Protein AF-0000000066183994 (afdb_homodimer)

Sequence (478 aa):
MAHITRFETPWFLVISKKQYKWTVRPNAGPHPIEKSIPLAVVIRDYLKLAETVREAKHIIFDGKVLVDGKVRKDYKYPVGLMDIVSIPSADLYFRVIPDNVRFMRLSKISADEAHYKYVRIMNKTTVKGGSIQLNLEDGRNILVDKETAKSFKTLMTLKIELPSQNIVDSFIISEGSYAIFVGGKNVGIHGVVKNINLSKFKSRKYSVITLESKDGNTYQTNLMNVMSIGREKSDMRVDMAHITRFETPWFLVISKKQYKWTVRPNAGPHPIEKSIPLAVVIRDYLKLAETVREAKHIIFDGKVLVDGKVRKDYKYPVGLMDIVSIPSADLYFRVIPDNVRFMRLSKISADEAHYKYVRIMNKTTVKGGSIQLNLEDGRNILVDKETAKSFKTLMTLKIELPSQNIVDSFIISEGSYAIFVGGKNVGIHGVVKNINLSKFKSRKYSVITLESKDGNTYQTNLMNVMSIGREKSDMRVD

Foldseek 3Di:
DDCPDPPPDDDDDPPDPDDPDDDFDADPFQADLVFWFFQLCCCCPQVNVDPDSVRSLVCLCVQQKDKLRHRHNGRRHTHGAQIWIDRVVVQWIWGWHQDLPVRIHIDTDHPVPSQKTKWFFADWDADPPQWIWTQTNRGDIDIDHPVVCVVDDGLKIFIAGPPVRHTDDIGDDDALFKKAFNDDNRHLAIAGWHDWAADPPPRQAPIKTWGAGPVRDIDIDGSVRMHGQGGNDGPDDSD/DPPPDQAAAADQQPFDPDDPDDPFDADPFQARNNFWYFQLSCCCPQVNVDPGSVRSLVCLCVQQKDKLQHRHNGRRHTHGAQIWIDRVVVQWIWGWHQDLPRRIHIDTDHPVPSQKTKWFFADWDADPPQWIWTQTNRGDIDIDHPVVCVVDDGLKIFIAGPPVRHTDDIGDDDALFKKAFNDDNRHLAIAGWHDWAADPPPRQAPIKTWGAGPVRDIDIDGSVRMHTQGGNDGPDDSD

pLDDT: mean 83.8, std 24.01, range [18.75, 98.56]

Structure (mmCIF, N/CA/C/O backbone):
data_AF-0000000066183994-model_v1
#
loop_
_entity.id
_entity.type
_entity.pdbx_description
1 polymer 'Small ribosomal subunit protein eS4'
#
loop_
_atom_site.group_PDB
_atom_site.id
_atom_site.type_symbol
_atom_site.label_atom_id
_atom_site.label_alt_id
_atom_site.label_comp_id
_atom_site.label_asym_id
_atom_site.label_entity_id
_atom_site.label_seq_id
_atom_site.pdbx_PDB_ins_code
_atom_site.Cartn_x
_atom_site.Cartn_y
_atom_site.Cartn_z
_atom_site.occupancy
_atom_site.B_iso_or_equiv
_atom_site.auth_seq_id
_atom_site.auth_comp_id
_atom_site.auth_asym_id
_atom_site.auth_atom_id
_atom_site.pdbx_PDB_model_num
ATOM 1 N N . MET A 1 1 ? 45.469 11.312 -25.562 1 20.33 1 MET A N 1
ATOM 2 C CA . MET A 1 1 ? 44.812 10.008 -25.484 1 20.33 1 MET A CA 1
ATOM 3 C C . MET A 1 1 ? 44.031 9.867 -24.188 1 20.33 1 MET A C 1
ATOM 5 O O . MET A 1 1 ? 44.594 9.75 -23.109 1 20.33 1 MET A O 1
ATOM 9 N N . ALA A 1 2 ? 42.844 10.438 -23.984 1 20.7 2 ALA A N 1
ATOM 10 C CA . ALA A 1 2 ? 42.188 11.031 -22.812 1 20.7 2 ALA A CA 1
ATOM 11 C C . ALA A 1 2 ? 41.562 9.961 -21.922 1 20.7 2 ALA A C 1
ATOM 13 O O . ALA A 1 2 ? 40.812 9.102 -22.406 1 20.7 2 ALA A O 1
ATOM 14 N N . HIS A 1 3 ? 42.188 9.406 -20.906 1 20.78 3 HIS A N 1
ATOM 15 C CA . HIS A 1 3 ? 42.031 8.266 -20 1 20.78 3 HIS A CA 1
ATOM 16 C C . HIS A 1 3 ? 40.75 8.359 -19.188 1 20.78 3 HIS A C 1
ATOM 18 O O . HIS A 1 3 ? 40.562 9.289 -18.406 1 20.78 3 HIS A O 1
ATOM 24 N N . ILE A 1 4 ? 39.531 8.055 -19.781 1 22.41 4 ILE A N 1
ATOM 25 C CA . ILE A 1 4 ? 38.156 8.219 -19.25 1 22.41 4 ILE A CA 1
ATOM 26 C C . ILE A 1 4 ? 38 7.34 -18 1 22.41 4 ILE A C 1
ATOM 28 O O . ILE A 1 4 ? 38.062 6.113 -18.094 1 22.41 4 ILE A O 1
ATOM 32 N N . THR A 1 5 ? 38.5 7.672 -16.797 1 21.88 5 THR A N 1
ATOM 33 C CA . THR A 1 5 ? 38.688 6.832 -15.609 1 21.88 5 THR A CA 1
ATOM 34 C C . THR A 1 5 ? 37.344 6.262 -15.156 1 21.88 5 THR A C 1
ATOM 36 O O . THR A 1 5 ? 36.312 6.945 -15.219 1 21.88 5 THR A O 1
ATOM 39 N N . ARG A 1 6 ? 37.188 4.844 -14.977 1 22.02 6 ARG A N 1
ATOM 40 C CA . ARG A 1 6 ? 36.219 3.781 -14.633 1 22.02 6 ARG A CA 1
ATOM 41 C C . ARG A 1 6 ? 35.5 4.094 -13.328 1 22.02 6 ARG A C 1
ATOM 43 O O . ARG A 1 6 ? 36.094 3.986 -12.25 1 22.02 6 ARG A O 1
ATOM 50 N N . PHE A 1 7 ? 34.875 5.223 -13.117 1 24.27 7 PHE A N 1
ATOM 51 C CA . PHE A 1 7 ? 34.312 5.465 -11.797 1 24.27 7 PHE A CA 1
ATOM 52 C C . PHE A 1 7 ? 33.469 4.277 -11.336 1 24.27 7 PHE A C 1
ATOM 54 O O . PHE A 1 7 ? 32.656 3.764 -12.094 1 24.27 7 PHE A O 1
ATOM 61 N N . GLU A 1 8 ? 33.906 3.334 -10.312 1 24.59 8 GLU A N 1
ATOM 62 C CA . GLU A 1 8 ? 33.594 2.07 -9.656 1 24.59 8 GLU A CA 1
ATOM 63 C C . GLU A 1 8 ? 32.156 2.041 -9.18 1 24.59 8 GLU A C 1
ATOM 65 O O . GLU A 1 8 ? 31.75 2.869 -8.367 1 24.59 8 GLU A O 1
ATOM 70 N N . THR A 1 9 ? 31.203 1.744 -9.938 1 24.23 9 THR A N 1
ATOM 71 C CA . THR A 1 9 ? 29.75 1.679 -9.844 1 24.23 9 THR A CA 1
ATOM 72 C C . THR A 1 9 ? 29.312 0.735 -8.727 1 24.23 9 THR A C 1
ATOM 74 O O . THR A 1 9 ? 29.703 -0.434 -8.703 1 24.23 9 THR A O 1
ATOM 77 N N . PRO A 1 10 ? 28.969 1.209 -7.461 1 24.02 10 PRO A N 1
ATOM 78 C CA . PRO A 1 10 ? 28.75 0.371 -6.277 1 24.02 10 PRO A CA 1
ATOM 79 C C . PRO A 1 10 ? 27.938 -0.88 -6.578 1 24.02 10 PRO A C 1
ATOM 81 O O . PRO A 1 10 ? 27.125 -0.884 -7.512 1 24.02 10 PRO A O 1
ATOM 84 N N . TRP A 1 11 ? 28.469 -2.137 -6.18 1 23.33 11 TRP A N 1
ATOM 85 C CA . TRP A 1 11 ? 28.109 -3.551 -6.195 1 23.33 11 TRP A CA 1
ATOM 86 C C . TRP A 1 11 ? 26.688 -3.764 -5.668 1 23.33 11 TRP A C 1
ATOM 88 O O . TRP A 1 11 ? 26.297 -3.139 -4.684 1 23.33 11 TRP A O 1
ATOM 98 N N . PHE A 1 12 ? 25.656 -4.215 -6.297 1 25.3 12 PHE A N 1
ATOM 99 C CA . PHE A 1 12 ? 24.203 -4.32 -6.348 1 25.3 12 PHE A CA 1
ATOM 100 C C . PHE A 1 12 ? 23.672 -5.012 -5.102 1 25.3 12 PHE A C 1
ATOM 102 O O . PHE A 1 12 ? 24.438 -5.543 -4.301 1 25.3 12 PHE A O 1
ATOM 109 N N . LEU A 1 13 ? 22.656 -6.004 -5.234 1 25.72 13 LEU A N 1
ATOM 110 C CA . LEU A 1 13 ? 21.578 -6.887 -4.801 1 25.72 13 LEU A CA 1
ATOM 111 C C . LEU A 1 13 ? 22.125 -8.055 -3.99 1 25.72 13 LEU A C 1
ATOM 113 O O . LEU A 1 13 ? 21.438 -9.062 -3.805 1 25.72 13 LEU A O 1
ATOM 117 N N . VAL A 1 14 ? 23.312 -8.148 -3.529 1 24.97 14 VAL A N 1
ATOM 118 C CA . VAL A 1 14 ? 23.703 -9.406 -2.896 1 24.97 14 VAL A CA 1
ATOM 119 C C . VAL A 1 14 ? 23.047 -9.516 -1.52 1 24.97 14 VAL A C 1
ATOM 121 O O . VAL A 1 14 ? 23.406 -8.781 -0.596 1 24.97 14 VAL A O 1
ATOM 124 N N . ILE A 1 15 ? 21.781 -9.758 -1.442 1 27.17 15 ILE A N 1
ATOM 125 C CA . ILE A 1 15 ? 21.188 -9.961 -0.124 1 27.17 15 ILE A CA 1
ATOM 126 C C . ILE A 1 15 ? 21.828 -11.18 0.541 1 27.17 15 ILE A C 1
ATOM 128 O O . ILE A 1 15 ? 21.797 -12.281 -0.009 1 27.17 15 ILE A O 1
ATOM 132 N N . SER A 1 16 ? 22.781 -10.977 1.435 1 26.14 16 SER A N 1
ATOM 133 C CA . SER A 1 16 ? 23.453 -11.984 2.254 1 26.14 16 SER A CA 1
ATOM 134 C C . SER A 1 16 ? 22.438 -12.828 3.02 1 26.14 16 SER A C 1
ATOM 136 O O . SER A 1 16 ? 21.328 -12.359 3.32 1 26.14 16 SER A O 1
ATOM 138 N N . LYS A 1 17 ? 22.625 -14.258 3.322 1 25.28 17 LYS A N 1
ATOM 139 C CA . LYS A 1 17 ? 22 -15.469 3.838 1 25.28 17 LYS A CA 1
ATOM 140 C C . LYS A 1 17 ? 21.453 -15.25 5.246 1 25.28 17 LYS A C 1
ATOM 142 O O . LYS A 1 17 ? 20.484 -15.891 5.648 1 25.28 17 LYS A O 1
ATOM 147 N N . LYS A 1 18 ? 22.25 -14.758 6.184 1 23.36 18 LYS A N 1
ATOM 148 C CA . LYS A 1 18 ? 22.219 -15.312 7.531 1 23.36 18 LYS A CA 1
ATOM 149 C C . LYS A 1 18 ? 20.938 -14.945 8.25 1 23.36 18 LYS A C 1
ATOM 151 O O . LYS A 1 18 ? 20.281 -15.805 8.852 1 23.36 18 LYS A O 1
ATOM 156 N N . GLN A 1 19 ? 20.891 -13.805 9.039 1 24.59 19 GLN A N 1
ATOM 157 C CA . GLN A 1 19 ? 20.391 -13.734 10.406 1 24.59 19 GLN A CA 1
ATOM 158 C C . GLN A 1 19 ? 18.891 -13.523 10.438 1 24.59 19 GLN A C 1
ATOM 160 O O . GLN A 1 19 ? 18.406 -12.422 10.148 1 24.59 19 GLN A O 1
ATOM 165 N N . TYR A 1 20 ? 18.109 -14.5 10.023 1 24.61 20 TYR A N 1
ATOM 166 C CA . TYR A 1 20 ? 16.672 -14.523 9.773 1 24.61 20 TYR A CA 1
ATOM 167 C C . TYR A 1 20 ? 15.891 -14.352 11.07 1 24.61 20 TYR A C 1
ATOM 169 O O . TYR A 1 20 ? 14.742 -14.797 11.172 1 24.61 20 TYR A O 1
ATOM 177 N N . LYS A 1 21 ? 16.438 -13.797 12.227 1 22.77 21 LYS A N 1
ATOM 178 C CA . LYS A 1 21 ? 15.688 -14.047 13.461 1 22.77 21 LYS A CA 1
ATOM 179 C C . LYS A 1 21 ? 14.273 -13.484 13.375 1 22.77 21 LYS A C 1
ATOM 181 O O . LYS A 1 21 ? 13.297 -14.188 13.633 1 22.77 21 LYS A O 1
ATOM 186 N N . TRP A 1 22 ? 13.867 -12.375 14.148 1 21 22 TRP A N 1
ATOM 187 C CA . TRP A 1 22 ? 12.75 -12.078 15.031 1 21 22 TRP A CA 1
ATOM 188 C C . TRP A 1 22 ? 11.594 -11.453 14.258 1 21 22 TRP A C 1
ATOM 190 O O . TRP A 1 22 ? 11.789 -10.469 13.539 1 21 22 TRP A O 1
ATOM 200 N N . THR A 1 23 ? 10.547 -12.094 13.781 1 26.41 23 THR A N 1
ATOM 201 C CA . THR A 1 23 ? 9.305 -11.875 13.047 1 26.41 23 THR A CA 1
ATOM 202 C C . THR A 1 23 ? 8.438 -10.836 13.75 1 26.41 23 THR A C 1
ATOM 204 O O . THR A 1 23 ? 8.031 -11.023 14.898 1 26.41 23 THR A O 1
ATOM 207 N N . VAL A 1 24 ? 8.672 -9.594 13.672 1 25.64 24 VAL A N 1
ATOM 208 C CA . VAL A 1 24 ? 7.957 -8.555 14.414 1 25.64 24 VAL A CA 1
ATOM 209 C C . VAL A 1 24 ? 6.512 -8.469 13.93 1 25.64 24 VAL A C 1
ATOM 211 O O . VAL A 1 24 ? 6.25 -8.562 12.727 1 25.64 24 VAL A O 1
ATOM 214 N N . ARG A 1 25 ? 5.469 -8.789 14.656 1 25.36 25 ARG A N 1
ATOM 215 C CA . ARG A 1 25 ? 4.031 -8.586 14.508 1 25.36 25 ARG A CA 1
ATOM 216 C C . ARG A 1 25 ? 3.717 -7.145 14.125 1 25.36 25 ARG A C 1
ATOM 218 O O . ARG A 1 25 ? 4.199 -6.211 14.773 1 25.36 25 ARG A O 1
ATOM 225 N N . PRO A 1 26 ? 3.332 -6.797 12.961 1 29.28 26 PRO A N 1
ATOM 226 C CA . PRO A 1 26 ? 2.932 -5.402 12.758 1 29.28 26 PRO A CA 1
ATOM 227 C C . PRO A 1 26 ? 1.807 -4.969 13.695 1 29.28 26 PRO A C 1
ATOM 229 O O . PRO A 1 26 ? 0.826 -5.699 13.867 1 29.28 26 PRO A O 1
ATOM 232 N N . ASN A 1 27 ? 2.051 -4.461 14.789 1 30.86 27 ASN A N 1
ATOM 233 C CA . ASN A 1 27 ? 1.021 -3.822 15.602 1 30.86 27 ASN A CA 1
ATOM 234 C C . ASN A 1 27 ? 0.119 -2.922 14.766 1 30.86 27 ASN A C 1
ATOM 236 O O . ASN A 1 27 ? 0.602 -2.18 13.906 1 30.86 27 ASN A O 1
ATOM 240 N N . ALA A 1 28 ? -1.241 -3.238 14.586 1 32.75 28 ALA A N 1
ATOM 241 C CA . ALA A 1 28 ? -2.279 -2.484 13.891 1 32.75 28 ALA A CA 1
ATOM 242 C C . ALA A 1 28 ? -2.164 -0.992 14.18 1 32.75 28 ALA A C 1
ATOM 244 O O . ALA A 1 28 ? -2.309 -0.565 15.328 1 32.75 28 ALA A O 1
ATOM 245 N N . GLY A 1 29 ? -1.169 -0.319 13.812 1 34.09 29 GLY A N 1
ATOM 246 C CA . GLY A 1 29 ? -1.321 1.119 13.961 1 34.09 29 GLY A CA 1
ATOM 247 C C . GLY A 1 29 ? -2.514 1.674 13.203 1 34.09 29 GLY A C 1
ATOM 248 O O . GLY A 1 29 ? -3.25 0.924 12.555 1 34.09 29 GLY A O 1
ATOM 249 N N . PRO A 1 30 ? -2.936 2.947 13.375 1 36.88 30 PRO A N 1
ATOM 250 C CA . PRO A 1 30 ? -4.16 3.637 12.953 1 36.88 30 PRO A CA 1
ATOM 251 C C . PRO A 1 30 ? -4.359 3.617 11.445 1 36.88 30 PRO A C 1
ATOM 253 O O . PRO A 1 30 ? -5.406 4.043 10.945 1 36.88 30 PRO A O 1
ATOM 256 N N . HIS A 1 31 ? -3.467 3.588 10.695 1 40.03 31 HIS A N 1
ATOM 257 C CA . HIS A 1 31 ? -3.686 3.867 9.281 1 40.03 31 HIS A CA 1
ATOM 258 C C . HIS A 1 31 ? -3.99 2.59 8.508 1 40.03 31 HIS A C 1
ATOM 260 O O . HIS A 1 31 ? -3.443 1.527 8.812 1 40.03 31 HIS A O 1
ATOM 266 N N . PRO A 1 32 ? -5.02 2.68 7.82 1 41.97 32 PRO A N 1
ATOM 267 C CA . PRO A 1 32 ? -5.195 1.514 6.949 1 41.97 32 PRO A CA 1
ATOM 268 C C . PRO A 1 32 ? -3.91 1.122 6.223 1 41.97 32 PRO A C 1
ATOM 270 O O . PRO A 1 32 ? -3.1 1.987 5.883 1 41.97 32 PRO A O 1
ATOM 273 N N . ILE A 1 33 ? -3.473 -0.096 6.387 1 40.91 33 ILE A N 1
ATOM 274 C CA . ILE A 1 33 ? -2.258 -0.712 5.863 1 40.91 33 ILE A CA 1
ATOM 275 C C . ILE A 1 33 ? -2.008 -0.234 4.438 1 40.91 33 ILE A C 1
ATOM 277 O O . ILE A 1 33 ? -0.863 0.002 4.043 1 40.91 33 ILE A O 1
ATOM 281 N N . GLU A 1 34 ? -3.154 0.155 3.699 1 48.59 34 GLU A N 1
ATOM 282 C CA . GLU A 1 34 ? -3.051 0.382 2.262 1 48.59 34 GLU A CA 1
ATOM 283 C C . GLU A 1 34 ? -2.303 1.678 1.959 1 48.59 34 GLU A C 1
ATOM 285 O O . GLU A 1 34 ? -1.707 1.821 0.889 1 48.59 34 GLU A O 1
ATOM 290 N N . LYS A 1 35 ? -2.012 2.375 2.979 1 69.38 35 LYS A N 1
ATOM 291 C CA . LYS A 1 35 ? -1.492 3.719 2.744 1 69.38 35 LYS A CA 1
ATOM 292 C C . LYS A 1 35 ? -0.3 4.012 3.65 1 69.38 35 LYS A C 1
ATOM 294 O O . LYS A 1 35 ? 0.008 5.176 3.924 1 69.38 35 LYS A O 1
ATOM 299 N N . SER A 1 36 ? 0.261 2.814 3.959 1 82.75 36 SER A N 1
ATOM 300 C CA . SER A 1 36 ? 1.366 2.998 4.895 1 82.75 36 SER A CA 1
ATOM 301 C C . SER A 1 36 ? 2.568 2.146 4.504 1 82.75 36 SER A C 1
ATOM 303 O O . SER A 1 36 ? 2.449 1.232 3.684 1 82.75 36 SER A O 1
ATOM 305 N N . ILE A 1 37 ? 3.697 2.521 4.941 1 86.88 37 ILE A N 1
ATOM 306 C CA . ILE A 1 37 ? 4.941 1.804 4.684 1 86.88 37 ILE A CA 1
ATOM 307 C C . ILE A 1 37 ? 5.605 1.438 6.012 1 86.88 37 ILE A C 1
ATOM 309 O O . ILE A 1 37 ? 5.613 2.236 6.949 1 86.88 37 ILE A O 1
ATOM 313 N N . PRO A 1 38 ? 6.195 0.242 6.109 1 89.81 38 PRO A N 1
ATOM 314 C CA . PRO A 1 38 ? 6.883 -0.135 7.344 1 89.81 38 PRO A CA 1
ATOM 315 C C . PRO A 1 38 ? 8.055 0.792 7.676 1 89.81 38 PRO A C 1
ATOM 317 O O . PRO A 1 38 ? 8.766 1.241 6.773 1 89.81 38 PRO A O 1
ATOM 320 N N . LEU A 1 39 ? 8.234 0.928 8.953 1 94.75 39 LEU A N 1
ATOM 321 C CA . LEU A 1 39 ? 9.258 1.851 9.438 1 94.75 39 LEU A CA 1
ATOM 322 C C . LEU A 1 39 ? 10.641 1.445 8.938 1 94.75 39 LEU A C 1
ATOM 324 O O . LEU A 1 39 ? 11.453 2.303 8.586 1 94.75 39 LEU A O 1
ATOM 328 N N . ALA A 1 40 ? 10.938 0.189 8.82 1 93.81 40 ALA A N 1
ATOM 329 C CA . ALA A 1 40 ? 12.234 -0.271 8.328 1 93.81 40 ALA A CA 1
ATOM 330 C C . ALA A 1 40 ? 12.461 0.173 6.883 1 93.81 40 ALA A C 1
ATOM 332 O O . ALA A 1 40 ? 13.57 0.553 6.512 1 93.81 40 ALA A O 1
ATOM 333 N N . VAL A 1 41 ? 11.383 0.134 6.102 1 90.75 41 VAL A N 1
ATOM 334 C CA . VAL A 1 41 ? 11.453 0.542 4.699 1 90.75 41 VAL A CA 1
ATOM 335 C C . VAL A 1 41 ? 11.656 2.053 4.613 1 90.75 41 VAL A C 1
ATOM 337 O O . VAL A 1 41 ? 12.422 2.535 3.777 1 90.75 41 VAL A O 1
ATOM 340 N N . VAL A 1 42 ? 11.008 2.717 5.516 1 93.94 42 VAL A N 1
ATOM 341 C CA . VAL A 1 42 ? 11.18 4.164 5.574 1 93.94 42 VAL A CA 1
ATOM 342 C C . VAL A 1 42 ? 12.648 4.5 5.844 1 93.94 42 VAL A C 1
ATOM 344 O O . VAL A 1 42 ? 13.25 5.301 5.129 1 93.94 42 VAL A O 1
ATOM 347 N N . ILE A 1 43 ? 13.258 3.867 6.77 1 96.44 43 ILE A N 1
ATOM 348 C CA . ILE A 1 43 ? 14.609 4.168 7.227 1 96.44 43 ILE A CA 1
ATOM 349 C C . ILE A 1 43 ? 15.617 3.775 6.148 1 96.44 43 ILE A C 1
ATOM 351 O O . ILE A 1 43 ? 16.516 4.551 5.824 1 96.44 43 ILE A O 1
ATOM 355 N N . ARG A 1 44 ? 15.398 2.697 5.512 1 92.19 44 ARG A N 1
ATOM 356 C CA . ARG A 1 44 ? 16.391 2.178 4.582 1 92.19 44 ARG A CA 1
ATOM 357 C C . ARG A 1 44 ? 16.172 2.719 3.176 1 92.19 44 ARG A C 1
ATOM 359 O O . ARG A 1 44 ? 17.094 3.256 2.555 1 92.19 44 ARG A O 1
ATOM 366 N N . ASP A 1 45 ? 14.922 2.607 2.715 1 86.69 45 ASP A N 1
ATOM 367 C CA . ASP A 1 45 ? 14.688 2.789 1.287 1 86.69 45 ASP A CA 1
ATOM 368 C C . ASP A 1 45 ? 14.289 4.23 0.975 1 86.69 45 ASP A C 1
ATOM 370 O O . ASP A 1 45 ? 14.641 4.766 -0.077 1 86.69 45 ASP A O 1
ATOM 374 N N . TYR A 1 46 ? 13.586 4.855 1.882 1 89.75 46 TYR A N 1
ATOM 375 C CA . TYR A 1 46 ? 13.141 6.215 1.609 1 89.75 46 TYR A CA 1
ATOM 376 C C . TYR A 1 46 ? 14.172 7.234 2.082 1 89.75 46 TYR A C 1
ATOM 378 O O . TYR A 1 46 ? 14.508 8.172 1.353 1 89.75 46 TYR A O 1
ATOM 386 N N . LEU A 1 47 ? 14.688 6.992 3.324 1 93.81 47 LEU A N 1
ATOM 387 C CA . LEU A 1 47 ? 15.594 7.969 3.912 1 93.81 47 LEU A CA 1
ATOM 388 C C . LEU A 1 47 ? 17.047 7.562 3.686 1 93.81 47 LEU A C 1
ATOM 390 O O . LEU A 1 47 ? 17.953 8.375 3.859 1 93.81 47 LEU A O 1
ATOM 394 N N . LYS A 1 48 ? 17.281 6.289 3.328 1 91.56 48 LYS A N 1
ATOM 395 C CA . LYS A 1 48 ? 18.594 5.758 3.018 1 91.56 48 LYS A CA 1
ATOM 396 C C . LYS A 1 48 ? 19.562 5.953 4.188 1 91.56 48 LYS A C 1
ATOM 398 O O . LYS A 1 48 ? 20.719 6.312 3.99 1 91.56 48 LYS A O 1
ATOM 403 N N . LEU A 1 49 ? 19.047 5.773 5.34 1 94.44 49 LEU A N 1
ATOM 404 C CA . LEU A 1 49 ? 19.859 5.945 6.543 1 94.44 49 LEU A CA 1
ATOM 405 C C . LEU A 1 49 ? 20.516 4.633 6.953 1 94.44 49 LEU A C 1
ATOM 407 O O . LEU A 1 49 ? 21.297 4.594 7.902 1 94.44 49 LEU A O 1
ATOM 411 N N . ALA A 1 50 ? 20.125 3.543 6.316 1 93.38 50 ALA A N 1
ATOM 412 C CA . ALA A 1 50 ? 20.703 2.219 6.508 1 93.38 50 ALA A CA 1
ATOM 413 C C . ALA A 1 50 ? 20.969 1.535 5.172 1 93.38 50 ALA A C 1
ATOM 415 O O . ALA A 1 50 ? 20.219 1.731 4.211 1 93.38 50 ALA A O 1
ATOM 416 N N . GLU A 1 51 ? 21.953 0.755 5.176 1 91.31 51 GLU A N 1
ATOM 417 C CA . GLU A 1 51 ? 22.281 0.037 3.945 1 91.31 51 GLU A CA 1
ATOM 418 C C . GLU A 1 51 ? 21.531 -1.29 3.865 1 91.31 51 GLU A C 1
ATOM 420 O O . GLU A 1 51 ? 21.188 -1.749 2.773 1 91.31 51 GLU A O 1
ATOM 425 N N . THR A 1 52 ? 21.344 -1.884 4.996 1 91.56 52 THR A N 1
ATOM 426 C CA . THR A 1 52 ? 20.672 -3.18 5.043 1 91.56 52 THR A CA 1
ATOM 427 C C . THR A 1 52 ? 19.453 -3.125 5.945 1 91.56 52 THR A C 1
ATOM 429 O O . THR A 1 52 ? 19.312 -2.207 6.758 1 91.56 52 THR A O 1
ATOM 432 N N . VAL A 1 53 ? 18.594 -4.07 5.742 1 88 53 VAL A N 1
ATOM 433 C CA . VAL A 1 53 ? 17.406 -4.176 6.594 1 88 53 VAL A CA 1
ATOM 434 C C . VAL A 1 53 ? 17.844 -4.414 8.039 1 88 53 VAL A C 1
ATOM 436 O O . VAL A 1 53 ? 17.234 -3.881 8.969 1 88 53 VAL A O 1
ATOM 439 N N . ARG A 1 54 ? 18.859 -5.18 8.227 1 92.62 54 ARG A N 1
ATOM 440 C CA . ARG A 1 54 ? 19.375 -5.461 9.562 1 92.62 54 ARG A CA 1
ATOM 441 C C . ARG A 1 54 ? 19.812 -4.18 10.266 1 92.62 54 ARG A C 1
ATOM 443 O O . ARG A 1 54 ? 19.5 -3.98 11.445 1 92.62 54 ARG A O 1
ATOM 450 N N . GLU A 1 55 ? 20.484 -3.33 9.57 1 94.62 55 GLU A N 1
ATOM 451 C CA . GLU A 1 55 ? 20.922 -2.043 10.117 1 94.62 55 GLU A CA 1
ATOM 452 C C . GLU A 1 55 ? 19.719 -1.164 10.461 1 94.62 55 GLU A C 1
ATOM 454 O O . GLU A 1 55 ? 19.688 -0.54 11.523 1 94.62 55 GLU A O 1
ATOM 459 N N . ALA A 1 56 ? 18.766 -1.153 9.555 1 95.31 56 ALA A N 1
ATOM 460 C CA . ALA A 1 56 ? 17.547 -0.374 9.805 1 95.31 56 ALA A CA 1
ATOM 461 C C . ALA A 1 56 ? 16.844 -0.854 11.07 1 95.31 56 ALA A C 1
ATOM 463 O O . ALA A 1 56 ? 16.438 -0.043 11.906 1 95.31 56 ALA A O 1
ATOM 464 N N . LYS A 1 57 ? 16.766 -2.16 11.227 1 94.75 57 LYS A N 1
ATOM 465 C CA . LYS A 1 57 ? 16.156 -2.752 12.414 1 94.75 57 LYS A CA 1
ATOM 466 C C . LYS A 1 57 ? 16.906 -2.344 13.68 1 94.75 57 LYS A C 1
ATOM 468 O O . LYS A 1 57 ? 16.281 -2.02 14.695 1 94.75 57 LYS A O 1
ATOM 473 N N . HIS A 1 58 ? 18.188 -2.33 13.625 1 96.94 58 HIS A N 1
ATOM 474 C CA . HIS A 1 58 ? 18.984 -1.977 14.781 1 96.94 58 HIS A CA 1
ATOM 475 C C . HIS A 1 58 ? 18.734 -0.534 15.211 1 96.94 58 HIS A C 1
ATOM 477 O O . HIS A 1 58 ? 18.578 -0.253 16.391 1 96.94 58 HIS A O 1
ATOM 483 N N . ILE A 1 59 ? 18.688 0.329 14.242 1 96.81 59 ILE A N 1
ATOM 484 C CA . ILE A 1 59 ? 18.438 1.74 14.508 1 96.81 59 ILE A CA 1
ATOM 485 C C . ILE A 1 59 ? 17.078 1.899 15.203 1 96.81 59 ILE A C 1
ATOM 487 O O . ILE A 1 59 ? 16.969 2.652 16.172 1 96.81 59 ILE A O 1
ATOM 491 N N . ILE A 1 60 ? 16.125 1.164 14.734 1 97.56 60 ILE A N 1
ATOM 492 C CA . ILE A 1 60 ? 14.766 1.237 15.25 1 97.56 60 ILE A CA 1
ATOM 493 C C . ILE A 1 60 ? 14.703 0.605 16.641 1 97.56 60 ILE A C 1
ATOM 495 O O . ILE A 1 60 ? 14.156 1.196 17.578 1 97.56 60 ILE A O 1
ATOM 499 N N . PHE A 1 61 ? 15.367 -0.521 16.844 1 97.38 61 PHE A N 1
ATOM 500 C CA . PHE A 1 61 ? 15.344 -1.261 18.094 1 97.38 61 PHE A CA 1
ATOM 501 C C . PHE A 1 61 ? 16.047 -0.477 19.203 1 97.38 61 PHE A C 1
ATOM 503 O O . PHE A 1 61 ? 15.672 -0.563 20.375 1 97.38 61 PHE A O 1
ATOM 510 N N . ASP A 1 62 ? 16.969 0.285 18.812 1 97.44 62 ASP A N 1
ATOM 511 C CA . ASP A 1 62 ? 17.75 1.071 19.766 1 97.44 62 ASP A CA 1
ATOM 512 C C . ASP A 1 62 ? 16.953 2.264 20.281 1 97.44 62 ASP A C 1
ATOM 514 O O . ASP A 1 62 ? 17.406 2.988 21.156 1 97.44 62 ASP A O 1
ATOM 518 N N . GLY A 1 63 ? 15.852 2.512 19.688 1 97.44 63 GLY A N 1
ATOM 519 C CA . GLY A 1 63 ? 14.992 3.576 20.172 1 97.44 63 GLY A CA 1
ATOM 520 C C . GLY A 1 63 ? 15.375 4.945 19.625 1 97.44 63 GLY A C 1
ATOM 521 O O . GLY A 1 63 ? 15.047 5.965 20.234 1 97.44 63 GLY A O 1
ATOM 522 N N . LYS A 1 64 ? 16.031 4.953 18.516 1 97.69 64 LYS A N 1
ATOM 523 C CA . LYS A 1 64 ? 16.531 6.211 17.969 1 97.69 64 LYS A CA 1
ATOM 524 C C . LYS A 1 64 ? 15.469 6.883 17.094 1 97.69 64 LYS A C 1
ATOM 526 O O . LYS A 1 64 ? 15.578 8.07 16.797 1 97.69 64 LYS A O 1
ATOM 531 N N . VAL A 1 65 ? 14.461 6.129 16.672 1 98.5 65 VAL A N 1
ATOM 532 C CA . VAL A 1 65 ? 13.484 6.641 15.719 1 98.5 65 VAL A CA 1
ATOM 533 C C . VAL A 1 65 ? 12.172 6.941 16.438 1 98.5 65 VAL A C 1
ATOM 535 O O . VAL A 1 65 ? 11.648 6.105 17.172 1 98.5 65 VAL A O 1
ATOM 538 N N . LEU A 1 66 ? 11.672 8.109 16.203 1 98.38 66 LEU A N 1
ATOM 539 C CA . LEU A 1 66 ? 10.367 8.508 16.703 1 98.38 66 LEU A CA 1
ATOM 540 C C . LEU A 1 66 ? 9.375 8.711 15.562 1 98.38 66 LEU A C 1
ATOM 542 O O . LEU A 1 66 ? 9.742 9.242 14.516 1 98.38 66 LEU A O 1
ATOM 546 N N . VAL A 1 67 ? 8.156 8.273 15.719 1 97.81 67 VAL A N 1
ATOM 547 C CA . VAL A 1 67 ? 7.043 8.617 14.852 1 97.81 67 VAL A CA 1
ATOM 548 C C . VAL A 1 67 ? 5.992 9.398 15.633 1 97.81 67 VAL A C 1
ATOM 550 O O . VAL A 1 67 ? 5.477 8.914 16.641 1 97.81 67 VAL A O 1
ATOM 553 N N . ASP A 1 68 ? 5.793 10.578 15.195 1 97.38 68 ASP A N 1
ATOM 554 C CA . ASP A 1 68 ? 4.871 11.484 15.875 1 97.38 68 ASP A CA 1
ATOM 555 C C . ASP A 1 68 ? 5.258 11.664 17.344 1 97.38 68 ASP A C 1
ATOM 557 O O . ASP A 1 68 ? 4.402 11.602 18.234 1 97.38 68 ASP A O 1
ATOM 561 N N . GLY A 1 69 ? 6.52 11.773 17.562 1 96.56 69 GLY A N 1
ATOM 562 C CA . GLY A 1 69 ? 7.051 12.141 18.859 1 96.56 69 GLY A CA 1
ATOM 563 C C . GLY A 1 69 ? 7.195 10.953 19.797 1 96.56 69 GLY A C 1
ATOM 564 O O . GLY A 1 69 ? 7.648 11.109 20.938 1 96.56 69 GLY A O 1
ATOM 565 N N . LYS A 1 70 ? 6.875 9.797 19.359 1 96.38 70 LYS A N 1
ATOM 566 C CA . LYS A 1 70 ? 6.965 8.602 20.188 1 96.38 70 LYS A CA 1
ATOM 567 C C . LYS A 1 70 ? 8.016 7.637 19.656 1 96.38 70 LYS A C 1
ATOM 569 O O . LYS A 1 70 ? 8.078 7.379 18.453 1 96.38 70 LYS A O 1
ATOM 574 N N . VAL A 1 71 ? 8.781 7.102 20.578 1 97.81 71 VAL A N 1
ATOM 575 C CA . VAL A 1 71 ? 9.805 6.133 20.188 1 97.81 71 VAL A CA 1
ATOM 576 C C . VAL A 1 71 ? 9.141 4.867 19.656 1 97.81 71 VAL A C 1
ATOM 578 O O . VAL A 1 71 ? 8.203 4.34 20.266 1 97.81 71 VAL A O 1
ATOM 581 N N . ARG A 1 72 ? 9.531 4.461 18.469 1 97.31 72 ARG A N 1
ATOM 582 C CA . ARG A 1 72 ? 9.039 3.227 17.875 1 97.31 72 ARG A CA 1
ATOM 583 C C . ARG A 1 72 ? 10.148 2.182 17.781 1 97.31 72 ARG A C 1
ATOM 585 O O . ARG A 1 72 ? 11.219 2.455 17.234 1 97.31 72 ARG A O 1
ATOM 592 N N . LYS A 1 73 ? 9.836 0.963 18.266 1 97.62 73 LYS A N 1
ATOM 593 C CA . LYS A 1 73 ? 10.844 -0.089 18.234 1 97.62 73 LYS A CA 1
ATOM 594 C C . LYS A 1 73 ? 10.43 -1.229 17.312 1 97.62 73 LYS A C 1
ATOM 596 O O . LYS A 1 73 ? 11.195 -2.172 17.109 1 97.62 73 LYS A O 1
ATOM 601 N N . ASP A 1 74 ? 9.25 -1.12 16.812 1 94.06 74 ASP A N 1
ATOM 602 C CA . ASP A 1 74 ? 8.75 -2.1 15.852 1 94.06 74 ASP A CA 1
ATOM 603 C C . ASP A 1 74 ? 9.133 -1.712 14.43 1 94.06 74 ASP A C 1
ATOM 605 O O . ASP A 1 74 ? 8.633 -0.725 13.891 1 94.06 74 ASP A O 1
ATOM 609 N N . TYR A 1 75 ? 10 -2.523 13.82 1 92.44 75 TYR A N 1
ATOM 610 C CA . TYR A 1 75 ? 10.5 -2.201 12.484 1 92.44 75 TYR A CA 1
ATOM 611 C C . TYR A 1 75 ? 9.391 -2.305 11.445 1 92.44 75 TYR A C 1
ATOM 613 O O . TYR A 1 75 ? 9.531 -1.82 10.32 1 92.44 75 TYR A O 1
ATOM 621 N N . LYS A 1 76 ? 8.25 -2.916 11.766 1 88.56 76 LYS A N 1
ATOM 622 C CA . LYS A 1 76 ? 7.121 -3.029 10.844 1 88.56 76 LYS A CA 1
ATOM 623 C C . LYS A 1 76 ? 6.051 -1.987 11.156 1 88.56 76 LYS A C 1
ATOM 625 O O . LYS A 1 76 ? 4.961 -2.018 10.578 1 88.56 76 LYS A O 1
ATOM 630 N N . TYR A 1 77 ? 6.359 -1.077 12.109 1 92.25 77 TYR A N 1
ATOM 631 C CA . TYR A 1 77 ? 5.402 -0.026 12.438 1 92.25 77 TYR A CA 1
ATOM 632 C C . TYR A 1 77 ? 4.957 0.714 11.18 1 92.25 77 TYR A C 1
ATOM 634 O O . TYR A 1 77 ? 5.785 1.13 10.367 1 92.25 77 TYR A O 1
ATOM 642 N N . PRO A 1 78 ? 3.686 0.878 10.992 1 91.25 78 PRO A N 1
ATOM 643 C CA . PRO A 1 78 ? 3.188 1.531 9.773 1 91.25 78 PRO A CA 1
ATOM 644 C C . PRO A 1 78 ? 3.352 3.049 9.812 1 91.25 78 PRO A C 1
ATOM 646 O O . PRO A 1 78 ? 2.986 3.689 10.805 1 91.25 78 PRO A O 1
ATOM 649 N N . VAL A 1 79 ? 3.928 3.592 8.805 1 93.06 79 VAL A N 1
ATOM 650 C CA . VAL A 1 79 ? 4.098 5.031 8.625 1 93.06 79 VAL A CA 1
ATOM 651 C C . VAL A 1 79 ? 3.221 5.516 7.469 1 93.06 79 VAL A C 1
ATOM 653 O O . VAL A 1 79 ? 3.268 4.957 6.371 1 93.06 79 VAL A O 1
ATOM 656 N N . GLY A 1 80 ? 2.41 6.543 7.734 1 92.44 80 GLY A N 1
ATOM 657 C CA . GLY A 1 80 ? 1.466 7.027 6.742 1 92.44 80 GLY A CA 1
ATOM 658 C C . GLY A 1 80 ? 1.613 8.508 6.453 1 92.44 80 GLY A C 1
ATOM 659 O O . GLY A 1 80 ? 2.539 9.156 6.949 1 92.44 80 GLY A O 1
ATOM 660 N N . LEU A 1 81 ? 0.727 9.016 5.625 1 94.31 81 LEU A N 1
ATOM 661 C CA . LEU A 1 81 ? 0.775 10.414 5.199 1 94.31 81 LEU A CA 1
ATOM 662 C C . LEU A 1 81 ? 0.729 11.352 6.398 1 94.31 81 LEU A C 1
ATOM 664 O O . LEU A 1 81 ? -0.03 11.117 7.344 1 94.31 81 LEU A O 1
ATOM 668 N N . MET A 1 82 ? 1.527 12.328 6.379 1 96.94 82 MET A N 1
ATOM 669 C CA . MET A 1 82 ? 1.585 13.445 7.316 1 96.94 82 MET A CA 1
ATOM 670 C C . MET A 1 82 ? 2.25 13.023 8.625 1 96.94 82 MET A C 1
ATOM 672 O O . MET A 1 82 ? 2.479 13.859 9.508 1 96.94 82 MET A O 1
ATOM 676 N N . ASP A 1 83 ? 2.588 11.789 8.812 1 97.12 83 ASP A N 1
ATOM 677 C CA . ASP A 1 83 ? 3.379 11.391 9.969 1 97.12 83 ASP A CA 1
ATOM 678 C C . ASP A 1 83 ? 4.699 12.156 10.016 1 97.12 83 ASP A C 1
ATOM 680 O O . ASP A 1 83 ? 5.254 12.516 8.977 1 97.12 83 ASP A O 1
ATOM 684 N N . ILE A 1 84 ? 5.152 12.359 11.234 1 98.31 84 ILE A N 1
ATOM 685 C CA . ILE A 1 84 ? 6.477 12.93 11.469 1 98.31 84 ILE A CA 1
ATOM 686 C C . ILE A 1 84 ? 7.445 11.82 11.883 1 98.31 84 ILE A C 1
ATOM 688 O O . ILE A 1 84 ? 7.203 11.102 12.852 1 98.31 84 ILE A O 1
ATOM 692 N N . VAL A 1 85 ? 8.461 11.633 11.07 1 98.25 85 VAL A N 1
ATOM 693 C CA . VAL A 1 85 ? 9.523 10.695 11.414 1 98.25 85 VAL A CA 1
ATOM 694 C C . VAL A 1 85 ? 10.781 11.461 11.828 1 98.25 85 VAL A C 1
ATOM 696 O O . VAL A 1 85 ? 11.32 12.258 11.055 1 98.25 85 VAL A O 1
ATOM 699 N N . SER A 1 86 ? 11.242 11.164 13.062 1 98.31 86 SER A N 1
ATOM 700 C CA . SER A 1 86 ? 12.367 11.938 13.57 1 98.31 86 SER A CA 1
ATOM 701 C C . SER A 1 86 ? 13.461 11.023 14.125 1 98.31 86 SER A C 1
ATOM 703 O O . SER A 1 86 ? 13.164 9.953 14.648 1 98.31 86 SER A O 1
ATOM 705 N N . ILE A 1 87 ? 14.617 11.391 13.953 1 97.94 87 ILE A N 1
ATOM 706 C CA . ILE A 1 87 ? 15.805 10.852 14.602 1 97.94 87 ILE A CA 1
ATOM 707 C C . ILE A 1 87 ? 16.562 11.977 15.305 1 97.94 87 ILE A C 1
ATOM 709 O O . ILE A 1 87 ? 17.578 12.461 14.812 1 97.94 87 ILE A O 1
ATOM 713 N N . PRO A 1 88 ? 16.141 12.281 16.5 1 97.12 88 PRO A N 1
ATOM 714 C CA . PRO A 1 88 ? 16.656 13.469 17.188 1 97.12 88 PRO A CA 1
ATOM 715 C C . PRO A 1 88 ? 18.172 13.391 17.438 1 97.12 88 PRO A C 1
ATOM 717 O O . PRO A 1 88 ? 18.859 14.414 17.359 1 97.12 88 PRO A O 1
ATOM 720 N N . SER A 1 89 ? 18.719 12.227 17.734 1 95.81 89 SER A N 1
ATOM 721 C CA . SER A 1 89 ? 20.141 12.078 18 1 95.81 89 SER A CA 1
ATOM 722 C C . SER A 1 89 ? 20.969 12.523 16.797 1 95.81 89 SER A C 1
ATOM 724 O O . SER A 1 89 ? 22.141 12.906 16.953 1 95.81 89 SER A O 1
ATOM 726 N N . ALA A 1 90 ? 20.391 12.508 15.641 1 96.12 90 ALA A N 1
ATOM 727 C CA . ALA A 1 90 ? 21.094 12.914 14.422 1 96.12 90 ALA A CA 1
ATOM 728 C C . ALA A 1 90 ? 20.531 14.227 13.891 1 96.12 90 ALA A C 1
ATOM 730 O O . ALA A 1 90 ? 20.875 14.648 12.781 1 96.12 90 ALA A O 1
ATOM 731 N N . ASP A 1 91 ? 19.688 14.883 14.586 1 97 91 ASP A N 1
ATOM 732 C CA . ASP A 1 91 ? 19.031 16.141 14.203 1 97 91 ASP A CA 1
ATOM 733 C C . ASP A 1 91 ? 18.359 16.016 12.844 1 97 91 ASP A C 1
ATOM 735 O O . ASP A 1 91 ? 18.562 16.859 11.961 1 97 91 ASP A O 1
ATOM 739 N N . LEU A 1 92 ? 17.641 14.906 12.633 1 98.19 92 LEU A N 1
ATOM 740 C CA . LEU A 1 92 ? 16.906 14.633 11.406 1 98.19 92 LEU A CA 1
ATOM 741 C C . LEU A 1 92 ? 15.398 14.594 11.664 1 98.19 92 LEU A C 1
ATOM 743 O O . LEU A 1 92 ? 14.945 13.883 12.562 1 98.19 92 LEU A O 1
ATOM 747 N N . TYR A 1 93 ? 14.633 15.414 10.883 1 98.19 93 TYR A N 1
ATOM 748 C CA . TYR A 1 93 ? 13.18 15.508 10.992 1 98.19 93 TYR A CA 1
ATOM 749 C C . TYR A 1 93 ? 12.531 15.492 9.609 1 98.19 93 TYR A C 1
ATOM 751 O O . TYR A 1 93 ? 12.969 16.203 8.703 1 98.19 93 TYR A O 1
ATOM 759 N N . PHE A 1 94 ? 11.508 14.609 9.445 1 98.06 94 PHE A N 1
ATOM 760 C CA . PHE A 1 94 ? 10.867 14.453 8.148 1 98.06 94 PHE A CA 1
ATOM 761 C C . PHE A 1 94 ? 9.352 14.406 8.297 1 98.06 94 PHE A C 1
ATOM 763 O O . PHE A 1 94 ? 8.836 13.844 9.258 1 98.06 94 PHE A O 1
ATOM 770 N N . ARG A 1 95 ? 8.672 14.961 7.367 1 98.25 95 ARG A N 1
ATOM 771 C CA . ARG A 1 95 ? 7.234 14.773 7.23 1 98.25 95 ARG A CA 1
ATOM 772 C C . ARG A 1 95 ? 6.91 13.906 6.023 1 98.25 95 ARG A C 1
ATOM 774 O O . ARG A 1 95 ? 7.504 14.062 4.953 1 98.25 95 ARG A O 1
ATOM 781 N N . VAL A 1 96 ? 5.977 12.992 6.191 1 96.75 96 VAL A N 1
ATOM 782 C CA . VAL A 1 96 ? 5.5 12.18 5.078 1 96.75 96 VAL A CA 1
ATOM 783 C C . VAL A 1 96 ? 4.457 12.961 4.277 1 96.75 96 VAL A C 1
ATOM 785 O O . VAL A 1 96 ? 3.387 13.289 4.797 1 96.75 96 VAL A O 1
ATOM 788 N N . ILE A 1 97 ? 4.754 13.219 3.053 1 96.38 97 ILE A N 1
ATOM 789 C CA . ILE A 1 97 ? 3.832 14 2.242 1 96.38 97 ILE A CA 1
ATOM 790 C C . ILE A 1 97 ? 3.393 13.195 1.025 1 96.38 97 ILE A C 1
ATOM 792 O O . ILE A 1 97 ? 4.117 12.312 0.566 1 96.38 97 ILE A O 1
ATOM 796 N N . PRO A 1 98 ? 2.17 13.5 0.505 1 94.12 98 PRO A N 1
ATOM 797 C CA . PRO A 1 98 ? 1.716 12.805 -0.7 1 94.12 98 PRO A CA 1
ATOM 798 C C . PRO A 1 98 ? 2.629 13.047 -1.9 1 94.12 98 PRO A C 1
ATOM 800 O O . PRO A 1 98 ? 3.186 14.133 -2.049 1 94.12 98 PRO A O 1
ATOM 803 N N . ASP A 1 99 ? 2.752 12.023 -2.66 1 90.62 99 ASP A N 1
ATOM 804 C CA . ASP A 1 99 ? 3.57 12.047 -3.869 1 90.62 99 ASP A CA 1
ATOM 805 C C . ASP A 1 99 ? 2.797 11.492 -5.066 1 90.62 99 ASP A C 1
ATOM 807 O O . ASP A 1 99 ? 2.092 10.492 -4.941 1 90.62 99 ASP A O 1
ATOM 811 N N . ASN A 1 100 ? 2.904 12.07 -6.156 1 88.75 100 ASN A N 1
ATOM 812 C CA . ASN A 1 100 ? 2.084 11.734 -7.316 1 88.75 100 ASN A CA 1
ATOM 813 C C . ASN A 1 100 ? 2.455 10.367 -7.887 1 88.75 100 ASN A C 1
ATOM 815 O O . ASN A 1 100 ? 1.605 9.672 -8.445 1 88.75 100 ASN A O 1
ATOM 819 N N . VAL A 1 101 ? 3.627 9.945 -7.707 1 82.62 101 VAL A N 1
ATOM 820 C CA . VAL A 1 101 ? 4.043 8.695 -8.328 1 82.62 101 VAL A CA 1
ATOM 821 C C . VAL A 1 101 ? 4.141 7.598 -7.266 1 82.62 101 VAL A C 1
ATOM 823 O O . VAL A 1 101 ? 3.488 6.559 -7.375 1 82.62 101 VAL A O 1
ATOM 826 N N . ARG A 1 102 ? 4.781 7.879 -6.188 1 82.25 102 ARG A N 1
ATOM 827 C CA . ARG A 1 102 ? 5.043 6.883 -5.152 1 82.25 102 ARG A CA 1
ATOM 828 C C . ARG A 1 102 ? 3.938 6.883 -4.102 1 82.25 102 ARG A C 1
ATOM 830 O O . ARG A 1 102 ? 3.982 6.105 -3.146 1 82.25 102 ARG A O 1
ATOM 837 N N . PHE A 1 103 ? 2.949 7.66 -4.273 1 84.44 103 PHE A N 1
ATOM 838 C CA . PHE A 1 103 ? 1.877 7.867 -3.309 1 84.44 103 PHE A CA 1
ATOM 839 C C . PHE A 1 103 ? 2.363 8.703 -2.129 1 84.44 103 PHE A C 1
ATOM 841 O O . PHE A 1 103 ? 1.679 9.633 -1.695 1 84.44 103 PHE A O 1
ATOM 848 N N . MET A 1 104 ? 3.582 8.43 -1.581 1 90.25 104 MET A N 1
ATOM 849 C CA . MET A 1 104 ? 4.109 9.25 -0.493 1 90.25 104 MET A CA 1
ATOM 850 C C . MET A 1 104 ? 5.625 9.383 -0.6 1 90.25 104 MET A C 1
ATOM 852 O O . MET A 1 104 ? 6.281 8.562 -1.242 1 90.25 104 MET A O 1
ATOM 856 N N . ARG A 1 105 ? 6.137 10.438 0.034 1 92 105 ARG A N 1
ATOM 857 C CA . ARG A 1 105 ? 7.562 10.719 0.166 1 92 105 ARG A CA 1
ATOM 858 C C . ARG A 1 105 ? 7.859 11.43 1.481 1 92 105 ARG A C 1
ATOM 860 O O . ARG A 1 105 ? 6.953 11.961 2.125 1 92 105 ARG A O 1
ATOM 867 N N . LEU A 1 106 ? 9.094 11.406 1.828 1 94.56 106 LEU A N 1
ATOM 868 C CA . LEU A 1 106 ? 9.492 12.109 3.043 1 94.56 106 LEU A CA 1
ATOM 869 C C . LEU A 1 106 ? 10.188 13.422 2.709 1 94.56 106 LEU A C 1
ATOM 871 O O . LEU A 1 106 ? 11.117 13.453 1.896 1 94.56 106 LEU A O 1
ATOM 875 N N . SER A 1 107 ? 9.734 14.469 3.336 1 96.31 107 SER A N 1
ATOM 876 C CA . SER A 1 107 ? 10.312 15.797 3.172 1 96.31 107 SER A CA 1
ATOM 877 C C . SER A 1 107 ? 11.016 16.25 4.449 1 96.31 107 SER A C 1
ATOM 879 O O . SER A 1 107 ? 10.43 16.219 5.531 1 96.31 107 SER A O 1
ATOM 881 N N . LYS A 1 108 ? 12.258 16.656 4.297 1 96.5 108 LYS A N 1
ATOM 882 C CA . LYS A 1 108 ? 12.984 17.172 5.457 1 96.5 108 LYS A CA 1
ATOM 883 C C . LYS A 1 108 ? 12.359 18.453 5.973 1 96.5 108 LYS A C 1
ATOM 885 O O . LYS A 1 108 ? 12.016 19.344 5.184 1 96.5 108 LYS A O 1
ATOM 890 N N . ILE A 1 109 ? 12.195 18.547 7.262 1 97.44 109 ILE A N 1
ATOM 891 C CA . ILE A 1 109 ? 11.633 19.734 7.883 1 97.44 109 ILE A CA 1
ATOM 892 C C . ILE A 1 109 ? 12.484 20.156 9.078 1 97.44 109 ILE A C 1
ATOM 894 O O . ILE A 1 109 ? 13.438 19.453 9.445 1 97.44 109 ILE A O 1
ATOM 898 N N . SER A 1 110 ? 12.156 21.344 9.625 1 96.62 110 SER A N 1
ATOM 899 C CA . SER A 1 110 ? 12.867 21.828 10.812 1 96.62 110 SER A CA 1
ATOM 900 C C . SER A 1 110 ? 12.367 21.125 12.07 1 96.62 110 SER A C 1
ATOM 902 O O . SER A 1 110 ? 11.266 20.578 12.086 1 96.62 110 SER A O 1
ATOM 904 N N . ALA A 1 111 ? 13.156 21.156 13.133 1 96.81 111 ALA A N 1
ATOM 905 C CA . ALA A 1 111 ? 12.758 20.625 14.43 1 96.81 111 ALA A CA 1
ATOM 906 C C . ALA A 1 111 ? 11.477 21.281 14.93 1 96.81 111 ALA A C 1
ATOM 908 O O . ALA A 1 111 ? 10.625 20.625 15.523 1 96.81 111 ALA A O 1
ATOM 909 N N . ASP A 1 112 ? 11.383 22.547 14.664 1 95.94 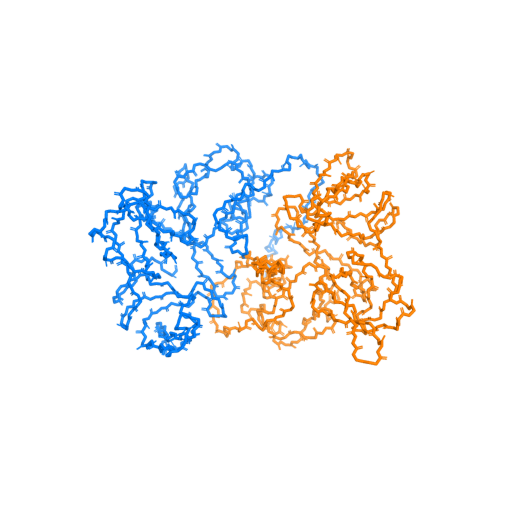112 ASP A N 1
ATOM 910 C CA . ASP A 1 112 ? 10.203 23.297 15.102 1 95.94 112 ASP A CA 1
ATOM 911 C C . ASP A 1 112 ? 8.945 22.812 14.391 1 95.94 112 ASP A C 1
ATOM 913 O O . ASP A 1 112 ? 7.91 22.594 15.023 1 95.94 112 ASP A O 1
ATOM 917 N N . GLU A 1 113 ? 9.031 22.609 13.078 1 96.12 113 GLU A N 1
ATOM 918 C CA . GLU A 1 113 ? 7.898 22.125 12.289 1 96.12 113 GLU A CA 1
ATOM 919 C C . GLU A 1 113 ? 7.508 20.703 12.703 1 96.12 113 GLU A C 1
ATOM 921 O O . GLU A 1 113 ? 6.348 20.312 12.562 1 96.12 113 GLU A O 1
ATOM 926 N N . ALA A 1 114 ? 8.461 20.016 13.211 1 97.38 114 ALA A N 1
ATOM 927 C CA . ALA A 1 114 ? 8.266 18.609 13.555 1 97.38 114 ALA A CA 1
ATOM 928 C C . ALA A 1 114 ? 7.367 18.453 14.781 1 97.38 114 ALA A C 1
ATOM 930 O O . ALA A 1 114 ? 6.918 17.359 15.102 1 97.38 114 ALA A O 1
ATOM 931 N N . HIS A 1 115 ? 7.047 19.578 15.391 1 97.12 115 HIS A N 1
ATOM 932 C CA . HIS A 1 115 ? 6.188 19.562 16.578 1 97.12 115 HIS A CA 1
ATOM 933 C C . HIS A 1 115 ? 4.715 19.625 16.188 1 97.12 115 HIS A C 1
ATOM 935 O O . HIS A 1 115 ? 3.834 19.562 17.047 1 97.12 115 HIS A O 1
ATOM 941 N N . TYR A 1 116 ? 4.48 19.672 14.867 1 97.88 116 TYR A N 1
ATOM 942 C CA . TYR A 1 116 ? 3.096 19.828 14.43 1 97.88 116 TYR A CA 1
ATOM 943 C C . TYR A 1 116 ? 2.723 18.781 13.398 1 97.88 116 TYR A C 1
ATOM 945 O O . TYR A 1 116 ? 3.547 18.391 12.562 1 97.88 116 TYR A O 1
ATOM 953 N N . LYS A 1 117 ? 1.502 18.312 13.453 1 97.88 117 LYS A N 1
ATOM 954 C CA . LYS A 1 117 ? 0.949 17.359 12.5 1 97.88 117 LYS A CA 1
ATOM 955 C C . LYS A 1 117 ? -0.392 17.844 11.953 1 97.88 117 LYS A C 1
ATOM 957 O O . LYS A 1 117 ? -1.184 18.438 12.68 1 97.88 117 LYS A O 1
ATOM 962 N N . TYR A 1 118 ? -0.577 17.594 10.664 1 98.25 118 TYR A N 1
ATOM 963 C CA . TYR A 1 118 ? -1.85 17.891 10.016 1 98.25 118 TYR A CA 1
ATOM 964 C C . TYR A 1 118 ? -2.703 16.641 9.891 1 98.25 118 TYR A C 1
ATOM 966 O O . TYR A 1 118 ? -2.221 15.586 9.453 1 98.25 118 TYR A O 1
ATOM 974 N N . VAL A 1 119 ? -3.922 16.703 10.312 1 97.88 119 VAL A N 1
ATOM 975 C CA . VAL A 1 119 ? -4.766 15.516 10.312 1 97.88 119 VAL A CA 1
ATOM 976 C C . VAL A 1 119 ? -6.219 15.914 10.07 1 97.88 119 VAL A C 1
ATOM 978 O O . VAL A 1 119 ? -6.695 16.906 10.617 1 97.88 119 VAL A O 1
ATOM 981 N N . ARG A 1 120 ? -6.934 15.18 9.273 1 97.88 120 ARG A N 1
ATOM 982 C CA . ARG A 1 120 ? -8.312 15.5 8.922 1 97.88 120 ARG A CA 1
ATOM 983 C C . ARG A 1 120 ? -9.289 14.953 9.953 1 97.88 120 ARG A C 1
ATOM 985 O O . ARG A 1 120 ? -9.062 13.883 10.523 1 97.88 120 ARG A O 1
ATOM 992 N N . ILE A 1 121 ? -10.383 15.641 10.062 1 97.56 121 ILE A N 1
ATOM 993 C CA . ILE A 1 121 ? -11.516 15.141 10.844 1 97.56 121 ILE A CA 1
ATOM 994 C C . ILE A 1 121 ? -12.367 14.219 9.977 1 97.56 121 ILE A C 1
ATOM 996 O O . ILE A 1 121 ? -12.922 14.648 8.961 1 97.56 121 ILE A O 1
ATOM 1000 N N . MET A 1 122 ? -12.555 13.039 10.43 1 95.94 122 MET A N 1
ATOM 1001 C CA . MET A 1 122 ? -13.32 12.086 9.633 1 95.94 122 MET A CA 1
ATOM 1002 C C . MET A 1 122 ? -14.75 11.969 10.156 1 95.94 122 MET A C 1
ATOM 1004 O O . MET A 1 122 ? -15.68 11.703 9.391 1 95.94 122 MET A O 1
ATOM 1008 N N . ASN A 1 123 ? -14.859 12.117 11.414 1 95.06 123 ASN A N 1
ATOM 1009 C CA . ASN A 1 123 ? -16.172 11.984 12.039 1 95.06 123 ASN A CA 1
ATOM 1010 C C . ASN A 1 123 ? -16.234 12.711 13.375 1 95.06 123 ASN A C 1
ATOM 1012 O O . ASN A 1 123 ? -15.195 13.055 13.953 1 95.06 123 ASN A O 1
ATOM 1016 N N . LYS A 1 124 ? -17.5 12.961 13.844 1 95.38 124 LYS A N 1
ATOM 1017 C CA . LYS A 1 124 ? -17.781 13.508 15.172 1 95.38 124 LYS A CA 1
ATOM 1018 C C . LYS A 1 124 ? -18.781 12.633 15.922 1 95.38 124 LYS A C 1
ATOM 1020 O O . LYS A 1 124 ? -19.844 12.312 15.398 1 95.38 124 LYS A O 1
ATOM 1025 N N . THR A 1 125 ? -18.359 12.242 17.062 1 95 125 THR A N 1
ATOM 1026 C CA . THR A 1 125 ? -19.219 11.383 17.844 1 95 125 THR A CA 1
ATOM 1027 C C . THR A 1 125 ? -19.5 12.008 19.219 1 95 125 THR A C 1
ATOM 1029 O O . THR A 1 125 ? -18.594 12.531 19.859 1 95 125 THR A O 1
ATOM 1032 N N . THR A 1 126 ? -20.766 11.938 19.625 1 92.75 126 THR A N 1
ATOM 1033 C CA . THR A 1 126 ? -21.125 12.422 20.953 1 92.75 126 THR A CA 1
ATOM 1034 C C . THR A 1 126 ? -20.828 11.367 22.016 1 92.75 126 THR A C 1
ATOM 1036 O O . THR A 1 126 ? -21.156 10.195 21.844 1 92.75 126 THR A O 1
ATOM 1039 N N . VAL A 1 127 ? -20.109 11.758 22.969 1 91.25 127 VAL A N 1
ATOM 1040 C CA . VAL A 1 127 ? -19.766 10.812 24.031 1 91.25 127 VAL A CA 1
ATOM 1041 C C . VAL A 1 127 ? -20.625 11.094 25.266 1 91.25 127 VAL A C 1
ATOM 1043 O O . VAL A 1 127 ? -21.266 12.141 25.359 1 91.25 127 VAL A O 1
ATOM 1046 N N . LYS A 1 128 ? -20.609 10.047 26.156 1 85.94 128 LYS A N 1
ATOM 1047 C CA . LYS A 1 128 ? -21.359 10.195 27.391 1 85.94 128 LYS A CA 1
ATOM 1048 C C . LYS A 1 128 ? -20.953 11.453 28.141 1 85.94 128 LYS A C 1
ATOM 1050 O O . LYS A 1 128 ? -19.75 11.734 28.281 1 85.94 128 LYS A O 1
ATOM 1055 N N . GLY A 1 129 ? -21.859 12.328 28.688 1 88.19 129 GLY A N 1
ATOM 1056 C CA . GLY A 1 129 ? -21.562 13.555 29.406 1 88.19 129 GLY A CA 1
ATOM 1057 C C . GLY A 1 129 ? -21.672 14.797 28.547 1 88.19 129 GLY A C 1
ATOM 1058 O O . GLY A 1 129 ? -21.422 15.914 29.016 1 88.19 129 GLY A O 1
ATOM 1059 N N . GLY A 1 130 ? -21.859 14.625 27.281 1 85.31 130 GLY A N 1
ATOM 1060 C CA . GLY A 1 130 ? -22.172 15.75 26.422 1 85.31 130 GLY A CA 1
ATOM 1061 C C . GLY A 1 130 ? -20.984 16.234 25.609 1 85.31 130 GLY A C 1
ATOM 1062 O O . GLY A 1 130 ? -21.125 17.125 24.766 1 85.31 130 GLY A O 1
ATOM 1063 N N . SER A 1 131 ? -19.828 15.711 25.891 1 91.62 131 SER A N 1
ATOM 1064 C CA . SER A 1 131 ? -18.656 16.094 25.109 1 91.62 131 SER A CA 1
ATOM 1065 C C . SER A 1 131 ? -18.672 15.43 23.734 1 91.62 131 SER A C 1
ATOM 1067 O O . SER A 1 131 ? -19.422 14.477 23.516 1 91.62 131 SER A O 1
ATOM 1069 N N . ILE A 1 132 ? -17.984 16.156 22.828 1 96.38 132 ILE A N 1
ATOM 1070 C CA . ILE A 1 132 ? -17.906 15.648 21.453 1 96.38 132 ILE A CA 1
ATOM 1071 C C . ILE A 1 132 ? -16.5 15.125 21.172 1 96.38 132 ILE A C 1
ATOM 1073 O O . ILE A 1 132 ? -15.516 15.75 21.547 1 96.38 132 ILE A O 1
ATOM 1077 N N . GLN A 1 133 ? -16.453 14.023 20.578 1 97.06 133 GLN A N 1
ATOM 1078 C CA . GLN A 1 133 ? -15.195 13.43 20.172 1 97.06 133 GLN A CA 1
ATOM 1079 C C . GLN A 1 133 ? -14.961 13.609 18.672 1 97.06 133 GLN A C 1
ATOM 1081 O O . GLN A 1 133 ? -15.805 13.227 17.859 1 97.06 133 GLN A O 1
ATOM 1086 N N . LEU A 1 134 ? -13.859 14.266 18.328 1 97.5 134 LEU A N 1
ATOM 1087 C CA . LEU A 1 134 ? -13.422 14.328 16.938 1 97.5 134 LEU A CA 1
ATOM 1088 C C . LEU A 1 134 ? -12.609 13.094 16.562 1 97.5 134 LEU A C 1
ATOM 1090 O O . LEU A 1 134 ? -11.578 12.812 17.172 1 97.5 134 LEU A O 1
ATOM 1094 N N . ASN A 1 135 ? -13.094 12.344 15.625 1 96.5 135 ASN A N 1
ATOM 1095 C CA . ASN A 1 135 ? -12.367 11.188 15.109 1 96.5 135 ASN A CA 1
ATOM 1096 C C . ASN A 1 135 ? -11.477 11.562 13.93 1 96.5 135 ASN A C 1
ATOM 1098 O O . ASN A 1 135 ? -11.969 11.977 12.883 1 96.5 135 ASN A O 1
ATOM 1102 N N . LEU A 1 136 ? -10.258 11.344 14.133 1 96.31 136 LEU A N 1
ATOM 1103 C CA . LEU A 1 136 ? -9.312 11.828 13.133 1 96.31 136 LEU A CA 1
ATOM 1104 C C . LEU A 1 136 ? -8.898 10.711 12.188 1 96.31 136 LEU A C 1
ATOM 1106 O O . LEU A 1 136 ? -9.094 9.531 12.492 1 96.31 136 LEU A O 1
ATOM 1110 N N . GLU A 1 137 ? -8.359 11.086 11.039 1 93.88 137 GLU A N 1
ATOM 1111 C CA . GLU A 1 137 ? -8.062 10.195 9.922 1 93.88 137 GLU A CA 1
ATOM 1112 C C . GLU A 1 137 ? -6.996 9.172 10.297 1 93.88 137 GLU A C 1
ATOM 1114 O O . GLU A 1 137 ? -6.973 8.062 9.766 1 93.88 137 GLU A O 1
ATOM 1119 N N . ASP A 1 138 ? -6.164 9.594 11.266 1 89.81 138 ASP A N 1
ATOM 1120 C CA . ASP A 1 138 ? -5.094 8.656 11.617 1 89.81 138 ASP A CA 1
ATOM 1121 C C . ASP A 1 138 ? -5.465 7.84 12.852 1 89.81 138 ASP A C 1
ATOM 1123 O O . ASP A 1 138 ? -4.602 7.207 13.461 1 89.81 138 ASP A O 1
ATOM 1127 N N . GLY A 1 139 ? -6.648 7.875 13.266 1 90.19 139 GLY A N 1
ATOM 1128 C CA . GLY A 1 139 ? -7.129 7.035 14.352 1 90.19 139 GLY A CA 1
ATOM 1129 C C . GLY A 1 139 ? -7.188 7.758 15.68 1 90.19 139 GLY A C 1
ATOM 1130 O O . GLY A 1 139 ? -7.777 7.254 16.641 1 90.19 139 GLY A O 1
ATOM 1131 N N . ARG A 1 140 ? -6.621 8.867 15.797 1 92.19 140 ARG A N 1
ATOM 1132 C CA . ARG A 1 140 ? -6.672 9.664 17.016 1 92.19 140 ARG A CA 1
ATOM 1133 C C . ARG A 1 140 ? -8.078 10.195 17.266 1 92.19 140 ARG A C 1
ATOM 1135 O O . ARG A 1 140 ? -8.867 10.336 16.328 1 92.19 140 ARG A O 1
ATOM 1142 N N . ASN A 1 141 ? -8.273 10.391 18.5 1 93.81 141 ASN A N 1
ATOM 1143 C CA . ASN A 1 141 ? -9.508 11.047 18.922 1 93.81 141 ASN A CA 1
ATOM 1144 C C . ASN A 1 141 ? -9.227 12.219 19.859 1 93.81 141 ASN A C 1
ATOM 1146 O O . ASN A 1 141 ? -8.367 12.125 20.734 1 93.81 141 ASN A O 1
ATOM 1150 N N . ILE A 1 142 ? -9.891 13.25 19.625 1 96.06 142 ILE A N 1
ATOM 1151 C CA . ILE A 1 142 ? -9.75 14.422 20.484 1 96.06 142 ILE A CA 1
ATOM 1152 C C . ILE A 1 142 ? -11.102 14.805 21.062 1 96.06 142 ILE A C 1
ATOM 1154 O O . ILE A 1 142 ? -12.086 14.945 20.328 1 96.06 142 ILE A O 1
ATOM 1158 N N . LEU A 1 143 ? -11.156 14.984 22.344 1 95.31 143 LEU A N 1
ATOM 1159 C CA . LEU A 1 143 ? -12.375 15.406 23.016 1 95.31 143 LEU A CA 1
ATOM 1160 C C . LEU A 1 143 ? -12.469 16.922 23.078 1 95.31 143 LEU A C 1
ATOM 1162 O O . LEU A 1 143 ? -11.492 17.609 23.406 1 95.31 143 LEU A O 1
ATOM 1166 N N . VAL A 1 144 ? -13.633 17.438 22.703 1 95.62 144 VAL A N 1
ATOM 1167 C CA . VAL A 1 144 ? -13.883 18.875 22.781 1 95.62 144 VAL A CA 1
ATOM 1168 C C . VAL A 1 144 ? -15.266 19.125 23.375 1 95.62 144 VAL A C 1
ATOM 1170 O O . VAL A 1 144 ? -16.109 18.234 23.391 1 95.62 144 VAL A O 1
ATOM 1173 N N . ASP A 1 145 ? -15.414 20.297 23.984 1 94 145 ASP A N 1
ATOM 1174 C CA . ASP A 1 145 ? -16.734 20.641 24.5 1 94 145 ASP A CA 1
ATOM 1175 C C . ASP A 1 145 ? -17.719 20.922 23.359 1 94 145 ASP A C 1
ATOM 1177 O O . ASP A 1 145 ? -17.297 21.172 22.219 1 94 145 ASP A O 1
ATOM 1181 N N . LYS A 1 146 ? -18.875 20.906 23.672 1 92.25 146 LYS A N 1
ATOM 1182 C CA . LYS A 1 146 ? -19.938 21.031 22.688 1 92.25 146 LYS A CA 1
ATOM 1183 C C . LYS A 1 146 ? -19.828 22.344 21.922 1 92.25 146 LYS A C 1
ATOM 1185 O O . LYS A 1 146 ? -20.047 22.375 20.719 1 92.25 146 LYS A O 1
ATOM 1190 N N . GLU A 1 147 ? -19.562 23.375 22.625 1 93.75 147 GLU A N 1
ATOM 1191 C CA . GLU A 1 147 ? -19.484 24.688 22 1 93.75 147 GLU A CA 1
ATOM 1192 C C . GLU A 1 147 ? -18.328 24.75 21 1 93.75 147 GLU A C 1
ATOM 1194 O O . GLU A 1 147 ? -18.5 25.203 19.875 1 93.75 147 GLU A O 1
ATOM 1199 N N . THR A 1 148 ? -17.156 24.25 21.375 1 94.38 148 THR A N 1
ATOM 1200 C CA . THR A 1 148 ? -15.977 24.203 20.516 1 94.38 148 THR A CA 1
ATOM 1201 C C . THR A 1 148 ? -16.219 23.297 19.312 1 94.38 148 THR A C 1
ATOM 1203 O O . THR A 1 148 ? -15.75 23.594 18.203 1 94.38 148 THR A O 1
ATOM 1206 N N . ALA A 1 149 ? -16.922 22.281 19.453 1 94.69 149 ALA A N 1
ATOM 1207 C CA . ALA A 1 149 ? -17.172 21.297 18.422 1 94.69 149 ALA A CA 1
ATOM 1208 C C . ALA A 1 149 ? -17.922 21.922 17.234 1 94.69 149 ALA A C 1
ATOM 1210 O O . ALA A 1 149 ? -17.812 21.453 16.109 1 94.69 149 ALA A O 1
ATOM 1211 N N . LYS A 1 150 ? -18.641 22.953 17.531 1 94.5 150 LYS A N 1
ATOM 1212 C CA . LYS A 1 150 ? -19.422 23.609 16.484 1 94.5 150 LYS A CA 1
ATOM 1213 C C . LYS A 1 150 ? -18.516 24.219 15.414 1 94.5 150 LYS A C 1
ATOM 1215 O O . LYS A 1 150 ? -18.922 24.375 14.266 1 94.5 150 LYS A O 1
ATOM 1220 N N . SER A 1 151 ? -17.328 24.531 15.805 1 95.94 151 SER A N 1
ATOM 1221 C CA . SER A 1 151 ? -16.406 25.188 14.883 1 95.94 151 SER A CA 1
ATOM 1222 C C . SER A 1 151 ? -15.695 24.156 14 1 95.94 151 SER A C 1
ATOM 1224 O O . SER A 1 151 ? -15 24.531 13.047 1 95.94 151 SER A O 1
ATOM 1226 N N . PHE A 1 152 ? -15.844 22.938 14.273 1 96.94 152 PHE A N 1
ATOM 1227 C CA . PHE A 1 152 ? -15.164 21.875 13.539 1 96.94 152 PHE A CA 1
ATOM 1228 C C . PHE A 1 152 ? -16.156 21.078 12.703 1 96.94 152 PHE A C 1
ATOM 1230 O O . PHE A 1 152 ? -17.219 20.672 13.203 1 96.94 152 PHE A O 1
ATOM 1237 N N . LYS A 1 153 ? -15.82 20.969 11.438 1 95.44 153 LYS A N 1
ATOM 1238 C CA . LYS A 1 153 ? -16.625 20.156 10.523 1 95.44 153 LYS A CA 1
ATOM 1239 C C . LYS A 1 153 ? -15.812 18.984 9.977 1 95.44 153 LYS A C 1
ATOM 1241 O O . LYS A 1 153 ? -14.586 19.031 9.953 1 95.44 153 LYS A O 1
ATOM 1246 N N . THR A 1 154 ? -16.547 18 9.555 1 95.12 154 THR A N 1
ATOM 1247 C CA . THR A 1 154 ? -15.891 16.859 8.93 1 95.12 154 THR A CA 1
ATOM 1248 C C . THR A 1 154 ? -15.094 17.297 7.711 1 95.12 154 THR A C 1
ATOM 1250 O O . THR A 1 154 ? -15.477 18.234 7.016 1 95.12 154 THR A O 1
ATOM 1253 N N . LEU A 1 155 ? -13.93 16.75 7.531 1 95.62 155 LEU A N 1
ATOM 1254 C CA . LEU A 1 155 ? -13.008 16.922 6.414 1 95.62 155 LEU A CA 1
ATOM 1255 C C . LEU A 1 155 ? -12.188 18.203 6.586 1 95.62 155 LEU A C 1
ATOM 1257 O O . LEU A 1 155 ? -11.328 18.5 5.758 1 95.62 155 LEU A O 1
ATOM 1261 N N . MET A 1 156 ? -12.469 18.891 7.648 1 97.81 156 MET A N 1
ATOM 1262 C CA . MET A 1 156 ? -11.508 19.922 8.016 1 97.81 156 MET A CA 1
ATOM 1263 C C . MET A 1 156 ? -10.172 19.297 8.414 1 97.81 156 MET A C 1
ATOM 1265 O O . MET A 1 156 ? -10.117 18.141 8.812 1 97.81 156 MET A O 1
ATOM 1269 N N . THR A 1 157 ? -9.156 20.047 8.211 1 98.56 157 THR A N 1
ATOM 1270 C CA . THR A 1 157 ? -7.828 19.641 8.648 1 98.56 157 THR A CA 1
ATOM 1271 C C . THR A 1 157 ? -7.445 20.359 9.945 1 98.56 157 THR A C 1
ATOM 1273 O O . THR A 1 157 ? -7.602 21.562 10.062 1 98.56 157 THR A O 1
ATOM 1276 N N . LEU A 1 158 ? -6.992 19.562 10.914 1 98.5 158 LEU A N 1
ATOM 1277 C CA . LEU A 1 158 ? -6.461 20.141 12.148 1 98.5 158 LEU A CA 1
ATOM 1278 C C . LEU A 1 158 ? -4.934 20.156 12.125 1 98.5 158 LEU A C 1
ATOM 1280 O O . LEU A 1 158 ? -4.305 19.203 11.664 1 98.5 158 LEU A O 1
ATOM 1284 N N . LYS A 1 159 ? -4.391 21.266 12.523 1 98.44 159 LYS A N 1
ATOM 1285 C CA . LYS A 1 159 ? -2.99 21.297 12.922 1 98.44 159 LYS A CA 1
ATOM 1286 C C . LYS A 1 159 ? -2.84 21.047 14.422 1 98.44 159 LYS A C 1
ATOM 1288 O O . LYS A 1 159 ? -3.305 21.844 15.242 1 98.44 159 LYS A O 1
ATOM 1293 N N . ILE A 1 160 ? -2.174 19.953 14.789 1 98.19 160 ILE A N 1
ATOM 1294 C CA . ILE A 1 160 ? -2.096 19.594 16.203 1 98.19 160 ILE A CA 1
ATOM 1295 C C . ILE A 1 160 ? -0.635 19.547 16.641 1 98.19 160 ILE A C 1
ATOM 1297 O O . ILE A 1 160 ? 0.263 19.344 15.82 1 98.19 160 ILE A O 1
ATOM 1301 N N . GLU A 1 161 ? -0.476 19.766 17.891 1 97.44 161 GLU A N 1
ATOM 1302 C CA . GLU A 1 161 ? 0.848 19.656 18.5 1 97.44 161 GLU A CA 1
ATOM 1303 C C . GLU A 1 161 ? 1.186 18.219 18.859 1 97.44 161 GLU A C 1
ATOM 1305 O O . GLU A 1 161 ? 0.322 17.469 19.328 1 97.44 161 GLU A O 1
ATOM 1310 N N . LEU A 1 162 ? 2.367 17.828 18.609 1 95.5 162 LEU A N 1
ATOM 1311 C CA . LEU A 1 162 ? 2.865 16.516 19 1 95.5 162 LEU A CA 1
ATOM 1312 C C . LEU A 1 162 ? 3.805 16.625 20.203 1 95.5 162 LEU A C 1
ATOM 1314 O O . LEU A 1 162 ? 4.633 17.547 20.25 1 95.5 162 LEU A O 1
ATOM 1318 N N . PRO A 1 163 ? 3.689 15.875 21.172 1 90.56 163 PRO A N 1
ATOM 1319 C CA . PRO A 1 163 ? 2.799 14.719 21.266 1 90.56 163 PRO A CA 1
ATOM 1320 C C . PRO A 1 163 ? 1.491 15.031 21.984 1 90.56 163 PRO A C 1
ATOM 1322 O O . PRO A 1 163 ? 0.633 14.156 22.125 1 90.56 163 PRO A O 1
ATOM 1325 N N . SER A 1 164 ? 1.206 16.219 22.453 1 90.94 164 SER A N 1
ATOM 1326 C CA . SER A 1 164 ? 0.122 16.594 23.359 1 90.94 164 SER A CA 1
ATOM 1327 C C . SER A 1 164 ? -1.225 16.578 22.641 1 90.94 164 SER A C 1
ATOM 1329 O O . SER A 1 164 ? -2.273 16.516 23.281 1 90.94 164 SER A O 1
ATOM 1331 N N . GLN A 1 165 ? -1.268 16.719 21.297 1 92.06 165 GLN A N 1
ATOM 1332 C CA . GLN A 1 165 ? -2.447 16.672 20.438 1 92.06 165 GLN A CA 1
ATOM 1333 C C . GLN A 1 165 ? -3.32 17.906 20.641 1 92.06 165 GLN A C 1
ATOM 1335 O O . GLN A 1 165 ? -4.516 17.891 20.328 1 92.06 165 GLN A O 1
ATOM 1340 N N . ASN A 1 166 ? -2.766 18.969 21.219 1 96.25 166 ASN A N 1
ATOM 1341 C CA . ASN A 1 166 ? -3.482 20.234 21.281 1 96.25 166 ASN A CA 1
ATOM 1342 C C . ASN A 1 166 ? -3.73 20.797 19.875 1 96.25 166 ASN A C 1
ATOM 1344 O O . ASN A 1 166 ? -2.834 20.781 19.031 1 96.25 166 ASN A O 1
ATOM 1348 N N . ILE A 1 167 ? -4.953 21.25 19.703 1 97.62 167 ILE A N 1
ATOM 1349 C CA . ILE A 1 167 ? -5.273 21.844 18.422 1 97.62 167 ILE A CA 1
ATOM 1350 C C . ILE A 1 167 ? -4.719 23.266 18.359 1 97.62 167 ILE A C 1
ATOM 1352 O O . ILE A 1 167 ? -5.055 24.109 19.188 1 97.62 167 ILE A O 1
ATOM 1356 N N . VAL A 1 168 ? -3.906 23.578 17.359 1 97.31 168 VAL A N 1
ATOM 1357 C CA . VAL A 1 168 ? -3.268 24.891 17.25 1 97.31 168 VAL A CA 1
ATOM 1358 C C . VAL A 1 168 ? -3.9 25.688 16.125 1 97.31 168 VAL A C 1
ATOM 1360 O O . VAL A 1 168 ? -3.898 26.906 16.141 1 97.31 168 VAL A O 1
ATOM 1363 N N . ASP A 1 169 ? -4.363 25.047 15.086 1 97.81 169 ASP A N 1
ATOM 1364 C CA . ASP A 1 169 ? -5 25.672 13.938 1 97.81 169 ASP A CA 1
ATOM 1365 C C . ASP A 1 169 ? -5.91 24.688 13.203 1 97.81 169 ASP A C 1
ATOM 1367 O O . ASP A 1 169 ? -5.922 23.5 13.516 1 97.81 169 ASP A O 1
ATOM 1371 N N . SER A 1 170 ? -6.738 25.188 12.336 1 98.31 170 SER A N 1
ATOM 1372 C CA . SER A 1 170 ? -7.613 24.359 11.516 1 98.31 170 SER A CA 1
ATOM 1373 C C . SER A 1 170 ? -7.816 24.969 10.133 1 98.31 170 SER A C 1
ATOM 1375 O O . SER A 1 170 ? -7.75 26.188 9.961 1 98.31 170 SER A O 1
ATOM 1377 N N . PHE A 1 171 ? -8.031 24.125 9.164 1 98.44 171 PHE A N 1
ATOM 1378 C CA . PHE A 1 171 ? -8.188 24.547 7.773 1 98.44 171 PHE A CA 1
ATOM 1379 C C . PHE A 1 171 ? -9.414 23.891 7.148 1 98.44 171 PHE A C 1
ATOM 1381 O O . PHE A 1 171 ? -9.68 22.703 7.387 1 98.44 171 PHE A O 1
ATOM 1388 N N . ILE A 1 172 ? -10.133 24.625 6.363 1 96.81 172 ILE A N 1
ATOM 1389 C CA . ILE A 1 172 ? -11.336 24.125 5.699 1 96.81 172 ILE A CA 1
ATOM 1390 C C . ILE A 1 172 ? -11.141 24.172 4.184 1 96.81 172 ILE A C 1
ATOM 1392 O O . ILE A 1 172 ? -10.445 25.047 3.664 1 96.81 172 ILE A O 1
ATOM 1396 N N . ILE A 1 173 ? -11.742 23.266 3.508 1 96.5 173 ILE A N 1
ATOM 1397 C CA . ILE A 1 173 ? -11.734 23.281 2.049 1 96.5 173 ILE A CA 1
ATOM 1398 C C . ILE A 1 173 ? -12.719 24.328 1.538 1 96.5 173 ILE A C 1
ATOM 1400 O O . ILE A 1 173 ? -13.922 24.219 1.76 1 96.5 173 ILE A O 1
ATOM 1404 N N . SER A 1 174 ? -12.211 25.312 0.955 1 96.31 174 SER A N 1
ATOM 1405 C CA . SER A 1 174 ? -13 26.391 0.37 1 96.31 174 SER A CA 1
ATOM 1406 C C . SER A 1 174 ? -12.312 26.969 -0.863 1 96.31 174 SER A C 1
ATOM 1408 O O . SER A 1 174 ? -11.117 26.781 -1.067 1 96.31 174 SER A O 1
ATOM 1410 N N . GLU A 1 175 ? -13.117 27.594 -1.632 1 97 175 GLU A N 1
ATOM 1411 C CA . GLU A 1 175 ? -12.5 28.266 -2.768 1 97 175 GLU A CA 1
ATOM 1412 C C . GLU A 1 175 ? -11.469 29.297 -2.305 1 97 175 GLU A C 1
ATOM 1414 O O . GLU A 1 175 ? -11.742 30.094 -1.41 1 97 175 GLU A O 1
ATOM 1419 N N . GLY A 1 176 ? -10.289 29.25 -2.895 1 97.44 176 GLY A N 1
ATOM 1420 C CA . GLY A 1 176 ? -9.211 30.156 -2.516 1 97.44 176 GLY A CA 1
ATOM 1421 C C . GLY A 1 176 ? -8.266 29.562 -1.49 1 97.44 176 GLY A C 1
ATOM 1422 O O . GLY A 1 176 ? -7.172 30.078 -1.272 1 97.44 176 GLY A O 1
ATOM 1423 N N . SER A 1 177 ? -8.672 28.484 -0.867 1 97.88 177 SER A N 1
ATOM 1424 C CA . SER A 1 177 ? -7.816 27.859 0.128 1 97.88 177 SER A CA 1
ATOM 1425 C C . SER A 1 177 ? -6.75 26.984 -0.534 1 97.88 177 SER A C 1
ATOM 1427 O O . SER A 1 177 ? -6.883 26.609 -1.701 1 97.88 177 SER A O 1
ATOM 1429 N N . TYR A 1 178 ? -5.699 26.766 0.171 1 98.31 178 TYR A N 1
ATOM 1430 C CA . TYR A 1 178 ? -4.633 25.906 -0.323 1 98.31 178 TYR A CA 1
ATOM 1431 C C . TYR A 1 178 ? -4.844 24.469 0.126 1 98.31 178 TYR A C 1
ATOM 1433 O O . TYR A 1 178 ? -5.145 24.219 1.294 1 98.31 178 TYR A O 1
ATOM 1441 N N . ALA A 1 179 ? -4.777 23.547 -0.845 1 98.12 179 ALA A N 1
ATOM 1442 C CA . ALA A 1 179 ? -5.07 22.156 -0.534 1 98.12 179 ALA A CA 1
ATOM 1443 C C . ALA A 1 179 ? -4.109 21.219 -1.259 1 98.12 179 ALA A C 1
ATOM 1445 O O . ALA A 1 179 ? -3.365 21.641 -2.145 1 98.12 179 ALA A O 1
ATOM 1446 N N . ILE A 1 180 ? -4.078 19.969 -0.818 1 97.81 180 ILE A N 1
ATOM 1447 C CA . ILE A 1 180 ? -3.27 18.922 -1.421 1 97.81 180 ILE A CA 1
ATOM 1448 C C . ILE A 1 180 ? -4.105 17.656 -1.579 1 97.81 180 ILE A C 1
ATOM 1450 O O . ILE A 1 180 ? -4.949 17.344 -0.73 1 97.81 180 ILE A O 1
ATOM 1454 N N . PHE A 1 181 ? -3.912 17 -2.729 1 96.38 181 PHE A N 1
ATOM 1455 C CA . PHE A 1 181 ? -4.594 15.727 -2.941 1 96.38 181 PHE A CA 1
ATOM 1456 C C . PHE A 1 181 ? -3.889 14.602 -2.193 1 96.38 181 PHE A C 1
ATOM 1458 O O . PHE A 1 181 ? -2.699 14.352 -2.408 1 96.38 181 PHE A O 1
ATOM 1465 N N . VAL A 1 182 ? -4.59 13.805 -1.34 1 94.88 182 VAL A N 1
ATOM 1466 C CA . VAL A 1 182 ? -3.992 12.781 -0.49 1 94.88 182 VAL A CA 1
ATOM 1467 C C . VAL A 1 182 ? -4.402 11.398 -0.984 1 94.88 182 VAL A C 1
ATOM 1469 O O . VAL A 1 182 ? -4.031 10.383 -0.386 1 94.88 182 VAL A O 1
ATOM 1472 N N . GLY A 1 183 ? -5.102 11.336 -2.012 1 89.81 183 GLY A N 1
ATOM 1473 C CA . GLY A 1 183 ? -5.531 10.086 -2.621 1 89.81 183 GLY A CA 1
ATOM 1474 C C . GLY A 1 183 ? -5.969 10.25 -4.066 1 89.81 183 GLY A C 1
ATOM 1475 O O . GLY A 1 183 ? -6.008 11.359 -4.586 1 89.81 183 GLY A O 1
ATOM 1476 N N . GLY A 1 184 ? -6.211 9.055 -4.66 1 85.5 184 GLY A N 1
ATOM 1477 C CA . GLY A 1 184 ? -6.699 9.062 -6.031 1 85.5 184 GLY A CA 1
ATOM 1478 C C . GLY A 1 184 ? -5.59 9.172 -7.059 1 85.5 184 GLY A C 1
ATOM 1479 O O . GLY A 1 184 ? -4.406 9.156 -6.707 1 85.5 184 GLY A O 1
ATOM 1480 N N . LYS A 1 185 ? -5.957 9.406 -8.273 1 83 185 LYS A N 1
ATOM 1481 C CA . LYS A 1 185 ? -5.035 9.414 -9.406 1 83 185 LYS A CA 1
ATOM 1482 C C . LYS A 1 185 ? -4.09 10.609 -9.336 1 83 185 LYS A C 1
ATOM 1484 O O . LYS A 1 185 ? -2.928 10.516 -9.734 1 83 185 LYS A O 1
ATOM 1489 N N . ASN A 1 186 ? -4.566 11.672 -8.797 1 91.25 186 ASN A N 1
ATOM 1490 C CA . ASN A 1 186 ? -3.816 12.922 -8.781 1 91.25 186 ASN A CA 1
ATOM 1491 C C . ASN A 1 186 ? -3.193 13.188 -7.41 1 91.25 186 ASN A C 1
ATOM 1493 O O . ASN A 1 186 ? -2.9 14.336 -7.066 1 91.25 186 ASN A O 1
ATOM 1497 N N . VAL A 1 187 ? -3 12.156 -6.664 1 92.19 187 VAL A N 1
ATOM 1498 C CA . VAL A 1 187 ? -2.387 12.281 -5.348 1 92.19 187 VAL A CA 1
ATOM 1499 C C . VAL A 1 187 ? -1.092 13.086 -5.457 1 92.19 187 VAL A C 1
ATOM 1501 O O . VAL A 1 187 ? -0.334 12.922 -6.414 1 92.19 187 VAL A O 1
ATOM 1504 N N . GLY A 1 188 ? -0.832 13.992 -4.426 1 94.5 188 GLY A N 1
ATOM 1505 C CA . GLY A 1 188 ? 0.408 14.75 -4.383 1 94.5 188 GLY A CA 1
ATOM 1506 C C . GLY A 1 188 ? 0.288 16.125 -5.004 1 94.5 188 GLY A C 1
ATOM 1507 O O . GLY A 1 188 ? 1.113 17 -4.742 1 94.5 188 GLY A O 1
ATOM 1508 N N . ILE A 1 189 ? -0.693 16.25 -5.875 1 95.69 189 ILE A N 1
ATOM 1509 C CA . ILE A 1 189 ? -0.916 17.562 -6.473 1 95.69 189 ILE A CA 1
ATOM 1510 C C . ILE A 1 189 ? -1.438 18.531 -5.41 1 95.69 189 ILE A C 1
ATOM 1512 O O . ILE A 1 189 ? -2.297 18.172 -4.602 1 95.69 189 ILE A O 1
ATOM 1516 N N . HIS A 1 190 ? -0.863 19.719 -5.41 1 97.38 190 HIS A N 1
ATOM 1517 C CA . HIS A 1 190 ? -1.297 20.719 -4.449 1 97.38 190 HIS A CA 1
ATOM 1518 C C . HIS A 1 190 ? -1.405 22.094 -5.102 1 97.38 190 HIS A C 1
ATOM 1520 O O . HIS A 1 190 ? -0.802 22.344 -6.148 1 97.38 190 HIS A O 1
ATOM 1526 N N . GLY A 1 191 ? -2.195 22.906 -4.555 1 97.5 191 GLY A N 1
ATOM 1527 C CA . GLY A 1 191 ? -2.459 24.234 -5.082 1 97.5 191 GLY A CA 1
ATOM 1528 C C . GLY A 1 191 ? -3.674 24.906 -4.457 1 97.5 191 GLY A C 1
ATOM 1529 O O . GLY A 1 191 ? -4.031 24.594 -3.318 1 97.5 191 GLY A O 1
ATOM 1530 N N . VAL A 1 192 ? -4.188 25.828 -5.188 1 98.12 192 VAL A N 1
ATOM 1531 C CA . VAL A 1 192 ? -5.305 26.625 -4.688 1 98.12 192 VAL A CA 1
ATOM 1532 C C . VAL A 1 192 ? -6.621 26.031 -5.184 1 98.12 192 VAL A C 1
ATOM 1534 O O . VAL A 1 192 ? -6.758 25.703 -6.363 1 98.12 192 VAL A O 1
ATOM 1537 N N . VAL A 1 193 ? -7.578 25.906 -4.309 1 97.94 193 VAL A N 1
ATOM 1538 C CA . VAL A 1 193 ? -8.898 25.406 -4.672 1 97.94 193 VAL A CA 1
ATOM 1539 C C . VAL A 1 193 ? -9.633 26.453 -5.512 1 97.94 193 VAL A C 1
ATOM 1541 O O . VAL A 1 193 ? -9.883 27.578 -5.051 1 97.94 193 VAL A O 1
ATOM 1544 N N . LYS A 1 194 ? -9.992 26.047 -6.672 1 97.38 194 LYS A N 1
ATOM 1545 C CA . LYS A 1 194 ? -10.664 26.984 -7.582 1 97.38 194 LYS A CA 1
ATOM 1546 C C . LYS A 1 194 ? -12.18 26.812 -7.527 1 97.38 194 LYS A C 1
ATOM 1548 O O . LYS A 1 194 ? -12.922 27.797 -7.602 1 97.38 194 LYS A O 1
ATOM 1553 N N . ASN A 1 195 ? -12.555 25.531 -7.527 1 95 195 ASN A N 1
ATOM 1554 C CA . ASN A 1 195 ? -13.984 25.25 -7.586 1 95 195 ASN A CA 1
ATOM 1555 C C . ASN A 1 195 ? -14.344 24 -6.793 1 95 195 ASN A C 1
ATOM 1557 O O . ASN A 1 195 ? -13.578 23.047 -6.766 1 95 195 ASN A O 1
ATOM 1561 N N . ILE A 1 196 ? -15.461 24.094 -6.133 1 92.62 196 ILE A N 1
ATOM 1562 C CA . ILE A 1 196 ? -16.031 22.953 -5.422 1 92.62 196 ILE A CA 1
ATOM 1563 C C . ILE A 1 196 ? -17.406 22.625 -6.008 1 92.62 196 ILE A C 1
ATOM 1565 O O . ILE A 1 196 ? -18.344 23.422 -5.898 1 92.62 196 ILE A O 1
ATOM 1569 N N . ASN A 1 197 ? -17.484 21.516 -6.672 1 89.12 197 ASN A N 1
ATOM 1570 C CA . ASN A 1 197 ? -18.75 21.062 -7.219 1 89.12 197 ASN A CA 1
ATOM 1571 C C . ASN A 1 197 ? -19.422 20.031 -6.309 1 89.12 197 ASN A C 1
ATOM 1573 O O . ASN A 1 197 ? -19.031 18.859 -6.316 1 89.12 197 ASN A O 1
ATOM 1577 N N . LEU A 1 198 ? -20.375 20.5 -5.582 1 80.31 198 LEU A N 1
ATOM 1578 C CA . LEU A 1 198 ? -21.047 19.641 -4.625 1 80.31 198 LEU A CA 1
ATOM 1579 C C . LEU A 1 198 ? -22.203 18.891 -5.289 1 80.31 198 LEU A C 1
ATOM 1581 O O . LEU A 1 198 ? -22.969 19.484 -6.055 1 80.31 198 LEU A O 1
ATOM 1585 N N . SER A 1 199 ? -22.094 17.562 -5.199 1 72.69 199 SER A N 1
ATOM 1586 C CA . SER A 1 199 ? -23.219 16.812 -5.723 1 72.69 199 SER A CA 1
ATOM 1587 C C . SER A 1 199 ? -24.438 16.938 -4.816 1 72.69 199 SER A C 1
ATOM 1589 O O . SER A 1 199 ? -24.312 17.031 -3.596 1 72.69 199 SER A O 1
ATOM 1591 N N . LYS A 1 200 ? -25.688 17.25 -5.469 1 62.88 200 LYS A N 1
ATOM 1592 C CA . LYS A 1 200 ? -26.953 17.391 -4.754 1 62.88 200 LYS A CA 1
ATOM 1593 C C . LYS A 1 200 ? -27.312 16.094 -4.012 1 62.88 200 LYS A C 1
ATOM 1595 O O . LYS A 1 200 ? -28 16.141 -2.988 1 62.88 200 LYS A O 1
ATOM 1600 N N . PHE A 1 201 ? -26.859 14.945 -4.477 1 63.78 201 PHE A N 1
ATOM 1601 C CA . PHE A 1 201 ? -27.125 13.648 -3.871 1 63.78 201 PHE A CA 1
ATOM 1602 C C . PHE A 1 201 ? -25.812 12.977 -3.461 1 63.78 201 PHE A C 1
ATOM 1604 O O . PHE A 1 201 ? -24.812 13.055 -4.176 1 63.78 201 PHE A O 1
ATOM 1611 N N . LYS A 1 202 ? -25.703 12.422 -2.24 1 57.38 202 LYS A N 1
ATOM 1612 C CA . LYS A 1 202 ? -24.547 11.75 -1.656 1 57.38 202 LYS A CA 1
ATOM 1613 C C . LYS A 1 202 ? -23.281 12.602 -1.799 1 57.38 202 LYS A C 1
ATOM 1615 O O . LYS A 1 202 ? -22.297 12.172 -2.418 1 57.38 202 LYS A O 1
ATOM 1620 N N . SER A 1 203 ? -23.453 13.859 -1.356 1 53.81 203 SER A N 1
ATOM 1621 C CA . SER A 1 203 ? -22.547 14.969 -1.558 1 53.81 203 SER A CA 1
ATOM 1622 C C . SER A 1 203 ? -21.094 14.555 -1.292 1 53.81 203 SER A C 1
ATOM 1624 O O . SER A 1 203 ? -20.188 14.906 -2.051 1 53.81 203 SER A O 1
ATOM 1626 N N . ARG A 1 204 ? -20.812 13.852 -0.297 1 57.94 204 ARG A N 1
ATOM 1627 C CA . ARG A 1 204 ? -19.453 13.492 0.055 1 57.94 204 ARG A CA 1
ATOM 1628 C C . ARG A 1 204 ? -18.828 12.602 -1.009 1 57.94 204 ARG A C 1
ATOM 1630 O O . ARG A 1 204 ? -17.656 12.766 -1.357 1 57.94 204 ARG A O 1
ATOM 1637 N N . LYS A 1 205 ? -19.688 11.797 -1.481 1 59.97 205 LYS A N 1
ATOM 1638 C CA . LYS A 1 205 ? -19.188 10.797 -2.42 1 59.97 205 LYS A CA 1
ATOM 1639 C C . LYS A 1 205 ? -19.047 11.375 -3.822 1 59.97 205 LYS A C 1
ATOM 1641 O O . LYS A 1 205 ? -18.094 11.055 -4.543 1 59.97 205 LYS A O 1
ATOM 1646 N N . TYR A 1 206 ? -19.797 12.391 -4.074 1 68.56 206 TYR A N 1
ATOM 1647 C CA . TYR A 1 206 ? -19.844 12.75 -5.484 1 68.56 206 TYR A CA 1
ATOM 1648 C C . TYR A 1 206 ? -19.359 14.18 -5.691 1 68.56 206 TYR A C 1
ATOM 1650 O O . TYR A 1 206 ? -19.344 14.68 -6.82 1 68.56 206 TYR A O 1
ATOM 1658 N N . SER A 1 207 ? -18.875 14.758 -4.691 1 85.62 207 SER A N 1
ATOM 1659 C CA . SER A 1 207 ? -18.359 16.109 -4.836 1 85.62 207 SER A CA 1
ATOM 1660 C C . SER A 1 207 ? -16.938 16.109 -5.422 1 85.62 207 SER A C 1
ATOM 1662 O O . SER A 1 207 ? -16.109 15.273 -5.055 1 85.62 207 SER A O 1
ATOM 1664 N N . VAL A 1 208 ? -16.812 16.984 -6.336 1 92.38 208 VAL A N 1
ATOM 1665 C CA . VAL A 1 208 ? -15.547 17.078 -7.051 1 92.38 208 VAL A CA 1
ATOM 1666 C C . VAL A 1 208 ? -14.883 18.422 -6.746 1 92.38 208 VAL A C 1
ATOM 1668 O O . VAL A 1 208 ? -15.547 19.469 -6.742 1 92.38 208 VAL A O 1
ATOM 1671 N N . ILE A 1 209 ? -13.625 18.406 -6.492 1 95.38 209 ILE A N 1
ATOM 1672 C CA . ILE A 1 209 ? -12.82 19.594 -6.207 1 95.38 209 ILE A CA 1
ATOM 1673 C C . ILE A 1 209 ? -11.852 19.844 -7.352 1 95.38 209 ILE A C 1
ATOM 1675 O O . ILE A 1 209 ? -11.211 18.922 -7.855 1 95.38 209 ILE A O 1
ATOM 1679 N N . THR A 1 210 ? -11.812 21.062 -7.734 1 97.25 210 THR A N 1
ATOM 1680 C CA . THR A 1 210 ? -10.844 21.484 -8.742 1 97.25 210 THR A CA 1
ATOM 1681 C C . THR A 1 210 ? -9.734 22.312 -8.109 1 97.25 210 THR A C 1
ATOM 1683 O O . THR A 1 210 ? -10.008 23.312 -7.445 1 97.25 210 THR A O 1
ATOM 1686 N N . LEU A 1 211 ? -8.492 21.891 -8.328 1 97.38 211 LEU A N 1
ATOM 1687 C CA . LEU A 1 211 ? -7.309 22.562 -7.816 1 97.38 211 LEU A CA 1
ATOM 1688 C C . LEU A 1 211 ? -6.473 23.141 -8.953 1 97.38 211 LEU A C 1
ATOM 1690 O O . LEU A 1 211 ? -6.367 22.531 -10.023 1 97.38 211 LEU A O 1
ATOM 1694 N N . GLU A 1 212 ? -5.957 24.328 -8.695 1 97.75 212 GLU A N 1
ATOM 1695 C CA . GLU A 1 212 ? -4.973 24.906 -9.609 1 97.75 212 GLU A CA 1
ATOM 1696 C C . GLU A 1 212 ? -3.574 24.875 -9 1 97.75 212 GLU A C 1
ATOM 1698 O O . GLU A 1 212 ? -3.352 25.422 -7.914 1 97.75 212 GLU A O 1
ATOM 1703 N N . SER A 1 213 ? -2.676 24.234 -9.734 1 95.62 213 SER A N 1
ATOM 1704 C CA . SER A 1 213 ? -1.301 24.125 -9.258 1 95.62 213 SER A CA 1
ATOM 1705 C C . SER A 1 213 ? -0.497 25.375 -9.586 1 95.62 213 SER A C 1
ATOM 1707 O O . SER A 1 213 ? -0.996 26.281 -10.266 1 95.62 213 SER A O 1
ATOM 1709 N N . LYS A 1 214 ? 0.729 25.438 -9.023 1 91.62 214 LYS A N 1
ATOM 1710 C CA . LYS A 1 214 ? 1.601 26.594 -9.219 1 91.62 214 LYS A CA 1
ATOM 1711 C C . LYS A 1 214 ? 1.919 26.812 -10.695 1 91.62 214 LYS A C 1
ATOM 1713 O O . LYS A 1 214 ? 2.111 27.953 -11.141 1 91.62 214 LYS A O 1
ATOM 1718 N N . ASP A 1 215 ? 1.928 25.734 -11.445 1 90.62 215 ASP A N 1
ATOM 1719 C CA . ASP A 1 215 ? 2.266 25.812 -12.859 1 90.62 215 ASP A CA 1
ATOM 1720 C C . ASP A 1 215 ? 1.054 26.234 -13.695 1 90.62 215 ASP A C 1
ATOM 1722 O O . ASP A 1 215 ? 1.13 26.312 -14.922 1 90.62 215 ASP A O 1
ATOM 1726 N N . GLY A 1 216 ? -0.055 26.438 -13.125 1 93.19 216 GLY A N 1
ATOM 1727 C CA . GLY A 1 216 ? -1.24 26.922 -13.812 1 93.19 216 GLY A CA 1
ATOM 1728 C C . GLY A 1 216 ? -2.15 25.812 -14.289 1 93.19 216 GLY A C 1
ATOM 1729 O O . GLY A 1 216 ? -3.223 26.062 -14.844 1 93.19 216 GLY A O 1
ATOM 1730 N N . ASN A 1 217 ? -1.753 24.531 -14.094 1 96 217 ASN A N 1
ATOM 1731 C CA . ASN A 1 217 ? -2.584 23.406 -14.484 1 96 217 ASN A CA 1
ATOM 1732 C C . ASN A 1 217 ? -3.686 23.125 -13.469 1 96 217 ASN A C 1
ATOM 1734 O O . ASN A 1 217 ? -3.514 23.391 -12.273 1 96 217 ASN A O 1
ATOM 1738 N N . THR A 1 218 ? -4.797 22.641 -14.039 1 97.25 218 THR A N 1
ATOM 1739 C CA . THR A 1 218 ? -5.914 22.312 -13.156 1 97.25 218 THR A CA 1
ATOM 1740 C C . THR A 1 218 ? -6.086 20.812 -13.047 1 97.25 218 THR A C 1
ATOM 1742 O O . THR A 1 218 ? -5.883 20.078 -14.023 1 97.25 218 THR A O 1
ATOM 1745 N N . TYR A 1 219 ? -6.453 20.391 -11.859 1 96.94 219 TYR A N 1
ATOM 1746 C CA . TYR A 1 219 ? -6.676 18.969 -11.555 1 96.94 219 TYR A CA 1
ATOM 1747 C C . TYR A 1 219 ? -7.961 18.781 -10.75 1 96.94 219 TYR A C 1
ATOM 1749 O O . TYR A 1 219 ? -8.375 19.688 -10.016 1 96.94 219 TYR A O 1
ATOM 1757 N N . GLN A 1 220 ? -8.5 17.625 -10.953 1 96.25 220 GLN A N 1
ATOM 1758 C CA . GLN A 1 220 ? -9.742 17.344 -10.242 1 96.25 220 GLN A CA 1
ATOM 1759 C C . GLN A 1 220 ? -9.672 16.016 -9.5 1 96.25 220 GLN A C 1
ATOM 1761 O O . GLN A 1 220 ? -8.977 15.102 -9.922 1 96.25 220 GLN A O 1
ATOM 1766 N N . THR A 1 221 ? -10.32 16.031 -8.367 1 94.88 221 THR A N 1
ATOM 1767 C CA . THR A 1 221 ? -10.469 14.789 -7.605 1 94.88 221 THR A CA 1
ATOM 1768 C C . THR A 1 221 ? -11.719 14.836 -6.734 1 94.88 221 THR A C 1
ATOM 1770 O O . THR A 1 221 ? -12.391 15.875 -6.652 1 94.88 221 THR A O 1
ATOM 1773 N N . ASN A 1 222 ? -12.047 13.695 -6.215 1 92.31 222 ASN A N 1
ATOM 1774 C CA . ASN A 1 222 ? -13.156 13.633 -5.266 1 92.31 222 ASN A CA 1
ATOM 1775 C C . ASN A 1 222 ? -12.82 14.344 -3.959 1 92.31 222 ASN A C 1
ATOM 1777 O O . ASN A 1 222 ? -11.664 14.336 -3.523 1 92.31 222 ASN A O 1
ATOM 1781 N N . LEU A 1 223 ? -13.836 14.875 -3.352 1 93.25 223 LEU A N 1
ATOM 1782 C CA . LEU A 1 223 ? -13.711 15.633 -2.111 1 93.25 223 LEU A CA 1
ATOM 1783 C C . LEU A 1 223 ? -12.969 14.82 -1.054 1 93.25 223 LEU A C 1
ATOM 1785 O O . LEU A 1 223 ? -12.141 15.367 -0.314 1 93.25 223 LEU A O 1
ATOM 1789 N N . MET A 1 224 ? -13.172 13.547 -1.007 1 92.19 224 MET A N 1
ATOM 1790 C CA . MET A 1 224 ? -12.586 12.688 0.013 1 92.19 224 MET A CA 1
ATOM 1791 C C . MET A 1 224 ? -11.07 12.586 -0.162 1 92.19 224 MET A C 1
ATOM 1793 O O . MET A 1 224 ? -10.359 12.203 0.767 1 92.19 224 MET A O 1
ATOM 1797 N N . ASN A 1 225 ? -10.586 12.992 -1.286 1 94.88 225 ASN A N 1
ATOM 1798 C CA . ASN A 1 225 ? -9.164 12.883 -1.591 1 94.88 225 ASN A CA 1
ATOM 1799 C C . ASN A 1 225 ? -8.43 14.203 -1.363 1 94.88 225 ASN A C 1
ATOM 1801 O O . ASN A 1 225 ? -7.277 14.352 -1.767 1 94.88 225 ASN A O 1
ATOM 1805 N N . VAL A 1 226 ? -9.086 15.078 -0.683 1 96.75 226 VAL A N 1
ATOM 1806 C CA . VAL A 1 226 ? -8.516 16.406 -0.563 1 96.75 226 VAL A CA 1
ATOM 1807 C C . VAL A 1 226 ? -8.242 16.734 0.905 1 96.75 226 VAL A C 1
ATOM 1809 O O . VAL A 1 226 ? -9.055 16.422 1.776 1 96.75 226 VAL A O 1
ATOM 1812 N N . MET A 1 227 ? -7.133 17.328 1.13 1 97.94 227 MET A N 1
ATOM 1813 C CA . MET A 1 227 ? -6.77 17.844 2.443 1 97.94 227 MET A CA 1
ATOM 1814 C C . MET A 1 227 ? -6.418 19.328 2.359 1 97.94 227 MET A C 1
ATOM 1816 O O . MET A 1 227 ? -5.535 19.719 1.593 1 97.94 227 MET A O 1
ATOM 1820 N N . SER A 1 228 ? -7.164 20.094 3.123 1 98.12 228 SER A N 1
ATOM 1821 C CA . SER A 1 228 ? -6.82 21.516 3.193 1 98.12 228 SER A CA 1
ATOM 1822 C C . SER A 1 228 ? -5.605 21.75 4.086 1 98.12 228 SER A C 1
ATOM 1824 O O . SER A 1 228 ? -5.57 21.281 5.227 1 98.12 228 SER A O 1
ATOM 1826 N N . ILE A 1 229 ? -4.617 22.5 3.582 1 98.25 229 ILE A N 1
ATOM 1827 C CA . ILE A 1 229 ? -3.393 22.656 4.363 1 98.25 229 ILE A CA 1
ATOM 1828 C C . ILE A 1 229 ? -3.008 24.125 4.445 1 98.25 229 ILE A C 1
ATOM 1830 O O . ILE A 1 229 ? -1.841 24.453 4.672 1 98.25 229 ILE A O 1
ATOM 1834 N N . GLY A 1 230 ? -3.891 24.953 4.195 1 98.06 230 GLY A N 1
ATOM 1835 C CA . GLY A 1 230 ? -3.615 26.375 4.262 1 98.06 230 GLY A CA 1
ATOM 1836 C C . GLY A 1 230 ? -4.781 27.234 3.803 1 98.06 230 GLY A C 1
ATOM 1837 O O . GLY A 1 230 ? -5.852 26.703 3.486 1 98.06 230 GLY A O 1
ATOM 1838 N N . ARG A 1 231 ? -4.57 28.516 3.852 1 97.06 231 ARG A N 1
ATOM 1839 C CA . ARG A 1 231 ? -5.523 29.484 3.32 1 97.06 231 ARG A CA 1
ATOM 1840 C C . ARG A 1 231 ? -5.086 29.984 1.949 1 97.06 231 ARG A C 1
ATOM 1842 O O . ARG A 1 231 ? -5.047 29.219 0.983 1 97.06 231 ARG A O 1
ATOM 1849 N N . GLU A 1 232 ? -4.52 31.094 1.846 1 94.06 232 GLU A N 1
ATOM 1850 C CA . GLU A 1 232 ? -4.047 31.562 0.545 1 94.06 232 GLU A CA 1
ATOM 1851 C C . GLU A 1 232 ? -2.742 30.875 0.153 1 94.06 232 GLU A C 1
ATOM 1853 O O . GLU A 1 232 ? -2.473 30.672 -1.032 1 94.06 232 GLU A O 1
ATOM 1858 N N . LYS A 1 233 ? -2.01 30.562 1.154 1 95.75 233 LYS A N 1
ATOM 1859 C CA . LYS A 1 233 ? -0.753 29.844 0.982 1 95.75 233 LYS A CA 1
ATOM 1860 C C . LYS A 1 233 ? -0.702 28.609 1.884 1 95.75 233 LYS A C 1
ATOM 1862 O O . LYS A 1 233 ? -1.435 28.531 2.873 1 95.75 233 LYS A O 1
ATOM 1867 N N . SER A 1 234 ? 0.112 27.734 1.502 1 97.06 234 SER A N 1
ATOM 1868 C CA . SER A 1 234 ? 0.256 26.516 2.297 1 97.06 234 SER A CA 1
ATOM 1869 C C . SER A 1 234 ? 0.83 26.828 3.676 1 97.06 234 SER A C 1
ATOM 1871 O O . SER A 1 234 ? 1.735 27.656 3.809 1 97.06 234 SER A O 1
ATOM 1873 N N . ASP A 1 235 ? 0.303 26.203 4.699 1 97 235 ASP A N 1
ATOM 1874 C CA . ASP A 1 235 ? 0.795 26.344 6.066 1 97 235 ASP A CA 1
ATOM 1875 C C . ASP A 1 235 ? 1.95 25.375 6.332 1 97 235 ASP A C 1
ATOM 1877 O O . ASP A 1 235 ? 2.623 25.469 7.359 1 97 235 ASP A O 1
ATOM 1881 N N . MET A 1 236 ? 2.178 24.422 5.391 1 92.62 236 MET A N 1
ATOM 1882 C CA . MET A 1 236 ? 3.275 23.469 5.543 1 92.62 236 MET A CA 1
ATOM 1883 C C . MET A 1 236 ? 4.133 23.422 4.285 1 92.62 236 MET A C 1
ATOM 1885 O O . MET A 1 236 ? 3.686 23.828 3.207 1 92.62 236 MET A O 1
ATOM 1889 N N . ARG A 1 237 ? 5.316 22.938 4.473 1 88.81 237 ARG A N 1
ATOM 1890 C CA . ARG A 1 237 ? 6.203 22.781 3.326 1 88.81 237 ARG A CA 1
ATOM 1891 C C . ARG A 1 237 ? 5.746 21.625 2.441 1 88.81 237 ARG A C 1
ATOM 1893 O O . ARG A 1 237 ? 5.52 20.516 2.928 1 88.81 237 ARG A O 1
ATOM 1900 N N . VAL A 1 238 ? 5.434 21.906 1.184 1 85.94 238 VAL A N 1
ATOM 1901 C CA . VAL A 1 238 ? 4.93 20.875 0.283 1 85.94 238 VAL A CA 1
ATOM 1902 C C . VAL A 1 238 ? 5.938 20.641 -0.838 1 85.94 238 VAL A C 1
ATOM 1904 O O . VAL A 1 238 ? 5.73 19.766 -1.688 1 85.94 238 VAL A O 1
ATOM 1907 N N . ASP A 1 239 ? 7.094 21.281 -0.851 1 74.44 239 ASP A N 1
ATOM 1908 C CA . ASP A 1 239 ? 8.094 21.125 -1.898 1 74.44 239 ASP A CA 1
ATOM 1909 C C . ASP A 1 239 ? 9.156 20.109 -1.487 1 74.44 239 ASP A C 1
ATOM 1911 O O . ASP A 1 239 ? 9.391 19.891 -0.295 1 74.44 239 ASP A O 1
ATOM 1915 N N . MET B 1 1 ? -22.344 -10.375 4.504 1 18.75 1 MET B N 1
ATOM 1916 C CA . MET B 1 1 ? -21.938 -9.859 3.197 1 18.75 1 MET B CA 1
ATOM 1917 C C . MET B 1 1 ? -20.688 -9.016 3.314 1 18.75 1 MET B C 1
ATOM 1919 O O . MET B 1 1 ? -20.75 -7.852 3.727 1 18.75 1 MET B O 1
ATOM 1923 N N . ALA B 1 2 ? -19.5 -9.656 3.715 1 21 2 ALA B N 1
ATOM 1924 C CA . ALA B 1 2 ? -18.328 -9.141 4.43 1 21 2 ALA B CA 1
ATOM 1925 C C . ALA B 1 2 ? -17.453 -8.289 3.518 1 21 2 ALA B C 1
ATOM 1927 O O . ALA B 1 2 ? -17 -8.758 2.469 1 21 2 ALA B O 1
ATOM 1928 N N . HIS B 1 3 ? -17.922 -7.027 3.301 1 20.91 3 HIS B N 1
ATOM 1929 C CA . HIS B 1 3 ? -17.516 -5.984 2.373 1 20.91 3 HIS B CA 1
ATOM 1930 C C . HIS B 1 3 ? -15.992 -5.809 2.387 1 20.91 3 HIS B C 1
ATOM 1932 O O . HIS B 1 3 ? -15.398 -5.598 3.445 1 20.91 3 HIS B O 1
ATOM 1938 N N . ILE B 1 4 ? -15.406 -6.551 1.479 1 24.38 4 ILE B N 1
ATOM 1939 C CA . ILE B 1 4 ? -13.984 -6.785 1.224 1 24.38 4 ILE B CA 1
ATOM 1940 C C . ILE B 1 4 ? -13.289 -5.461 0.927 1 24.38 4 ILE B C 1
ATOM 1942 O O . ILE B 1 4 ? -13.594 -4.801 -0.072 1 24.38 4 ILE B O 1
ATOM 1946 N N . THR B 1 5 ? -12.914 -4.742 1.987 1 22.3 5 THR B N 1
ATOM 1947 C CA . THR B 1 5 ? -12.383 -3.383 2.078 1 22.3 5 THR B CA 1
ATOM 1948 C C . THR B 1 5 ? -11.055 -3.268 1.333 1 22.3 5 THR B C 1
ATOM 1950 O O . THR B 1 5 ? -10.281 -4.223 1.294 1 22.3 5 THR B O 1
ATOM 1953 N N . ARG B 1 6 ? -10.875 -2.213 0.556 1 23.56 6 ARG B N 1
ATOM 1954 C CA . ARG B 1 6 ? -10.047 -1.627 -0.497 1 23.56 6 ARG B CA 1
ATOM 1955 C C . ARG B 1 6 ? -8.578 -1.627 -0.104 1 23.56 6 ARG B C 1
ATOM 1957 O O . ARG B 1 6 ? -8.203 -1.064 0.928 1 23.56 6 ARG B O 1
ATOM 1964 N N . PHE B 1 7 ? -7.867 -2.674 -0.481 1 25.03 7 PHE B N 1
ATOM 1965 C CA . PHE B 1 7 ? -6.516 -3.117 -0.165 1 25.03 7 PHE B CA 1
ATOM 1966 C C . PHE B 1 7 ? -5.48 -2.146 -0.726 1 25.03 7 PHE B C 1
ATOM 1968 O O . PHE B 1 7 ? -5.543 -1.774 -1.899 1 25.03 7 PHE B O 1
ATOM 1975 N N . GLU B 1 8 ? -4.738 -1.28 0.104 1 25.33 8 GLU B N 1
ATOM 1976 C CA . GLU B 1 8 ? -3.891 -0.09 0.114 1 25.33 8 GLU B CA 1
ATOM 1977 C C . GLU B 1 8 ? -2.568 -0.347 -0.604 1 25.33 8 GLU B C 1
ATOM 1979 O O . GLU B 1 8 ? -1.934 -1.382 -0.393 1 25.33 8 GLU B O 1
ATOM 1984 N N . THR B 1 9 ? -2.199 0.275 -1.836 1 26.17 9 THR B N 1
ATOM 1985 C CA . THR B 1 9 ? -1.141 0.184 -2.836 1 26.17 9 THR B CA 1
ATOM 1986 C C . THR B 1 9 ? 0.182 0.693 -2.27 1 26.17 9 THR B C 1
ATOM 1988 O O . THR B 1 9 ? 0.238 1.778 -1.688 1 26.17 9 THR B O 1
ATOM 1991 N N . PRO B 1 10 ? 1.372 0.007 -2.275 1 26.16 10 PRO B N 1
ATOM 1992 C CA . PRO B 1 10 ? 2.613 0.159 -1.512 1 26.16 10 PRO B CA 1
ATOM 1993 C C . PRO B 1 10 ? 3.527 1.241 -2.08 1 26.16 10 PRO B C 1
ATOM 1995 O O . PRO B 1 10 ? 3.6 1.415 -3.301 1 26.16 10 PRO B O 1
ATOM 1998 N N . TRP B 1 11 ? 4.07 2.316 -1.301 1 26.06 11 TRP B N 1
ATOM 1999 C CA . TRP B 1 11 ? 4.609 3.672 -1.311 1 26.06 11 TRP B CA 1
ATOM 2000 C C . TRP B 1 11 ? 6.078 3.67 -1.729 1 26.06 11 TRP B C 1
ATOM 2002 O O . TRP B 1 11 ? 6.703 4.727 -1.826 1 26.06 11 TRP B O 1
ATOM 2012 N N . PHE B 1 12 ? 6.801 2.604 -2.016 1 28.11 12 PHE B N 1
ATOM 2013 C CA . PHE B 1 12 ? 8.25 2.652 -1.881 1 28.11 12 PHE B CA 1
ATOM 2014 C C . PHE B 1 12 ? 8.883 3.393 -3.055 1 28.11 12 PHE B C 1
ATOM 2016 O O . PHE B 1 12 ? 10.102 3.408 -3.203 1 28.11 12 PHE B O 1
ATOM 2023 N N . LEU B 1 13 ? 8.094 4.066 -3.955 1 25.8 13 LEU B N 1
ATOM 2024 C CA . LEU B 1 13 ? 8.773 4.434 -5.195 1 25.8 13 LEU B CA 1
ATOM 2025 C C . LEU B 1 13 ? 9.438 5.801 -5.066 1 25.8 13 LEU B C 1
ATOM 2027 O O . LEU B 1 13 ? 8.75 6.82 -4.949 1 25.8 13 LEU B O 1
ATOM 2031 N N . VAL B 1 14 ? 10.531 5.996 -4.461 1 26.17 14 VAL B N 1
ATOM 2032 C CA . VAL B 1 14 ? 11.336 7.207 -4.32 1 26.17 14 VAL B CA 1
ATOM 2033 C C . VAL B 1 14 ? 11.789 7.691 -5.699 1 26.17 14 VAL B C 1
ATOM 2035 O O . VAL B 1 14 ? 12.562 7.012 -6.375 1 26.17 14 VAL B O 1
ATOM 2038 N N . ILE B 1 15 ? 10.875 8.477 -6.48 1 27.08 15 ILE B N 1
ATOM 2039 C CA . ILE B 1 15 ? 11.172 8.953 -7.824 1 27.08 15 ILE B CA 1
ATOM 2040 C C . ILE B 1 15 ? 12.055 10.203 -7.738 1 27.08 15 ILE B C 1
ATOM 2042 O O . ILE B 1 15 ? 11.828 11.07 -6.895 1 27.08 15 ILE B O 1
ATOM 2046 N N . SER B 1 16 ? 13.188 10.227 -8.406 1 26.88 16 SER B N 1
ATOM 2047 C CA . SER B 1 16 ? 14.164 11.297 -8.562 1 26.88 16 SER B CA 1
ATOM 2048 C C . SER B 1 16 ? 13.508 12.578 -9.07 1 26.88 16 SER B C 1
ATOM 2050 O O . SER B 1 16 ? 12.453 12.531 -9.711 1 26.88 16 SER B O 1
ATOM 2052 N N . LYS B 1 17 ? 14.031 13.93 -8.992 1 27.5 17 LYS B N 1
ATOM 2053 C CA . LYS B 1 17 ? 13.672 15.344 -9.055 1 27.5 17 LYS B CA 1
ATOM 2054 C C . LYS B 1 17 ? 12.992 15.68 -10.383 1 27.5 17 LYS B C 1
ATOM 2056 O O . LYS B 1 17 ? 12.148 16.578 -10.453 1 27.5 17 LYS B O 1
ATOM 2061 N N . LYS B 1 18 ? 13.578 15.414 -11.516 1 26 18 LYS B N 1
ATOM 2062 C CA . LYS B 1 18 ? 13.43 16.312 -12.656 1 26 18 LYS B CA 1
ATOM 2063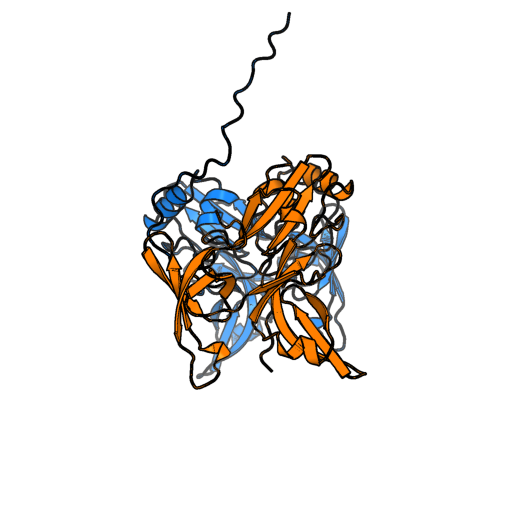 C C . LYS B 1 18 ? 12.008 16.266 -13.211 1 26 18 LYS B C 1
ATOM 2065 O O . LYS B 1 18 ? 11.383 17.312 -13.438 1 26 18 LYS B O 1
ATOM 2070 N N . GLN B 1 19 ? 11.773 15.422 -14.328 1 25.45 19 GLN B N 1
ATOM 2071 C CA . GLN B 1 19 ? 10.867 15.625 -15.453 1 25.45 19 GLN B CA 1
ATOM 2072 C C . GLN B 1 19 ? 9.438 15.219 -15.078 1 25.45 19 GLN B C 1
ATOM 2074 O O . GLN B 1 19 ? 9.141 14.031 -14.953 1 25.45 19 GLN B O 1
ATOM 2079 N N . TYR B 1 20 ? 8.781 16 -14.258 1 26.3 20 TYR B N 1
ATOM 2080 C CA . TYR B 1 20 ? 7.555 15.812 -13.492 1 26.3 20 TYR B CA 1
ATOM 2081 C C . TYR B 1 20 ? 6.348 15.727 -14.414 1 26.3 20 TYR B C 1
ATOM 2083 O O . TYR B 1 20 ? 5.316 16.359 -14.156 1 26.3 20 TYR B O 1
ATOM 2091 N N . LYS B 1 21 ? 6.484 15.469 -15.789 1 23.22 21 LYS B N 1
ATOM 2092 C CA . LYS B 1 21 ? 5.281 15.711 -16.578 1 23.22 21 LYS B CA 1
ATOM 2093 C C . LYS B 1 21 ? 4.121 14.852 -16.094 1 23.22 21 LYS B C 1
ATOM 2095 O O . LYS B 1 21 ? 3.02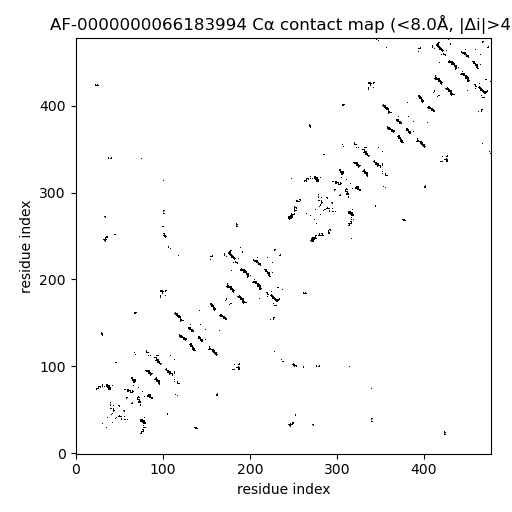5 15.359 -15.836 1 23.22 21 LYS B O 1
ATOM 2100 N N . TRP B 1 22 ? 3.783 13.719 -16.766 1 21.78 22 TRP B N 1
ATOM 2101 C CA . TRP B 1 22 ? 2.518 13.148 -17.219 1 21.78 22 TRP B CA 1
ATOM 2102 C C . TRP B 1 22 ? 1.897 12.273 -16.141 1 21.78 22 TRP B C 1
ATOM 2104 O O . TRP B 1 22 ? 2.512 11.305 -15.68 1 21.78 22 TRP B O 1
ATOM 2114 N N . THR B 1 23 ? 1.119 12.727 -15.148 1 27.95 23 THR B N 1
ATOM 2115 C CA . THR B 1 23 ? 0.388 12.234 -13.984 1 27.95 23 THR B CA 1
ATOM 2116 C C . THR B 1 23 ? -0.529 11.078 -14.375 1 27.95 23 THR B C 1
ATOM 2118 O O . THR B 1 23 ? -1.461 11.25 -15.164 1 27.95 23 THR B O 1
ATOM 2121 N N . VAL B 1 24 ? -0.04 9.906 -14.625 1 26.09 24 VAL B N 1
ATOM 2122 C CA . VAL B 1 24 ? -0.816 8.805 -15.188 1 26.09 24 VAL B CA 1
ATOM 2123 C C . VAL B 1 24 ? -1.861 8.336 -14.18 1 26.09 24 VAL B C 1
ATOM 2125 O O . VAL B 1 24 ? -1.595 8.297 -12.977 1 26.09 24 VAL B O 1
ATOM 2128 N N . ARG B 1 25 ? -3.148 8.477 -14.344 1 25.94 25 ARG B N 1
ATOM 2129 C CA . ARG B 1 25 ? -4.309 7.898 -13.68 1 25.94 25 ARG B CA 1
ATOM 2130 C C . ARG B 1 25 ? -4.109 6.41 -13.43 1 25.94 25 ARG B C 1
ATOM 2132 O O . ARG B 1 25 ? -3.74 5.664 -14.336 1 25.94 25 ARG B O 1
ATOM 2139 N N . PRO B 1 26 ? -3.879 5.922 -12.258 1 29.73 26 PRO B N 1
ATOM 2140 C CA . PRO B 1 26 ? -3.848 4.461 -12.156 1 29.73 26 PRO B CA 1
ATOM 2141 C C . PRO B 1 26 ? -5.141 3.809 -12.641 1 29.73 26 PRO B C 1
ATOM 2143 O O . PRO B 1 26 ? -6.234 4.285 -12.328 1 29.73 26 PRO B O 1
ATOM 2146 N N . ASN B 1 27 ? -5.277 3.414 -13.805 1 30.95 27 ASN B N 1
ATOM 2147 C CA . ASN B 1 27 ? -6.391 2.57 -14.219 1 30.95 27 ASN B CA 1
ATOM 2148 C C . ASN B 1 27 ? -6.66 1.458 -13.203 1 30.95 27 ASN B C 1
ATOM 2150 O O . ASN B 1 27 ? -5.727 0.853 -12.68 1 30.95 27 ASN B O 1
ATOM 2154 N N . ALA B 1 28 ? -7.895 1.417 -12.508 1 32.72 28 ALA B N 1
ATOM 2155 C CA . ALA B 1 28 ? -8.367 0.432 -11.539 1 32.72 28 ALA B CA 1
ATOM 2156 C C . ALA B 1 28 ? -7.98 -0.983 -11.961 1 32.72 28 ALA B C 1
ATOM 2158 O O . ALA B 1 28 ? -8.445 -1.475 -12.992 1 32.72 28 ALA B O 1
ATOM 2159 N N . GLY B 1 29 ? -6.781 -1.345 -12.055 1 33.69 29 GLY B N 1
ATOM 2160 C CA . GLY B 1 29 ? -6.609 -2.781 -12.211 1 33.69 29 GLY B CA 1
ATOM 2161 C C . GLY B 1 29 ? -7.164 -3.578 -11.047 1 33.69 29 GLY B C 1
ATOM 2162 O O . GLY B 1 29 ? -7.711 -3.006 -10.102 1 33.69 29 GLY B O 1
ATOM 2163 N N . PRO B 1 30 ? -7.266 -4.934 -11.102 1 37 30 PRO B N 1
ATOM 2164 C CA . PRO B 1 30 ? -7.949 -5.902 -10.234 1 37 30 PRO B CA 1
ATOM 2165 C C . PRO B 1 30 ? -7.465 -5.84 -8.789 1 37 30 PRO B C 1
ATOM 2167 O O . PRO B 1 30 ? -8.023 -6.52 -7.922 1 37 30 PRO B O 1
ATOM 2170 N N . HIS B 1 31 ? -6.375 -5.516 -8.531 1 40.16 31 HIS B N 1
ATOM 2171 C CA . HIS B 1 31 ? -5.875 -5.75 -7.18 1 40.16 31 HIS B CA 1
ATOM 2172 C C . HIS B 1 31 ? -6.184 -4.57 -6.262 1 40.16 31 HIS B C 1
ATOM 2174 O O . HIS B 1 31 ? -6.148 -3.418 -6.695 1 40.16 31 HIS B O 1
ATOM 2180 N N . PRO B 1 32 ? -6.746 -4.902 -5.234 1 42.38 32 PRO B N 1
ATOM 2181 C CA . PRO B 1 32 ? -6.879 -3.787 -4.293 1 42.38 32 PRO B CA 1
ATOM 2182 C C . PRO B 1 32 ? -5.59 -2.975 -4.16 1 42.38 32 PRO B C 1
ATOM 2184 O O . PRO B 1 32 ? -4.492 -3.529 -4.254 1 42.38 32 PRO B O 1
ATOM 2187 N N . ILE B 1 33 ? -5.637 -1.674 -4.426 1 41.06 33 ILE B N 1
ATOM 2188 C CA . ILE B 1 33 ? -4.562 -0.686 -4.418 1 41.06 33 ILE B CA 1
ATOM 2189 C C . ILE B 1 33 ? -3.611 -0.97 -3.26 1 41.06 33 ILE B C 1
ATOM 2191 O O . ILE B 1 33 ? -2.395 -0.82 -3.395 1 41.06 33 ILE B O 1
ATOM 2195 N N . GLU B 1 34 ? -4.172 -1.624 -2.143 1 48.34 34 GLU B N 1
ATOM 2196 C CA . GLU B 1 34 ? -3.418 -1.698 -0.895 1 48.34 34 GLU B CA 1
ATOM 2197 C C . GLU B 1 34 ? -2.26 -2.686 -1.008 1 48.34 34 GLU B C 1
ATOM 2199 O O . GLU B 1 34 ? -1.281 -2.588 -0.264 1 48.34 34 GLU B O 1
ATOM 2204 N N . LYS B 1 35 ? -2.186 -3.338 -2.115 1 69.88 35 LYS B N 1
ATOM 2205 C CA . LYS B 1 35 ? -1.23 -4.438 -2.207 1 69.88 35 LYS B CA 1
ATOM 2206 C C . LYS B 1 35 ? -0.477 -4.402 -3.533 1 69.88 35 LYS B C 1
ATOM 2208 O O . LYS B 1 35 ? 0.051 -5.422 -3.98 1 69.88 35 LYS B O 1
ATOM 2213 N N . SER B 1 36 ? -0.491 -3.119 -3.977 1 83.12 36 SER B N 1
ATOM 2214 C CA . SER B 1 36 ? 0.139 -3.012 -5.289 1 83.12 36 SER B CA 1
ATOM 2215 C C . SER B 1 36 ? 1.076 -1.812 -5.355 1 83.12 36 SER B C 1
ATOM 2217 O O . SER B 1 36 ? 1.02 -0.924 -4.5 1 83.12 36 SER B O 1
ATOM 2219 N N . ILE B 1 37 ? 1.992 -1.84 -6.227 1 87 37 ILE B N 1
ATOM 2220 C CA . ILE B 1 37 ? 2.945 -0.756 -6.445 1 87 37 ILE B CA 1
ATOM 2221 C C . ILE B 1 37 ? 2.869 -0.291 -7.898 1 87 37 ILE B C 1
ATOM 2223 O O . ILE B 1 37 ? 2.744 -1.108 -8.812 1 87 37 ILE B O 1
ATOM 2227 N N . PRO B 1 38 ? 2.963 1.031 -8.141 1 90 38 PRO B N 1
ATOM 2228 C CA . PRO B 1 38 ? 2.941 1.52 -9.523 1 90 38 PRO B CA 1
ATOM 2229 C C . PRO B 1 38 ? 4.098 0.975 -10.359 1 90 38 PRO B C 1
ATOM 2231 O O . PRO B 1 38 ? 5.215 0.825 -9.852 1 90 38 PRO B O 1
ATOM 2234 N N . LEU B 1 39 ? 3.781 0.793 -11.617 1 94.81 39 LEU B N 1
ATOM 2235 C CA . LEU B 1 39 ? 4.75 0.197 -12.531 1 94.81 39 LEU B CA 1
ATOM 2236 C C . LEU B 1 39 ? 6.02 1.04 -12.602 1 94.81 39 LEU B C 1
ATOM 2238 O O . LEU B 1 39 ? 7.125 0.5 -12.672 1 94.81 39 LEU B O 1
ATOM 2242 N N . ALA B 1 40 ? 5.938 2.342 -12.539 1 94 40 ALA B N 1
ATOM 2243 C CA . ALA B 1 40 ? 7.113 3.211 -12.578 1 94 40 ALA B CA 1
ATOM 2244 C C . ALA B 1 40 ? 8.031 2.953 -11.391 1 94 40 ALA B C 1
ATOM 2246 O O . ALA B 1 40 ? 9.25 2.959 -11.523 1 94 40 ALA B O 1
ATOM 2247 N N . VAL B 1 41 ? 7.402 2.709 -10.234 1 91.06 41 VAL B N 1
ATOM 2248 C CA . VAL B 1 41 ? 8.156 2.438 -9.016 1 91.06 41 VAL B CA 1
ATOM 2249 C C . VAL B 1 41 ? 8.836 1.072 -9.117 1 91.06 41 VAL B C 1
ATOM 2251 O O . VAL B 1 41 ? 9.984 0.908 -8.695 1 91.06 41 VAL B O 1
ATOM 2254 N N . VAL B 1 42 ? 8.117 0.183 -9.719 1 94.12 42 VAL B N 1
ATOM 2255 C CA . VAL B 1 42 ? 8.688 -1.143 -9.945 1 94.12 42 VAL B CA 1
ATOM 2256 C C . VAL B 1 42 ? 9.945 -1.028 -10.805 1 94.12 42 VAL B C 1
ATOM 2258 O O . VAL B 1 42 ? 11 -1.559 -10.445 1 94.12 42 VAL B O 1
ATOM 2261 N N . ILE B 1 43 ? 9.898 -0.302 -11.859 1 96.62 43 ILE B N 1
ATOM 2262 C CA . ILE B 1 43 ? 10.969 -0.202 -12.844 1 96.62 43 ILE B CA 1
ATOM 2263 C C . ILE B 1 43 ? 12.156 0.553 -12.242 1 96.62 43 ILE B C 1
ATOM 2265 O O . ILE B 1 43 ? 13.305 0.119 -12.367 1 96.62 43 ILE B O 1
ATOM 2269 N N . ARG B 1 44 ? 11.883 1.549 -11.5 1 92.19 44 ARG B N 1
ATOM 2270 C CA . ARG B 1 44 ? 12.961 2.412 -11.016 1 92.19 44 ARG B CA 1
ATOM 2271 C C . ARG B 1 44 ? 13.5 1.922 -9.68 1 92.19 44 ARG B C 1
ATOM 2273 O O . ARG B 1 44 ? 14.711 1.735 -9.523 1 92.19 44 ARG B O 1
ATOM 2280 N N . ASP B 1 45 ? 12.586 1.682 -8.75 1 86.69 45 ASP B N 1
ATOM 2281 C CA . ASP B 1 45 ? 13.016 1.531 -7.359 1 86.69 45 ASP B CA 1
ATOM 2282 C C . ASP B 1 45 ? 13.25 0.062 -7.012 1 86.69 45 ASP B C 1
ATOM 2284 O O . ASP B 1 45 ? 14.148 -0.264 -6.238 1 86.69 45 ASP B O 1
ATOM 2288 N N . TYR B 1 46 ? 12.469 -0.801 -7.586 1 89.81 46 TYR B N 1
ATOM 2289 C CA . TYR B 1 46 ? 12.609 -2.213 -7.242 1 89.81 46 TYR B CA 1
ATOM 2290 C C . TYR B 1 46 ? 13.617 -2.895 -8.164 1 89.81 46 TYR B C 1
ATOM 2292 O O . TYR B 1 46 ? 14.484 -3.633 -7.695 1 89.81 46 TYR B O 1
ATOM 2300 N N . LEU B 1 47 ? 13.477 -2.607 -9.492 1 93.81 47 LEU B N 1
ATOM 2301 C CA . LEU B 1 47 ? 14.32 -3.291 -10.461 1 93.81 47 LEU B CA 1
ATOM 2302 C C . LEU B 1 47 ? 15.539 -2.443 -10.812 1 93.81 47 LEU B C 1
ATOM 2304 O O . LEU B 1 47 ? 16.5 -2.945 -11.391 1 93.81 47 LEU B O 1
ATOM 2308 N N . LYS B 1 48 ? 15.469 -1.132 -10.508 1 91.75 48 LYS B N 1
ATOM 2309 C CA . LYS B 1 48 ? 16.578 -0.196 -10.727 1 91.75 48 LYS B CA 1
ATOM 2310 C C . LYS B 1 48 ? 16.984 -0.17 -12.195 1 91.75 48 LYS B C 1
ATOM 2312 O O . LYS B 1 48 ? 18.188 -0.148 -12.508 1 91.75 48 LYS B O 1
ATOM 2317 N N . LEU B 1 49 ? 16.047 -0.251 -13.031 1 94.44 49 LEU B N 1
ATOM 2318 C CA . LEU B 1 49 ? 16.312 -0.247 -14.461 1 94.44 49 LEU B CA 1
ATOM 2319 C C . LEU B 1 49 ? 16.312 1.176 -15.016 1 94.44 49 LEU B C 1
ATOM 2321 O O . LEU B 1 49 ? 16.578 1.391 -16.203 1 94.44 49 LEU B O 1
ATOM 2325 N N . ALA B 1 50 ? 15.898 2.135 -14.203 1 93.56 50 ALA B N 1
ATOM 2326 C CA . ALA B 1 50 ? 15.922 3.559 -14.523 1 93.56 50 ALA B CA 1
ATOM 2327 C C . ALA B 1 50 ? 16.469 4.379 -13.367 1 93.56 50 ALA B C 1
ATOM 2329 O O . ALA B 1 50 ? 16.281 4.023 -12.195 1 93.56 50 ALA B O 1
ATOM 2330 N N . GLU B 1 51 ? 17.062 5.43 -13.703 1 91.38 51 GLU B N 1
ATOM 2331 C CA . GLU B 1 51 ? 17.625 6.289 -12.664 1 91.38 51 GLU B CA 1
ATOM 2332 C C . GLU B 1 51 ? 16.609 7.332 -12.203 1 91.38 51 GLU B C 1
ATOM 2334 O O . GLU B 1 51 ? 16.625 7.746 -11.047 1 91.38 51 GLU B O 1
ATOM 2339 N N . THR B 1 52 ? 15.82 7.766 -13.125 1 91.69 52 THR B N 1
ATOM 2340 C CA . THR B 1 52 ? 14.836 8.789 -12.812 1 91.69 52 THR B CA 1
ATOM 2341 C C . THR B 1 52 ? 13.422 8.305 -13.148 1 91.69 52 THR B C 1
ATOM 2343 O O . THR B 1 52 ? 13.258 7.332 -13.891 1 91.69 52 THR B O 1
ATOM 2346 N N . VAL B 1 53 ? 12.461 8.945 -12.555 1 88.44 53 VAL B N 1
ATOM 2347 C CA . VAL B 1 53 ? 11.07 8.625 -12.852 1 88.44 53 VAL B CA 1
ATOM 2348 C C . VAL B 1 53 ? 10.789 8.883 -14.336 1 88.44 53 VAL B C 1
ATOM 2350 O O . VAL B 1 53 ? 10.055 8.125 -14.969 1 88.44 53 VAL B O 1
ATOM 2353 N N . ARG B 1 54 ? 11.367 9.914 -14.867 1 92.88 54 ARG B N 1
ATOM 2354 C CA . ARG B 1 54 ? 11.188 10.25 -16.266 1 92.88 54 ARG B CA 1
ATOM 2355 C C . ARG B 1 54 ? 11.672 9.109 -17.172 1 92.88 54 ARG B C 1
ATOM 2357 O O . ARG B 1 54 ? 10.992 8.742 -18.125 1 92.88 54 ARG B O 1
ATOM 2364 N N . GLU B 1 55 ? 12.805 8.555 -16.859 1 94.69 55 GLU B N 1
ATOM 2365 C CA . GLU B 1 55 ? 13.352 7.43 -17.609 1 94.69 55 GLU B CA 1
ATOM 2366 C C . GLU B 1 55 ? 12.445 6.207 -17.5 1 94.69 55 GLU B C 1
ATOM 2368 O O . GLU B 1 55 ? 12.18 5.535 -18.5 1 94.69 55 GLU B O 1
ATOM 2373 N N . ALA B 1 56 ? 11.984 5.961 -16.297 1 95.56 56 ALA B N 1
ATOM 2374 C CA . ALA B 1 56 ? 11.078 4.832 -16.094 1 95.56 56 ALA B CA 1
ATOM 2375 C C . ALA B 1 56 ? 9.812 4.988 -16.922 1 95.56 56 ALA B C 1
ATOM 2377 O O . ALA B 1 56 ? 9.367 4.039 -17.578 1 95.56 56 ALA B O 1
ATOM 2378 N N . LYS B 1 57 ? 9.281 6.203 -16.953 1 94.81 57 LYS B N 1
ATOM 2379 C CA 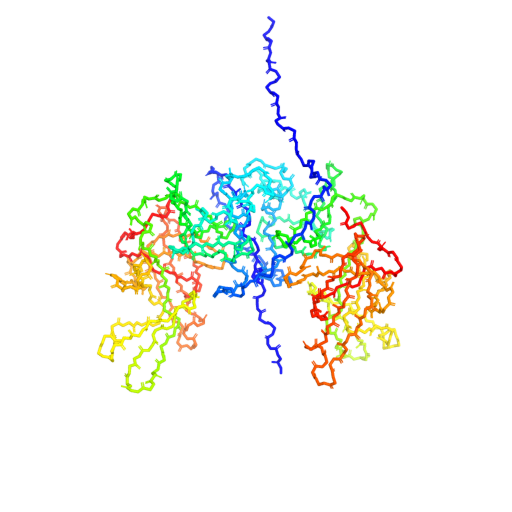. LYS B 1 57 ? 8.094 6.5 -17.75 1 94.81 57 LYS B CA 1
ATOM 2380 C C . LYS B 1 57 ? 8.352 6.254 -19.234 1 94.81 57 LYS B C 1
ATOM 2382 O O . LYS B 1 57 ? 7.508 5.688 -19.938 1 94.81 57 LYS B O 1
ATOM 2387 N N . HIS B 1 58 ? 9.477 6.637 -19.703 1 97 58 HIS B N 1
ATOM 2388 C CA . HIS B 1 58 ? 9.82 6.473 -21.109 1 97 58 HIS B CA 1
ATOM 2389 C C . HIS B 1 58 ? 9.875 4.996 -21.484 1 97 58 HIS B C 1
ATOM 2391 O O . HIS B 1 58 ? 9.32 4.598 -22.516 1 97 58 HIS B O 1
ATOM 2397 N N . ILE B 1 59 ? 10.484 4.219 -20.641 1 96.81 59 ILE B N 1
ATOM 2398 C CA . ILE B 1 59 ? 10.594 2.785 -20.875 1 96.81 59 ILE B CA 1
ATOM 2399 C C . ILE B 1 59 ? 9.195 2.172 -20.969 1 96.81 59 ILE B C 1
ATOM 2401 O O . ILE B 1 59 ? 8.93 1.353 -21.859 1 96.81 59 ILE B O 1
ATOM 2405 N N . ILE B 1 60 ? 8.328 2.604 -20.109 1 97.62 60 ILE B N 1
ATOM 2406 C CA . ILE B 1 60 ? 6.973 2.078 -20.047 1 97.62 60 ILE B CA 1
ATOM 2407 C C . ILE B 1 60 ? 6.164 2.57 -21.234 1 97.62 60 ILE B C 1
ATOM 2409 O O . ILE B 1 60 ? 5.496 1.779 -21.906 1 97.62 60 ILE B O 1
ATOM 2413 N N . PHE B 1 61 ? 6.305 3.832 -21.609 1 97.38 61 PHE B N 1
ATOM 2414 C CA . PHE B 1 61 ? 5.551 4.441 -22.688 1 97.38 61 PHE B CA 1
ATOM 2415 C C . PHE B 1 61 ? 5.957 3.842 -24.031 1 97.38 61 PHE B C 1
ATOM 2417 O O . PHE B 1 61 ? 5.133 3.729 -24.938 1 97.38 61 PHE B O 1
ATOM 2424 N N . ASP B 1 62 ? 7.141 3.426 -24.109 1 97.44 62 ASP B N 1
ATOM 2425 C CA . ASP B 1 62 ? 7.672 2.857 -25.344 1 97.44 62 ASP B CA 1
ATOM 2426 C C . ASP B 1 62 ? 7.141 1.445 -25.562 1 97.44 62 ASP B C 1
ATOM 2428 O O . ASP B 1 62 ? 7.398 0.841 -26.609 1 97.44 62 ASP B O 1
ATOM 2432 N N . GLY B 1 63 ? 6.512 0.913 -24.609 1 97.44 63 GLY B N 1
ATOM 2433 C CA . GLY B 1 63 ? 5.898 -0.397 -24.766 1 97.44 63 GLY B CA 1
ATOM 2434 C C . GLY B 1 63 ? 6.867 -1.54 -24.531 1 97.44 63 GLY B C 1
ATOM 2435 O O . GLY B 1 63 ? 6.66 -2.65 -25.016 1 97.44 63 GLY B O 1
ATOM 2436 N N . LYS B 1 64 ? 7.887 -1.267 -23.781 1 97.69 64 LYS B N 1
ATOM 2437 C CA . LYS B 1 64 ? 8.922 -2.27 -23.562 1 97.69 64 LYS B CA 1
ATOM 2438 C C . LYS B 1 64 ? 8.57 -3.174 -22.391 1 97.69 64 LYS B C 1
ATOM 2440 O O . LYS B 1 64 ? 9.156 -4.25 -22.234 1 97.69 64 LYS B O 1
ATOM 2445 N N . VAL B 1 65 ? 7.641 -2.74 -21.531 1 98.5 65 VAL B N 1
ATOM 2446 C CA . VAL B 1 65 ? 7.34 -3.463 -20.312 1 98.5 65 VAL B CA 1
ATOM 2447 C C . VAL B 1 65 ? 6.012 -4.203 -20.453 1 98.5 65 VAL B C 1
ATOM 2449 O O . VAL B 1 65 ? 5.008 -3.613 -20.859 1 98.5 65 VAL B O 1
ATOM 2452 N N . LEU B 1 66 ? 6.031 -5.457 -20.109 1 98.38 66 LEU B N 1
ATOM 2453 C CA . LEU B 1 66 ? 4.82 -6.27 -20.062 1 98.38 66 LEU B CA 1
ATOM 2454 C C . LEU B 1 66 ? 4.496 -6.684 -18.641 1 98.38 66 LEU B C 1
ATOM 2456 O O . LEU B 1 66 ? 5.395 -7.008 -17.859 1 98.38 66 LEU B O 1
ATOM 2460 N N . VAL B 1 67 ? 3.252 -6.645 -18.266 1 97.81 67 VAL B N 1
ATOM 2461 C CA . VAL B 1 67 ? 2.746 -7.254 -17.031 1 97.81 67 VAL B CA 1
ATOM 2462 C C . VAL B 1 67 ? 1.765 -8.367 -17.375 1 97.81 67 VAL B C 1
ATOM 2464 O O . VAL B 1 67 ? 0.76 -8.133 -18.062 1 97.81 67 VAL B O 1
ATOM 2467 N N . ASP B 1 68 ? 2.137 -9.531 -16.969 1 97.38 68 ASP B N 1
ATOM 2468 C CA . ASP B 1 68 ? 1.347 -10.719 -17.281 1 97.38 68 ASP B CA 1
ATOM 2469 C C . ASP B 1 68 ? 1.143 -10.867 -18.781 1 97.38 68 ASP B C 1
ATOM 2471 O O . ASP B 1 68 ? 0.029 -11.133 -19.25 1 97.38 68 ASP B O 1
ATOM 2475 N N . GLY B 1 69 ? 2.176 -10.609 -19.5 1 96.5 69 GLY B N 1
ATOM 2476 C CA . GLY B 1 69 ? 2.215 -10.883 -20.938 1 96.5 69 GLY B CA 1
ATOM 2477 C C . GLY B 1 69 ? 1.6 -9.773 -21.766 1 96.5 69 GLY B C 1
ATOM 2478 O O . GLY B 1 69 ? 1.577 -9.859 -23 1 96.5 69 GLY B O 1
ATOM 2479 N N . LYS B 1 70 ? 1.146 -8.75 -21.156 1 96.38 70 LYS B N 1
ATOM 2480 C CA . LYS B 1 70 ? 0.518 -7.645 -21.875 1 96.38 70 LYS B CA 1
ATOM 2481 C C . LYS B 1 70 ? 1.341 -6.363 -21.75 1 96.38 70 LYS B C 1
ATOM 2483 O O . LYS B 1 70 ? 1.801 -6.023 -20.656 1 96.38 70 LYS B O 1
ATOM 2488 N N . VAL B 1 71 ? 1.47 -5.68 -22.859 1 97.81 71 VAL B N 1
ATOM 2489 C CA . VAL B 1 71 ? 2.203 -4.418 -22.859 1 97.81 71 VAL B CA 1
ATOM 2490 C C . VAL B 1 71 ? 1.454 -3.387 -22.016 1 97.81 71 VAL B C 1
ATOM 2492 O O . VAL B 1 71 ? 0.241 -3.219 -22.156 1 97.81 71 VAL B O 1
ATOM 2495 N N . ARG B 1 72 ? 2.152 -2.805 -21.062 1 97.25 72 ARG B N 1
ATOM 2496 C CA . ARG B 1 72 ? 1.589 -1.746 -20.234 1 97.25 72 ARG B CA 1
ATOM 2497 C C . ARG B 1 72 ? 2.26 -0.407 -20.531 1 97.25 72 ARG B C 1
ATOM 2499 O O . ARG B 1 72 ? 3.488 -0.299 -20.469 1 97.25 72 ARG B O 1
ATOM 2506 N N . LYS B 1 73 ? 1.418 0.618 -20.781 1 97.62 73 LYS B N 1
ATOM 2507 C CA . LYS B 1 73 ? 1.979 1.929 -21.094 1 97.62 73 LYS B CA 1
ATOM 2508 C C . LYS B 1 73 ? 1.648 2.947 -20.016 1 97.62 73 LYS B C 1
ATOM 2510 O O . LYS B 1 73 ? 2.102 4.094 -20.062 1 97.62 73 LYS B O 1
ATOM 2515 N N . ASP B 1 74 ? 0.86 2.506 -19.078 1 94.12 74 ASP B N 1
ATOM 2516 C CA . ASP B 1 74 ? 0.523 3.352 -17.938 1 94.12 74 ASP B CA 1
ATOM 2517 C C . ASP B 1 74 ? 1.549 3.197 -16.812 1 94.12 74 ASP B C 1
ATOM 2519 O O . ASP B 1 74 ? 1.638 2.139 -16.188 1 94.12 74 ASP B O 1
ATOM 2523 N N . TYR B 1 75 ? 2.293 4.281 -16.547 1 92.5 75 TYR B N 1
ATOM 2524 C CA . TYR B 1 75 ? 3.359 4.219 -15.555 1 92.5 75 TYR B CA 1
ATOM 2525 C C . TYR B 1 75 ? 2.789 4.043 -14.156 1 92.5 75 TYR B C 1
ATOM 2527 O O . TYR B 1 75 ? 3.518 3.697 -13.219 1 92.5 75 TYR B O 1
ATOM 2535 N N . LYS B 1 76 ? 1.488 4.262 -13.945 1 88.62 76 LYS B N 1
ATOM 2536 C CA . LYS B 1 76 ? 0.854 4.082 -12.648 1 88.62 76 LYS B CA 1
ATOM 2537 C C . LYS B 1 76 ? 0.127 2.742 -12.57 1 88.62 76 LYS B C 1
ATOM 2539 O O . LYS B 1 76 ? -0.586 2.475 -11.602 1 88.62 76 LYS B O 1
ATOM 2544 N N . TYR B 1 77 ? 0.29 1.912 -13.617 1 92.25 77 TYR B N 1
ATOM 2545 C CA . TYR B 1 77 ? -0.345 0.6 -13.602 1 92.25 77 TYR B CA 1
ATOM 2546 C C . TYR B 1 77 ? 0.003 -0.157 -12.32 1 92.25 77 TYR B C 1
ATOM 2548 O O . TYR B 1 77 ? 1.174 -0.246 -11.945 1 92.25 77 TYR B O 1
ATOM 2556 N N . PRO B 1 78 ? -0.977 -0.671 -11.641 1 91.38 78 PRO B N 1
ATOM 2557 C CA . PRO B 1 78 ? -0.716 -1.365 -10.375 1 91.38 78 PRO B CA 1
ATOM 2558 C C . PRO B 1 78 ? -0.125 -2.758 -10.578 1 91.38 78 PRO B C 1
ATOM 2560 O O . PRO B 1 78 ? -0.641 -3.541 -11.383 1 91.38 78 PRO B O 1
ATOM 2563 N N . VAL B 1 79 ? 0.955 -3.031 -9.914 1 93.25 79 VAL B N 1
ATOM 2564 C CA . VAL B 1 79 ? 1.612 -4.332 -9.922 1 93.25 79 VAL B CA 1
ATOM 2565 C C . VAL B 1 79 ? 1.473 -4.984 -8.547 1 93.25 79 VAL B C 1
ATOM 2567 O O . VAL B 1 79 ? 1.787 -4.371 -7.527 1 93.25 79 VAL B O 1
ATOM 2570 N N . GLY B 1 80 ? 0.977 -6.23 -8.531 1 92.75 80 GLY B N 1
ATOM 2571 C CA . GLY B 1 80 ? 0.716 -6.918 -7.273 1 92.75 80 GLY B CA 1
ATOM 2572 C C . GLY B 1 80 ? 1.415 -8.258 -7.168 1 92.75 80 GLY B C 1
ATOM 2573 O O . GLY B 1 80 ? 2.215 -8.617 -8.039 1 92.75 80 GLY B O 1
ATOM 2574 N N . LEU B 1 81 ? 1.141 -8.961 -6.09 1 94.44 81 LEU B N 1
ATOM 2575 C CA . LEU B 1 81 ? 1.784 -10.234 -5.812 1 94.44 81 LEU B CA 1
ATOM 2576 C C . LEU B 1 81 ? 1.549 -11.227 -6.949 1 94.44 81 LEU B C 1
ATOM 2578 O O . LEU B 1 81 ? 0.443 -11.305 -7.488 1 94.44 81 LEU B O 1
ATOM 2582 N N . MET B 1 82 ? 2.539 -11.914 -7.336 1 97 82 MET B N 1
ATOM 2583 C CA . MET B 1 82 ? 2.559 -13.023 -8.289 1 97 82 MET B CA 1
ATOM 2584 C C . MET B 1 82 ? 2.473 -12.508 -9.719 1 97 82 MET B C 1
ATOM 2586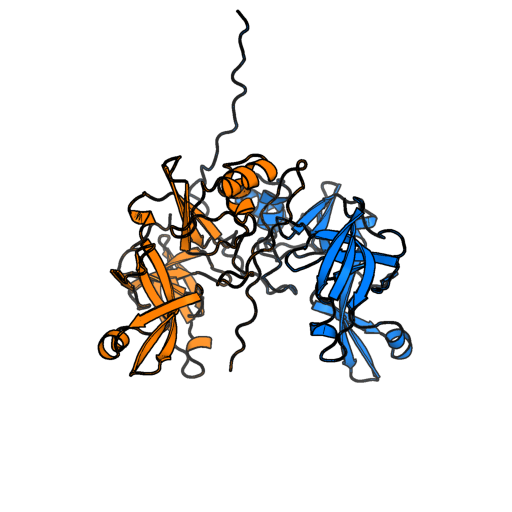 O O . MET B 1 82 ? 2.561 -13.281 -10.672 1 97 82 MET B O 1
ATOM 2590 N N . ASP B 1 83 ? 2.311 -11.234 -9.93 1 97.12 83 ASP B N 1
ATOM 2591 C CA . ASP B 1 83 ? 2.404 -10.695 -11.289 1 97.12 83 ASP B CA 1
ATOM 2592 C C . ASP B 1 83 ? 3.76 -11.016 -11.914 1 97.12 83 ASP B C 1
ATOM 2594 O O . ASP B 1 83 ? 4.766 -11.117 -11.211 1 97.12 83 ASP B O 1
ATOM 2598 N N . ILE B 1 84 ? 3.734 -11.141 -13.219 1 98.31 84 ILE B N 1
ATOM 2599 C CA . ILE B 1 84 ? 4.953 -11.297 -14.008 1 98.31 84 ILE B CA 1
ATOM 2600 C C . ILE B 1 84 ? 5.285 -9.977 -14.695 1 98.31 84 ILE B C 1
ATOM 2602 O O . ILE B 1 84 ? 4.461 -9.43 -15.438 1 98.31 84 ILE B O 1
ATOM 2606 N N . VAL B 1 85 ? 6.422 -9.438 -14.352 1 98.25 85 VAL B N 1
ATOM 2607 C CA . VAL B 1 85 ? 6.91 -8.242 -15.031 1 98.25 85 VAL B CA 1
ATOM 2608 C C . VAL B 1 85 ? 8.055 -8.609 -15.969 1 98.25 85 VAL B C 1
ATOM 2610 O O . VAL B 1 85 ? 9.078 -9.148 -15.531 1 98.25 85 VAL B O 1
ATOM 2613 N N . SER B 1 86 ? 7.875 -8.273 -17.266 1 98.31 86 SER B N 1
ATOM 2614 C CA . SER B 1 86 ? 8.875 -8.695 -18.25 1 98.31 86 SER B CA 1
ATOM 2615 C C . SER B 1 86 ? 9.312 -7.531 -19.125 1 98.31 86 SER B C 1
ATOM 2617 O O . SER B 1 86 ? 8.523 -6.633 -19.422 1 98.31 86 SER B O 1
ATOM 2619 N N . ILE B 1 87 ? 10.477 -7.508 -19.453 1 98 87 ILE B N 1
ATOM 2620 C CA . ILE B 1 87 ? 11.078 -6.676 -20.5 1 98 87 ILE B CA 1
ATOM 2621 C C . ILE B 1 87 ? 11.789 -7.559 -21.516 1 98 87 ILE B C 1
ATOM 2623 O O . ILE B 1 87 ? 13.016 -7.664 -21.516 1 98 87 ILE B O 1
ATOM 2627 N N . PRO B 1 88 ? 11.047 -8.055 -22.469 1 97.19 88 PRO B N 1
ATOM 2628 C CA . PRO B 1 88 ? 11.586 -9.062 -23.391 1 97.19 88 PRO B CA 1
ATOM 2629 C C . PRO B 1 88 ? 12.766 -8.547 -24.203 1 97.19 88 PRO B C 1
ATOM 2631 O O . PRO B 1 88 ? 13.703 -9.297 -24.484 1 97.19 88 PRO B O 1
ATOM 2634 N N . SER B 1 89 ? 12.758 -7.293 -24.625 1 96.06 89 SER B N 1
ATOM 2635 C CA . SER B 1 89 ? 13.836 -6.727 -25.438 1 96.06 89 SER B CA 1
ATOM 2636 C C . SER B 1 89 ? 15.172 -6.812 -24.703 1 96.06 89 SER B C 1
ATOM 2638 O O . SER B 1 89 ? 16.234 -6.828 -25.344 1 96.06 89 SER B O 1
ATOM 2640 N N . ALA B 1 90 ? 15.141 -6.895 -23.406 1 96.12 90 ALA B N 1
ATOM 2641 C CA . ALA B 1 90 ? 16.359 -6.988 -22.609 1 96.12 90 ALA B CA 1
ATOM 2642 C C . ALA B 1 90 ? 16.5 -8.375 -21.984 1 96.12 90 ALA B C 1
ATOM 2644 O O . ALA B 1 90 ? 17.359 -8.594 -21.141 1 96.12 90 ALA B O 1
ATOM 2645 N N . ASP B 1 91 ? 15.672 -9.305 -22.328 1 97.19 91 ASP B N 1
ATOM 2646 C CA . ASP B 1 91 ? 15.656 -10.672 -21.797 1 97.19 91 ASP B CA 1
ATOM 2647 C C . ASP B 1 91 ? 15.586 -10.672 -20.266 1 97.19 91 ASP B C 1
ATOM 2649 O O . ASP B 1 91 ? 16.375 -11.352 -19.609 1 97.19 91 ASP B O 1
ATOM 2653 N N . LEU B 1 92 ? 14.711 -9.82 -19.719 1 98.19 92 LEU B N 1
ATOM 2654 C CA . LEU B 1 92 ? 14.492 -9.711 -18.281 1 98.19 92 LEU B CA 1
ATOM 2655 C C . LEU B 1 92 ? 13.078 -10.148 -17.906 1 98.19 92 LEU B C 1
ATOM 2657 O O . LEU B 1 92 ? 12.102 -9.68 -18.5 1 98.19 92 LEU B O 1
ATOM 2661 N N . TYR B 1 93 ? 12.992 -11.109 -16.938 1 98.25 93 TYR B N 1
ATOM 2662 C CA . TYR B 1 93 ? 11.719 -11.641 -16.453 1 98.25 93 TYR B CA 1
ATOM 2663 C C . TYR B 1 93 ? 11.719 -11.734 -14.93 1 98.25 93 TYR B C 1
ATOM 2665 O O . TYR B 1 93 ? 12.68 -12.227 -14.328 1 98.25 93 TYR B O 1
ATOM 2673 N N . PHE B 1 94 ? 10.617 -11.211 -14.312 1 98.06 94 PHE B N 1
ATOM 2674 C CA . PHE B 1 94 ? 10.539 -11.164 -12.852 1 98.06 94 PHE B CA 1
ATOM 2675 C C . PHE B 1 94 ? 9.164 -11.602 -12.375 1 98.06 94 PHE B C 1
ATOM 2677 O O . PHE B 1 94 ? 8.148 -11.289 -13.008 1 98.06 94 PHE B O 1
ATOM 2684 N N . ARG B 1 95 ? 9.117 -12.273 -11.289 1 98.25 95 ARG B N 1
ATOM 2685 C CA . ARG B 1 95 ? 7.879 -12.531 -10.562 1 98.25 95 ARG B CA 1
ATOM 2686 C C . ARG B 1 95 ? 7.812 -11.719 -9.273 1 98.25 95 ARG B C 1
ATOM 2688 O O . ARG B 1 95 ? 8.805 -11.617 -8.547 1 98.25 95 ARG B O 1
ATOM 2695 N N . VAL B 1 96 ? 6.664 -11.148 -8.992 1 96.81 96 VAL B N 1
ATOM 2696 C CA . VAL B 1 96 ? 6.449 -10.445 -7.727 1 96.81 96 VAL B CA 1
ATOM 2697 C C . VAL B 1 96 ? 6.109 -11.453 -6.629 1 96.81 96 VAL B C 1
ATOM 2699 O O . VAL B 1 96 ? 5.082 -12.125 -6.691 1 96.81 96 VAL B O 1
ATOM 2702 N N . ILE B 1 97 ? 6.945 -11.523 -5.645 1 96.31 97 ILE B N 1
ATOM 2703 C CA . ILE B 1 97 ? 6.715 -12.5 -4.59 1 96.31 97 ILE B CA 1
ATOM 2704 C C . ILE B 1 97 ? 6.578 -11.789 -3.244 1 96.31 97 ILE B C 1
ATOM 2706 O O . ILE B 1 97 ? 7.117 -10.695 -3.059 1 96.31 97 ILE B O 1
ATOM 2710 N N . PRO B 1 98 ? 5.824 -12.422 -2.305 1 94.25 98 PRO B N 1
ATOM 2711 C CA . PRO B 1 98 ? 5.703 -11.82 -0.976 1 94.25 98 PRO B CA 1
ATOM 2712 C C . PRO B 1 98 ? 7.047 -11.688 -0.264 1 94.25 98 PRO B C 1
ATOM 2714 O O . PRO B 1 98 ? 7.922 -12.539 -0.419 1 94.25 98 PRO B O 1
ATOM 2717 N N . ASP B 1 99 ? 7.156 -10.625 0.448 1 90.69 99 ASP B N 1
ATOM 2718 C CA . ASP B 1 99 ? 8.352 -10.312 1.222 1 90.69 99 ASP B CA 1
ATOM 2719 C C . ASP B 1 99 ? 7.996 -9.945 2.66 1 90.69 99 ASP B C 1
ATOM 2721 O O . ASP B 1 99 ? 7.031 -9.219 2.902 1 90.69 99 ASP B O 1
ATOM 2725 N N . ASN B 1 100 ? 8.719 -10.391 3.562 1 88.81 100 ASN B N 1
ATOM 2726 C CA . ASN B 1 100 ? 8.383 -10.242 4.977 1 88.81 100 ASN B CA 1
ATOM 2727 C C . ASN B 1 100 ? 8.5 -8.797 5.434 1 88.81 100 ASN B C 1
ATOM 2729 O O . ASN B 1 100 ? 7.777 -8.359 6.332 1 88.81 100 ASN B O 1
ATOM 2733 N N . VAL B 1 101 ? 9.312 -8.039 4.832 1 83.06 101 VAL B N 1
ATOM 2734 C CA . VAL B 1 101 ? 9.531 -6.68 5.312 1 83.06 101 VAL B CA 1
ATOM 2735 C C . VAL B 1 101 ? 8.852 -5.688 4.371 1 83.06 101 VAL B C 1
ATOM 2737 O O . VAL B 1 101 ? 8.008 -4.898 4.801 1 83.06 101 VAL B O 1
ATOM 2740 N N . ARG B 1 102 ? 9.062 -5.812 3.105 1 82.44 102 ARG B N 1
ATOM 2741 C CA . ARG B 1 102 ? 8.57 -4.855 2.119 1 82.44 102 ARG B CA 1
ATOM 2742 C C . ARG B 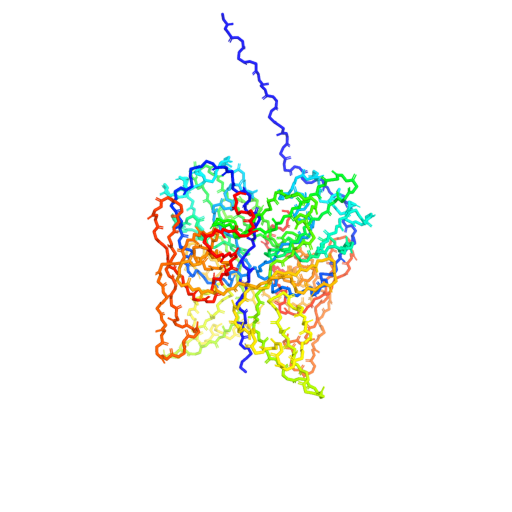1 102 ? 7.191 -5.266 1.605 1 82.44 102 ARG B C 1
ATOM 2744 O O . ARG B 1 102 ? 6.602 -4.574 0.772 1 82.44 102 ARG B O 1
ATOM 2751 N N . PHE B 1 103 ? 6.664 -6.32 2.115 1 85.25 103 PHE B N 1
ATOM 2752 C CA . PHE B 1 103 ? 5.414 -6.914 1.654 1 85.25 103 PHE B CA 1
ATOM 2753 C C . PHE B 1 103 ? 5.617 -7.637 0.329 1 85.25 103 PHE B C 1
ATOM 2755 O O . PHE B 1 103 ? 5.133 -8.758 0.148 1 85.25 103 PHE B O 1
ATOM 2762 N N . MET B 1 104 ? 6.34 -7.027 -0.63 1 90.38 104 MET B N 1
ATOM 2763 C CA . MET B 1 104 ? 6.605 -7.719 -1.89 1 90.38 104 MET B CA 1
ATOM 2764 C C . MET B 1 104 ? 7.996 -7.379 -2.412 1 90.38 104 MET B C 1
ATOM 2766 O O . MET B 1 104 ? 8.57 -6.352 -2.039 1 90.38 104 MET B O 1
ATOM 2770 N N . ARG B 1 105 ? 8.508 -8.258 -3.264 1 92.12 105 ARG B N 1
ATOM 2771 C CA . ARG B 1 105 ? 9.773 -8.094 -3.975 1 92.12 105 ARG B CA 1
ATOM 2772 C C . ARG B 1 105 ? 9.719 -8.766 -5.34 1 92.12 105 ARG B C 1
ATOM 2774 O O . ARG B 1 105 ? 8.844 -9.594 -5.602 1 92.12 105 ARG B O 1
ATOM 2781 N N . LEU B 1 106 ? 10.617 -8.391 -6.156 1 94.69 106 LEU B N 1
ATOM 2782 C CA . LEU B 1 106 ? 10.688 -9.008 -7.473 1 94.69 106 LEU B CA 1
ATOM 2783 C C . LEU B 1 106 ? 11.828 -10.023 -7.535 1 94.69 106 LEU B C 1
ATOM 2785 O O . LEU B 1 106 ? 12.961 -9.711 -7.164 1 94.69 106 LEU B O 1
ATOM 2789 N N . SER B 1 107 ? 11.516 -11.195 -8.016 1 96.38 107 SER B N 1
ATOM 2790 C CA . SER B 1 107 ? 12.484 -12.266 -8.188 1 96.38 107 SER B CA 1
ATOM 2791 C C . SER B 1 107 ? 12.719 -12.57 -9.664 1 96.38 107 SER B C 1
ATOM 2793 O O . SER B 1 107 ? 11.766 -12.797 -10.406 1 96.38 107 SER B O 1
ATOM 2795 N N . LYS B 1 108 ? 13.969 -12.562 -10.039 1 96.62 108 LYS B N 1
ATOM 2796 C CA . LYS B 1 108 ? 14.281 -12.898 -11.422 1 96.62 108 LYS B CA 1
ATOM 2797 C C . LYS B 1 108 ? 13.93 -14.352 -11.727 1 96.62 108 LYS B C 1
ATOM 2799 O O . LYS B 1 108 ? 14.227 -15.25 -10.93 1 96.62 108 LYS B O 1
ATOM 2804 N N . ILE B 1 109 ? 13.312 -14.586 -12.852 1 97.44 109 ILE B N 1
ATOM 2805 C CA . ILE B 1 109 ? 12.938 -15.93 -13.266 1 97.44 109 ILE B CA 1
ATOM 2806 C C . ILE B 1 109 ? 13.32 -16.141 -14.734 1 97.44 109 ILE B C 1
ATOM 2808 O O . ILE B 1 109 ? 13.781 -15.219 -15.398 1 97.44 109 ILE B O 1
ATOM 2812 N N . SER B 1 110 ? 13.18 -17.406 -15.18 1 96.62 110 SER B N 1
ATOM 2813 C CA . SER B 1 110 ? 13.461 -17.719 -16.578 1 96.62 110 SER B CA 1
ATOM 2814 C C . SER B 1 110 ? 12.305 -17.297 -17.484 1 96.62 110 SER B C 1
ATOM 2816 O O . SER B 1 110 ? 11.18 -17.109 -17.016 1 96.62 110 SER B O 1
ATOM 2818 N N . ALA B 1 111 ? 12.57 -17.172 -18.766 1 96.94 111 ALA B N 1
ATOM 2819 C CA . ALA B 1 111 ? 11.531 -16.859 -19.75 1 96.94 111 ALA B CA 1
ATOM 2820 C C . ALA B 1 111 ? 10.438 -17.906 -19.734 1 96.94 111 ALA B C 1
ATOM 2822 O O . ALA B 1 111 ? 9.258 -17.594 -19.891 1 96.94 111 ALA B O 1
ATOM 2823 N N . ASP B 1 112 ? 10.844 -19.141 -19.547 1 95.94 112 ASP B N 1
ATOM 2824 C CA . ASP B 1 112 ? 9.883 -20.234 -19.516 1 95.94 112 ASP B CA 1
ATOM 2825 C C . ASP B 1 112 ? 8.93 -20.109 -18.328 1 95.94 112 ASP B C 1
ATOM 2827 O O . ASP B 1 112 ? 7.719 -20.266 -18.484 1 95.94 112 ASP B O 1
ATOM 2831 N N . GLU B 1 113 ? 9.469 -19.812 -17.156 1 96.06 113 GLU B N 1
ATOM 2832 C CA . GLU B 1 113 ? 8.656 -19.656 -15.953 1 96.06 113 GLU B CA 1
ATOM 2833 C C . GLU B 1 113 ? 7.723 -18.453 -16.078 1 96.06 113 GLU B C 1
ATOM 2835 O O . GLU B 1 113 ? 6.656 -18.422 -15.453 1 96.06 113 GLU B O 1
ATOM 2840 N N . ALA B 1 114 ? 8.125 -17.516 -16.875 1 97.38 114 ALA B N 1
ATOM 2841 C CA . ALA B 1 114 ? 7.387 -16.266 -17.016 1 97.38 114 ALA B CA 1
ATOM 2842 C C . ALA B 1 114 ? 6.074 -16.5 -17.766 1 97.38 114 ALA B C 1
ATOM 2844 O O . ALA B 1 114 ? 5.219 -15.609 -17.812 1 97.38 114 ALA B O 1
ATOM 2845 N N . HIS B 1 115 ? 5.891 -17.703 -18.266 1 97.12 115 HIS B N 1
ATOM 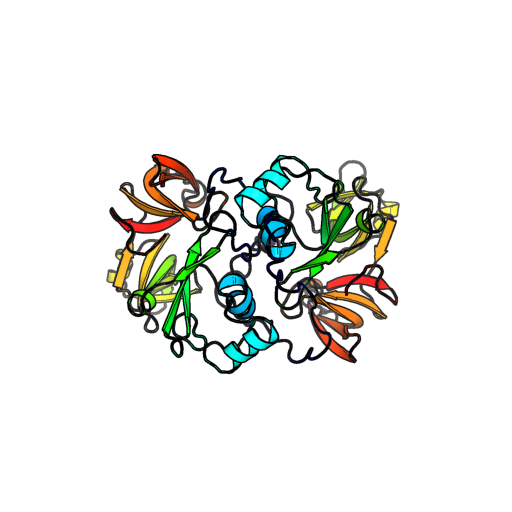2846 C CA . HIS B 1 115 ? 4.664 -18.016 -19 1 97.12 115 HIS B CA 1
ATOM 2847 C C . HIS B 1 115 ? 3.574 -18.516 -18.047 1 97.12 115 HIS B C 1
ATOM 2849 O O . HIS B 1 115 ? 2.447 -18.766 -18.469 1 97.12 115 HIS B O 1
ATOM 2855 N N . TYR B 1 116 ? 3.924 -18.547 -16.75 1 97.88 116 TYR B N 1
ATOM 2856 C CA . TYR B 1 116 ? 2.955 -19.094 -15.805 1 97.88 116 TYR B CA 1
ATOM 2857 C C . TYR B 1 116 ? 2.727 -18.125 -14.648 1 97.88 116 TYR B C 1
ATOM 2859 O O . TYR B 1 116 ? 3.662 -17.469 -14.188 1 97.88 116 TYR B O 1
ATOM 2867 N N . LYS B 1 117 ? 1.511 -18.078 -14.172 1 97.88 117 LYS B N 1
ATOM 2868 C CA . LYS B 1 117 ? 1.128 -17.266 -13.016 1 97.88 117 LYS B CA 1
ATOM 2869 C C . LYS B 1 117 ? 0.341 -18.109 -12.008 1 97.88 117 LYS B C 1
ATOM 2871 O O . LYS B 1 117 ? -0.445 -18.969 -12.391 1 97.88 117 LYS B O 1
ATOM 2876 N N . TYR B 1 118 ? 0.617 -17.844 -10.734 1 98.19 118 TYR B N 1
ATOM 2877 C CA . TYR B 1 118 ? -0.127 -18.469 -9.648 1 98.19 118 TYR B CA 1
ATOM 2878 C C . TYR B 1 118 ? -1.2 -17.531 -9.109 1 98.19 118 TYR B C 1
ATOM 2880 O O . TYR B 1 118 ? -0.929 -16.359 -8.836 1 98.19 118 TYR B O 1
ATOM 2888 N N . VAL B 1 119 ? -2.396 -18 -9.008 1 97.88 119 VAL B N 1
ATOM 2889 C CA . VAL B 1 119 ? -3.486 -17.125 -8.578 1 97.88 119 VAL B CA 1
ATOM 2890 C C . VAL B 1 119 ? -4.52 -17.938 -7.805 1 97.88 119 VAL B C 1
ATOM 2892 O O . VAL B 1 119 ? -4.844 -19.062 -8.18 1 97.88 119 VAL B O 1
ATOM 2895 N N . ARG B 1 120 ? -5.051 -17.406 -6.746 1 97.88 120 ARG B N 1
ATOM 2896 C CA . ARG B 1 120 ? -5.996 -18.125 -5.891 1 97.88 120 ARG B CA 1
ATOM 2897 C C . ARG B 1 120 ? -7.422 -17.969 -6.406 1 97.88 120 ARG B C 1
ATOM 2899 O O . ARG B 1 120 ? -7.781 -16.922 -6.953 1 97.88 120 ARG B O 1
ATOM 2906 N N . ILE B 1 121 ? -8.203 -18.969 -6.117 1 97.56 121 ILE B N 1
ATOM 2907 C CA . ILE B 1 121 ? -9.641 -18.891 -6.336 1 97.56 121 ILE B CA 1
ATOM 2908 C C . ILE B 1 121 ? -10.312 -18.234 -5.137 1 97.56 121 ILE B C 1
ATOM 2910 O O . ILE B 1 121 ? -10.25 -18.75 -4.016 1 97.56 121 ILE B O 1
ATOM 2914 N N . MET B 1 122 ? -11.023 -17.203 -5.395 1 95.88 122 MET B N 1
ATOM 2915 C CA . MET B 1 122 ? -11.656 -16.484 -4.293 1 95.88 122 MET B CA 1
ATOM 2916 C C . MET B 1 122 ? -13.133 -16.844 -4.184 1 95.88 122 MET B C 1
ATOM 2918 O O . MET B 1 122 ? -13.703 -16.828 -3.09 1 95.88 122 MET B O 1
ATOM 2922 N N . ASN B 1 123 ? -13.695 -17.094 -5.293 1 95 123 ASN B N 1
ATOM 2923 C CA . ASN B 1 123 ? -15.117 -17.406 -5.324 1 95 123 ASN B CA 1
ATOM 2924 C C . ASN B 1 123 ? -15.484 -18.203 -6.574 1 95 123 ASN B C 1
ATOM 2926 O O . ASN B 1 123 ? -14.719 -18.25 -7.539 1 95 123 ASN B O 1
ATOM 2930 N N . LYS B 1 124 ? -16.688 -18.875 -6.504 1 95.31 124 LYS B N 1
ATOM 2931 C CA . LYS B 1 124 ? -17.281 -19.562 -7.641 1 95.31 124 LYS B CA 1
ATOM 2932 C C . LYS B 1 124 ? -18.719 -19.094 -7.863 1 95.31 124 LYS B C 1
ATOM 2934 O O . LYS B 1 124 ? -19.531 -19.094 -6.934 1 95.31 124 LYS B O 1
ATOM 2939 N N . THR B 1 125 ? -18.938 -18.656 -9.047 1 95 125 THR B N 1
ATOM 2940 C CA . THR B 1 125 ? -20.281 -18.172 -9.359 1 95 125 THR B CA 1
ATOM 2941 C C . THR B 1 125 ? -20.875 -18.938 -10.531 1 95 125 THR B C 1
ATOM 2943 O O . THR B 1 125 ? -20.188 -19.203 -11.523 1 95 125 THR B O 1
ATOM 2946 N N . THR B 1 126 ? -22.156 -19.281 -10.414 1 92.75 126 THR B N 1
ATOM 2947 C CA . THR B 1 126 ? -22.859 -19.938 -11.508 1 92.75 126 THR B CA 1
ATOM 2948 C C . THR B 1 126 ? -23.344 -18.922 -12.531 1 92.75 126 THR B C 1
ATOM 2950 O O . THR B 1 126 ? -23.906 -17.891 -12.164 1 92.75 126 THR B O 1
ATOM 2953 N N . VAL B 1 127 ? -22.984 -19.125 -13.719 1 91.25 127 VAL B N 1
ATOM 2954 C CA . VAL B 1 127 ? -23.422 -18.203 -14.766 1 91.25 127 VAL B CA 1
ATOM 2955 C C . VAL B 1 127 ? -24.578 -18.812 -15.555 1 91.25 127 VAL B C 1
ATOM 2957 O O . VAL B 1 127 ? -24.844 -20 -15.453 1 91.25 127 VAL B O 1
ATOM 2960 N N . LYS B 1 128 ? -25.234 -17.859 -16.312 1 85.75 128 LYS B N 1
ATOM 2961 C CA . LYS B 1 128 ? -26.344 -18.312 -17.141 1 85.75 128 LYS B CA 1
ATOM 2962 C C . LYS B 1 128 ? -25.906 -19.422 -18.078 1 85.75 128 LYS B C 1
ATOM 2964 O O . LYS B 1 128 ? -24.859 -19.328 -18.719 1 85.75 128 LYS B O 1
ATOM 2969 N N . GLY B 1 129 ? -26.641 -20.578 -18.266 1 88.19 129 GLY B N 1
ATOM 2970 C CA . GLY B 1 129 ? -26.312 -21.703 -19.125 1 88.19 129 GLY B CA 1
ATOM 2971 C C . GLY B 1 129 ? -25.672 -22.844 -18.375 1 88.19 129 GLY B C 1
ATOM 2972 O O . GLY B 1 129 ? -25.312 -23.859 -18.984 1 88.19 129 GLY B O 1
ATOM 2973 N N . GLY B 1 130 ? -25.375 -22.656 -17.141 1 85 130 GLY B N 1
ATOM 2974 C CA . GLY B 1 130 ? -24.953 -23.766 -16.312 1 85 130 GLY B CA 1
ATOM 2975 C C . GLY B 1 130 ? -23.453 -23.797 -16.078 1 85 130 GLY B C 1
ATOM 2976 O O . GLY B 1 130 ? -22.953 -24.625 -15.312 1 85 130 GLY B O 1
ATOM 2977 N N . SER B 1 131 ? -22.719 -22.969 -16.766 1 91.5 131 SER B N 1
ATOM 2978 C CA . SER B 1 131 ? -21.266 -22.922 -16.547 1 91.5 131 SER B CA 1
ATOM 2979 C C . SER B 1 131 ? -20.938 -22.219 -15.242 1 91.5 131 SER B C 1
ATOM 2981 O O . SER B 1 131 ? -21.781 -21.531 -14.672 1 91.5 131 SER B O 1
ATOM 2983 N N . ILE B 1 132 ? -19.75 -22.625 -14.727 1 96.38 132 ILE B N 1
ATOM 2984 C CA . ILE B 1 132 ? -19.281 -22.031 -13.477 1 96.38 132 ILE B CA 1
ATOM 2985 C C . ILE B 1 132 ? -18.125 -21.078 -13.75 1 96.38 132 ILE B C 1
ATOM 2987 O O . ILE B 1 132 ? -17.219 -21.406 -14.531 1 96.38 132 ILE B O 1
ATOM 2991 N N . GLN B 1 133 ? -18.188 -20 -13.164 1 97.12 133 GLN B N 1
ATOM 2992 C CA . GLN B 1 133 ? -17.109 -19 -13.25 1 97.12 133 GLN B CA 1
ATOM 2993 C C . GLN B 1 133 ? -16.266 -19.016 -11.984 1 97.12 133 GLN B C 1
ATOM 2995 O O . GLN B 1 133 ? -16.781 -18.859 -10.883 1 97.12 133 GLN B O 1
ATOM 3000 N N . LEU B 1 134 ? -14.969 -19.266 -12.156 1 97.44 134 LEU B N 1
ATOM 3001 C CA . LEU B 1 134 ? -14 -19.109 -11.07 1 97.44 134 LEU B CA 1
ATOM 3002 C C . LEU B 1 134 ? -13.531 -17.656 -10.977 1 97.44 134 LEU B C 1
ATOM 3004 O O . LEU B 1 134 ? -12.969 -17.125 -11.93 1 97.44 134 LEU B O 1
ATOM 3008 N N . ASN B 1 135 ? -13.805 -17.031 -9.867 1 96.44 135 ASN B N 1
ATOM 3009 C CA . ASN B 1 135 ? -13.328 -15.68 -9.609 1 96.44 135 ASN B CA 1
ATOM 3010 C C . ASN B 1 135 ? -11.969 -15.68 -8.914 1 96.44 135 ASN B C 1
ATOM 3012 O O . ASN B 1 135 ? -11.844 -16.156 -7.785 1 96.44 135 ASN B O 1
ATOM 3016 N N . LEU B 1 136 ? -11.062 -15.109 -9.578 1 96.19 136 LEU B N 1
ATOM 3017 C CA . LEU B 1 136 ? -9.695 -15.219 -9.078 1 96.19 136 LEU B CA 1
ATOM 3018 C C . LEU B 1 136 ? -9.297 -13.969 -8.305 1 96.19 136 LEU B C 1
ATOM 3020 O O . LEU B 1 136 ? -9.953 -12.93 -8.414 1 96.19 136 LEU B O 1
ATOM 3024 N N . GLU B 1 137 ? -8.25 -14.086 -7.488 1 93.88 137 GLU B N 1
ATOM 3025 C CA . GLU B 1 137 ? -7.812 -13.078 -6.531 1 93.88 137 GLU B CA 1
ATOM 3026 C C . GLU B 1 137 ? -7.355 -11.805 -7.238 1 93.88 137 GLU B C 1
ATOM 3028 O O . GLU B 1 137 ? -7.457 -10.703 -6.684 1 93.88 137 GLU B O 1
ATOM 3033 N N . ASP B 1 138 ? -6.891 -12.008 -8.484 1 89.81 138 ASP B N 1
ATOM 3034 C CA . ASP B 1 138 ? -6.395 -10.82 -9.18 1 89.81 138 ASP B CA 1
ATOM 3035 C C . ASP B 1 138 ? -7.465 -10.234 -10.102 1 89.81 138 ASP B C 1
ATOM 3037 O O . ASP B 1 138 ? -7.164 -9.398 -10.953 1 89.81 138 ASP B O 1
ATOM 3041 N N . GLY B 1 139 ? -8.656 -10.656 -9.992 1 90.25 139 GLY B N 1
ATOM 3042 C CA . GLY B 1 139 ? -9.766 -10.078 -10.734 1 90.25 139 GLY B CA 1
ATOM 3043 C C . GLY B 1 139 ? -10.133 -10.867 -11.977 1 90.25 139 GLY B C 1
ATOM 3044 O O . GLY B 1 139 ? -11.18 -10.633 -12.578 1 90.25 139 GLY B O 1
ATOM 3045 N N . ARG B 1 140 ? -9.336 -11.75 -12.398 1 92.19 140 ARG B N 1
ATOM 3046 C CA . ARG B 1 140 ? -9.633 -12.602 -13.539 1 92.19 140 ARG B CA 1
ATOM 3047 C C . ARG B 1 140 ? -10.781 -13.555 -13.234 1 92.19 140 ARG B C 1
ATOM 3049 O O . ARG B 1 140 ? -11.039 -13.867 -12.07 1 92.19 140 ARG B O 1
ATOM 3056 N N . ASN B 1 141 ? -11.398 -13.883 -14.312 1 93.75 141 ASN B N 1
ATOM 3057 C CA . ASN B 1 141 ? -12.43 -14.914 -14.242 1 93.75 141 ASN B CA 1
ATOM 3058 C C . ASN B 1 141 ? -12.203 -16 -15.289 1 93.75 141 ASN B C 1
ATOM 3060 O O . ASN B 1 141 ? -11.828 -15.711 -16.422 1 93.75 141 ASN B O 1
ATOM 3064 N N . ILE B 1 142 ? -12.367 -17.172 -14.867 1 96.06 142 ILE B N 1
ATOM 3065 C CA . ILE B 1 142 ? -12.227 -18.297 -15.781 1 96.06 142 ILE B CA 1
ATOM 3066 C C . ILE B 1 142 ? -13.516 -19.109 -15.797 1 96.06 142 ILE B C 1
ATOM 3068 O O . ILE B 1 142 ? -14.023 -19.5 -14.742 1 96.06 142 ILE B O 1
ATOM 3072 N N . LEU B 1 143 ? -14.023 -19.375 -16.953 1 95.25 143 LEU B N 1
ATOM 3073 C CA . LEU B 1 143 ? -15.219 -20.203 -17.125 1 95.25 143 LEU B CA 1
ATOM 3074 C C . LEU B 1 143 ? -14.852 -21.672 -17.234 1 95.25 143 LEU B C 1
ATOM 3076 O O . LEU B 1 143 ? -13.945 -22.031 -17.984 1 95.25 143 LEU B O 1
ATOM 3080 N N . VAL B 1 144 ? -15.547 -22.5 -16.453 1 95.56 144 VAL B N 1
ATOM 3081 C CA . VAL B 1 144 ? -15.352 -23.938 -16.516 1 95.56 144 VAL B CA 1
ATOM 3082 C C . VAL B 1 144 ? -16.703 -24.641 -16.531 1 95.56 144 VAL B C 1
ATOM 3084 O O . VAL B 1 144 ? -17.719 -24.062 -16.141 1 95.56 144 VAL B O 1
ATOM 3087 N N . ASP B 1 145 ? -16.719 -25.844 -17.109 1 94 145 ASP B N 1
ATOM 3088 C CA . ASP B 1 145 ? -17.953 -26.609 -17.062 1 94 145 ASP B CA 1
ATOM 3089 C C . ASP B 1 145 ? -18.25 -27.109 -15.648 1 94 145 ASP B C 1
ATOM 3091 O O . ASP B 1 145 ? -17.359 -27.141 -14.797 1 94 145 ASP B O 1
ATOM 3095 N N . LYS B 1 146 ? -19.406 -27.453 -15.477 1 92.25 146 LYS B N 1
ATOM 3096 C CA . LYS B 1 146 ? -19.891 -27.828 -14.148 1 92.25 146 LYS B CA 1
ATOM 3097 C C . LYS B 1 146 ? -19.078 -29 -13.578 1 92.25 146 LYS B C 1
ATOM 3099 O O . LYS B 1 146 ? -18.766 -29.016 -12.391 1 92.25 146 LYS B O 1
ATOM 3104 N N . GLU B 1 147 ? -18.812 -29.953 -14.398 1 93.75 147 GLU B N 1
ATOM 3105 C CA . GLU B 1 147 ? -18.094 -31.125 -13.945 1 93.75 147 GLU B CA 1
ATOM 3106 C C . GLU B 1 147 ? -16.672 -30.766 -13.508 1 93.75 147 GLU B C 1
ATOM 3108 O O . GLU B 1 147 ? -16.219 -31.188 -12.438 1 93.75 147 GLU B O 1
ATOM 3113 N N . THR B 1 148 ? -15.977 -29.969 -14.289 1 94.31 148 THR B N 1
ATOM 3114 C CA . THR B 1 148 ? -14.625 -29.516 -13.984 1 94.31 148 THR B CA 1
ATOM 3115 C C . THR B 1 148 ? -14.625 -28.656 -12.719 1 94.31 148 THR B C 1
ATOM 3117 O O . THR B 1 148 ? -13.68 -28.719 -11.93 1 94.31 148 THR B O 1
ATOM 3120 N N . ALA B 1 149 ? -15.586 -27.891 -12.508 1 94.69 149 ALA B N 1
ATOM 3121 C CA . ALA B 1 149 ? -15.688 -26.969 -11.383 1 94.69 149 ALA B CA 1
ATOM 3122 C C . ALA B 1 149 ? -15.664 -27.719 -10.055 1 94.69 149 ALA B C 1
ATOM 3124 O O . ALA B 1 149 ? -15.25 -27.172 -9.031 1 94.69 149 ALA B O 1
ATOM 3125 N N . LYS B 1 150 ? -16.078 -28.938 -10.094 1 94.44 150 LYS B N 1
ATOM 3126 C CA . LYS B 1 150 ? -16.125 -29.734 -8.875 1 94.44 150 LYS B CA 1
ATOM 3127 C C . LYS B 1 150 ? -14.734 -29.969 -8.305 1 94.44 150 LYS B C 1
ATOM 3129 O O . LYS B 1 150 ? -14.57 -30.172 -7.102 1 94.44 150 LYS B O 1
ATOM 3134 N N . SER B 1 151 ? -13.781 -29.922 -9.156 1 95.94 151 SER B N 1
ATOM 3135 C CA . SER B 1 151 ? -12.406 -30.203 -8.734 1 95.94 151 SER B CA 1
ATOM 3136 C C . SER B 1 151 ? -11.75 -28.953 -8.141 1 95.94 151 SER B C 1
ATOM 3138 O O . SER B 1 151 ? -10.656 -29.031 -7.582 1 95.94 151 SER B O 1
ATOM 3140 N N . PHE B 1 152 ? -12.367 -27.859 -8.25 1 96.94 152 PHE B N 1
ATOM 3141 C CA . PHE B 1 152 ? -11.812 -26.594 -7.777 1 96.94 152 PHE B CA 1
ATOM 3142 C C . PHE B 1 152 ? -12.57 -26.094 -6.559 1 96.94 152 PHE B C 1
ATOM 3144 O O . PHE B 1 152 ? -13.805 -26.062 -6.555 1 96.94 152 PHE B O 1
ATOM 3151 N N . LYS B 1 153 ? -11.797 -25.812 -5.527 1 95.5 153 LYS B N 1
ATOM 3152 C CA . LYS B 1 153 ? -12.359 -25.234 -4.312 1 95.5 153 LYS B CA 1
ATOM 3153 C C . LYS B 1 153 ? -11.812 -23.828 -4.062 1 95.5 153 LYS B C 1
ATOM 3155 O O . LYS B 1 153 ? -10.727 -23.484 -4.543 1 95.5 153 LYS B O 1
ATOM 3160 N N . THR B 1 154 ? -12.586 -23.078 -3.316 1 95.12 154 THR B N 1
ATOM 3161 C CA . THR B 1 154 ? -12.117 -21.75 -2.936 1 95.12 154 THR B CA 1
ATOM 3162 C C . THR B 1 154 ? -10.797 -21.844 -2.174 1 95.12 154 THR B C 1
ATOM 3164 O O . THR B 1 154 ? -10.562 -22.797 -1.44 1 95.12 154 THR B O 1
ATOM 3167 N N . LEU B 1 155 ? -9.891 -20.938 -2.441 1 95.56 155 LEU B N 1
ATOM 3168 C CA . LEU B 1 155 ? -8.594 -20.75 -1.807 1 95.56 155 LEU B CA 1
ATOM 3169 C C . LEU B 1 155 ? -7.566 -21.719 -2.377 1 95.56 155 LEU B C 1
ATOM 3171 O O . LEU B 1 155 ? -6.395 -21.688 -1.991 1 95.56 155 LEU B O 1
ATOM 3175 N N . MET B 1 156 ? -8.023 -22.531 -3.279 1 97.81 156 MET B N 1
ATOM 3176 C CA . MET B 1 156 ? -7.02 -23.25 -4.074 1 97.81 156 MET B CA 1
ATOM 3177 C C . MET B 1 156 ? -6.219 -22.266 -4.93 1 97.81 156 MET B C 1
ATOM 3179 O O . MET B 1 156 ? -6.691 -21.172 -5.238 1 97.81 156 MET B O 1
ATOM 3183 N N . THR B 1 157 ? -5.035 -22.656 -5.207 1 98.56 157 THR B N 1
ATOM 3184 C CA . THR B 1 157 ? -4.191 -21.891 -6.113 1 98.56 157 THR B CA 1
ATOM 3185 C C . THR B 1 157 ? -4.164 -22.531 -7.5 1 98.56 157 THR B C 1
ATOM 3187 O O . THR B 1 157 ? -3.967 -23.75 -7.625 1 98.56 157 THR B O 1
ATOM 3190 N N . LEU B 1 158 ? -4.406 -21.719 -8.523 1 98.5 158 LEU B N 1
ATOM 3191 C CA . LEU B 1 158 ? -4.27 -22.172 -9.898 1 98.5 158 LEU B CA 1
ATOM 3192 C C . LEU B 1 158 ? -2.941 -21.719 -10.492 1 98.5 158 LEU B C 1
ATOM 3194 O O . LEU B 1 158 ? -2.51 -20.578 -10.266 1 98.5 158 LEU B O 1
ATOM 3198 N N . LYS B 1 159 ? -2.291 -22.625 -11.141 1 98.44 159 LYS B N 1
ATOM 3199 C CA . LYS B 1 159 ? -1.229 -22.25 -12.078 1 98.44 159 LYS B CA 1
ATOM 3200 C C . LYS B 1 159 ? -1.781 -22.062 -13.484 1 98.44 159 LYS B C 1
ATOM 3202 O O . LYS B 1 159 ? -2.268 -23.016 -14.102 1 98.44 159 LYS B O 1
ATOM 3207 N N . ILE B 1 160 ? -1.694 -20.844 -14.016 1 98.19 160 ILE B N 1
ATOM 3208 C CA . ILE B 1 160 ? -2.311 -20.562 -15.305 1 98.19 160 ILE B CA 1
ATOM 3209 C C . ILE B 1 160 ? -1.245 -20.109 -16.297 1 98.19 160 ILE B C 1
ATOM 3211 O O . ILE B 1 160 ? -0.209 -19.562 -15.898 1 98.19 160 ILE B O 1
ATOM 3215 N N . GLU B 1 161 ? -1.55 -20.328 -17.531 1 97.38 161 GLU B N 1
ATOM 3216 C CA . GLU B 1 161 ? -0.686 -19.875 -18.609 1 97.38 161 GLU B CA 1
ATOM 3217 C C . GLU B 1 161 ? -0.982 -18.422 -18.969 1 97.38 161 GLU B C 1
ATOM 3219 O O . GLU B 1 161 ? -2.143 -18.016 -19 1 97.38 161 GLU B O 1
ATOM 3224 N N . LEU B 1 162 ? 0.021 -17.703 -19.188 1 95.5 162 LEU B N 1
ATOM 3225 C CA . LEU B 1 162 ? -0.109 -16.328 -19.656 1 95.5 162 LEU B CA 1
ATOM 3226 C C . LEU B 1 162 ? 0.253 -16.219 -21.141 1 95.5 162 LEU B C 1
ATOM 3228 O O . LEU B 1 162 ? 1.221 -16.828 -21.578 1 95.5 162 LEU B O 1
ATOM 3232 N N . PRO B 1 163 ? -0.461 -15.578 -21.938 1 90.62 163 PRO B N 1
ATOM 3233 C CA . PRO B 1 163 ? -1.621 -14.758 -21.594 1 90.62 163 PRO B CA 1
ATOM 3234 C C . PRO B 1 163 ? -2.943 -15.508 -21.734 1 90.62 163 PRO B C 1
ATOM 3236 O O . PRO B 1 163 ? -4.008 -14.945 -21.469 1 90.62 163 PRO B O 1
ATOM 3239 N N . SER B 1 164 ? -3.014 -16.766 -22.125 1 91.06 164 SER B N 1
ATOM 3240 C CA . SER B 1 164 ? -4.199 -17.5 -22.531 1 91.06 164 SER B CA 1
ATOM 3241 C C . SER B 1 164 ? -5.07 -17.859 -21.344 1 91.06 164 SER B C 1
ATOM 3243 O O . SER B 1 164 ? -6.254 -18.172 -21.5 1 91.06 164 SER B O 1
ATOM 3245 N N . GLN B 1 165 ? -4.52 -17.922 -20.109 1 92.12 165 GLN B N 1
ATOM 3246 C CA . GLN B 1 165 ? -5.203 -18.188 -18.844 1 92.12 165 GLN B CA 1
ATOM 3247 C C . GLN B 1 165 ? -5.656 -19.641 -18.766 1 92.12 165 GLN B C 1
ATOM 3249 O O . GLN B 1 165 ? -6.566 -19.969 -18 1 92.12 165 GLN B O 1
ATOM 3254 N N . ASN B 1 166 ? -5.098 -20.516 -19.594 1 96.25 166 ASN B N 1
ATOM 3255 C CA . ASN B 1 166 ? -5.348 -21.938 -19.438 1 96.25 166 ASN B CA 1
ATOM 3256 C C . ASN B 1 166 ? -4.828 -22.453 -18.094 1 96.25 166 ASN B C 1
ATOM 3258 O O . ASN B 1 166 ? -3.715 -22.125 -17.688 1 96.25 166 ASN B O 1
ATOM 3262 N N . ILE B 1 167 ? -5.68 -23.234 -17.484 1 97.62 167 ILE B N 1
ATOM 3263 C CA . ILE B 1 167 ? -5.25 -23.828 -16.219 1 97.62 167 ILE B CA 1
ATOM 3264 C C . ILE B 1 167 ? -4.309 -25 -16.484 1 97.62 167 ILE B C 1
ATOM 3266 O O . ILE B 1 167 ? -4.676 -25.953 -17.172 1 97.62 167 ILE B O 1
ATOM 3270 N N . VAL B 1 168 ? -3.109 -24.984 -15.922 1 97.25 168 VAL B N 1
ATOM 3271 C CA . VAL B 1 168 ? -2.111 -26.016 -16.172 1 97.25 168 VAL B CA 1
ATOM 3272 C C . VAL B 1 168 ? -1.961 -26.891 -14.93 1 97.25 168 VAL B C 1
ATOM 3274 O O . VAL B 1 168 ? -1.591 -28.062 -15.031 1 97.25 168 VAL B O 1
ATOM 3277 N N . ASP B 1 169 ? -2.141 -26.375 -13.758 1 97.81 169 ASP B N 1
ATOM 3278 C CA . ASP B 1 169 ? -2.035 -27.094 -12.492 1 97.81 169 ASP B CA 1
ATOM 3279 C C . ASP B 1 169 ? -2.824 -26.391 -11.391 1 97.81 169 ASP B C 1
ATOM 3281 O O . ASP B 1 169 ? -3.322 -25.281 -11.594 1 97.81 169 ASP B O 1
ATOM 3285 N N . SER B 1 170 ? -3.039 -27.062 -10.312 1 98.31 170 SER B N 1
ATOM 3286 C CA . SER B 1 170 ? -3.719 -26.5 -9.156 1 98.31 170 SER B CA 1
ATOM 3287 C C . SER B 1 170 ? -3.146 -27.047 -7.852 1 98.31 170 SER B C 1
ATOM 3289 O O . SER B 1 170 ? -2.648 -28.172 -7.812 1 98.31 170 SER B O 1
ATOM 3291 N N . PHE B 1 171 ? -3.195 -26.25 -6.809 1 98.44 171 PHE B N 1
ATOM 3292 C CA . PHE B 1 171 ? -2.645 -26.594 -5.504 1 98.44 171 PHE B CA 1
ATOM 3293 C C . PHE B 1 171 ? -3.65 -26.312 -4.395 1 98.44 171 PHE B C 1
ATOM 3295 O O . PHE B 1 171 ? -4.332 -25.281 -4.422 1 98.44 171 PHE B O 1
ATOM 3302 N N . ILE B 1 172 ? -3.732 -27.172 -3.449 1 96.81 172 ILE B N 1
ATOM 3303 C CA . ILE B 1 172 ? -4.652 -27.031 -2.326 1 96.81 172 ILE B CA 1
ATOM 3304 C C . ILE B 1 172 ? -3.861 -26.906 -1.025 1 96.81 172 ILE B C 1
ATOM 3306 O O . ILE B 1 172 ? -2.781 -27.484 -0.891 1 96.81 172 ILE B O 1
ATOM 3310 N N . ILE B 1 173 ? -4.375 -26.203 -0.104 1 96.44 173 ILE B N 1
ATOM 3311 C CA . ILE B 1 173 ? -3.773 -26.109 1.223 1 96.44 173 ILE B CA 1
ATOM 3312 C C . ILE B 1 173 ? -4.09 -27.375 2.014 1 96.44 173 ILE B C 1
ATOM 3314 O O . ILE B 1 173 ? -5.254 -27.672 2.303 1 96.44 173 ILE B O 1
ATOM 3318 N N . SER B 1 174 ? -3.109 -28.109 2.283 1 96.25 174 SER B N 1
ATOM 3319 C CA . SER B 1 174 ? -3.223 -29.344 3.064 1 96.25 174 SER B CA 1
ATOM 3320 C C . SER B 1 174 ? -1.957 -29.594 3.875 1 96.25 174 SER B C 1
ATOM 3322 O O . SER B 1 174 ? -0.903 -29.031 3.592 1 96.25 174 SER B O 1
ATOM 3324 N N . GLU B 1 175 ? -2.152 -30.375 4.859 1 97 175 GLU B N 1
ATOM 3325 C CA . GLU B 1 175 ? -0.953 -30.75 5.602 1 97 175 GLU B CA 1
ATOM 3326 C C . GLU B 1 175 ? 0.063 -31.438 4.695 1 97 175 GLU B C 1
ATOM 3328 O O . GLU B 1 175 ? -0.288 -32.344 3.938 1 97 175 GLU B O 1
ATOM 3333 N N . GLY B 1 176 ? 1.308 -31 4.766 1 97.38 176 GLY B N 1
ATOM 3334 C CA . GLY B 1 176 ? 2.357 -31.562 3.928 1 97.38 176 GLY B CA 1
ATOM 3335 C C . GLY B 1 176 ? 2.578 -30.766 2.65 1 97.38 176 GLY B C 1
ATOM 3336 O O . GLY B 1 176 ? 3.596 -30.938 1.976 1 97.38 176 GLY B O 1
ATOM 3337 N N . SER B 1 177 ? 1.646 -29.922 2.316 1 97.81 177 SER B N 1
ATOM 3338 C CA . SER B 1 177 ? 1.79 -29.125 1.104 1 97.81 177 SER B CA 1
ATOM 3339 C C . SER B 1 177 ? 2.713 -27.922 1.334 1 97.81 177 SER B C 1
ATOM 3341 O O . SER B 1 177 ? 2.957 -27.531 2.477 1 97.81 177 SER B O 1
ATOM 3343 N N . TYR B 1 178 ? 3.27 -27.438 0.283 1 98.31 178 TYR B N 1
ATOM 3344 C CA . TYR B 1 178 ? 4.125 -26.266 0.361 1 98.31 178 TYR B CA 1
ATOM 3345 C C . TYR B 1 178 ? 3.318 -24.984 0.136 1 98.31 178 TYR B C 1
ATOM 3347 O O . TYR B 1 178 ? 2.508 -24.906 -0.792 1 98.31 178 TYR B O 1
ATOM 3355 N N . ALA B 1 179 ? 3.48 -24.031 1.053 1 98.12 179 ALA B N 1
ATOM 3356 C CA . ALA B 1 179 ? 2.674 -22.812 0.983 1 98.12 179 ALA B CA 1
ATOM 3357 C C . ALA B 1 179 ? 3.506 -21.578 1.322 1 98.12 179 ALA B C 1
ATOM 3359 O O . ALA B 1 179 ? 4.637 -21.703 1.801 1 98.12 179 ALA B O 1
ATOM 3360 N N . ILE B 1 180 ? 2.975 -20.406 0.997 1 97.88 180 ILE B N 1
ATOM 3361 C CA . ILE B 1 180 ? 3.592 -19.125 1.293 1 97.88 180 ILE B CA 1
ATOM 3362 C C . ILE B 1 180 ? 2.547 -18.172 1.861 1 97.88 180 ILE B C 1
ATOM 3364 O O . ILE B 1 180 ? 1.386 -18.188 1.444 1 97.88 180 ILE B O 1
ATOM 3368 N N . PHE B 1 181 ? 2.969 -17.406 2.867 1 96.38 181 PHE B N 1
ATOM 3369 C CA . PHE B 1 181 ? 2.078 -16.391 3.422 1 96.38 181 PHE B CA 1
ATOM 3370 C C . PHE B 1 181 ? 2.039 -15.156 2.529 1 96.38 181 PHE B C 1
ATOM 3372 O O . PHE B 1 181 ? 3.072 -14.547 2.266 1 96.38 181 PHE B O 1
ATOM 3379 N N . VAL B 1 182 ? 0.851 -14.688 2.084 1 94.88 182 VAL B N 1
ATOM 3380 C CA . VAL B 1 182 ? 0.708 -13.586 1.136 1 94.88 182 VAL B CA 1
ATOM 3381 C C . VAL B 1 182 ? 0.123 -12.367 1.846 1 94.88 182 VAL B C 1
ATOM 3383 O O . VAL B 1 182 ? -0.11 -11.336 1.22 1 94.88 182 VAL B O 1
ATOM 3386 N N . GLY B 1 183 ? -0.09 -12.445 3.064 1 89.88 183 GLY B N 1
ATOM 3387 C CA . GLY B 1 183 ? -0.599 -11.359 3.879 1 89.88 183 GLY B CA 1
ATOM 3388 C C . GLY B 1 183 ? -0.344 -11.555 5.363 1 89.88 183 GLY B C 1
ATOM 3389 O O . GLY B 1 183 ? 0.177 -12.594 5.777 1 89.88 183 GLY B O 1
ATOM 3390 N N . GLY B 1 184 ? -0.683 -10.453 6.086 1 85.38 184 GLY B N 1
ATOM 3391 C CA . GLY B 1 184 ? -0.544 -10.523 7.531 1 85.38 184 GLY B CA 1
ATOM 3392 C C . GLY B 1 184 ? 0.859 -10.211 8.016 1 85.38 184 GLY B C 1
ATOM 3393 O O . GLY B 1 184 ? 1.729 -9.852 7.219 1 85.38 184 GLY B O 1
ATOM 3394 N N . LYS B 1 185 ? 1.107 -10.477 9.266 1 82.94 185 LYS B N 1
ATOM 3395 C CA . LYS B 1 185 ? 2.361 -10.125 9.922 1 82.94 185 LYS B CA 1
ATOM 3396 C C . LYS B 1 185 ? 3.516 -10.977 9.398 1 82.94 185 LYS B C 1
ATOM 3398 O O . LYS B 1 185 ? 4.648 -10.5 9.297 1 82.94 185 LYS B O 1
ATOM 3403 N N . ASN B 1 186 ? 3.227 -12.156 9.031 1 91.06 186 ASN B N 1
ATOM 3404 C CA . ASN B 1 186 ? 4.254 -13.109 8.625 1 91.06 186 ASN B CA 1
ATOM 3405 C C . ASN B 1 186 ? 4.32 -13.258 7.109 1 91.06 186 ASN B C 1
ATOM 3407 O O . ASN B 1 186 ? 4.789 -14.281 6.602 1 91.06 186 ASN B O 1
ATOM 3411 N N . VAL B 1 187 ? 3.857 -12.273 6.426 1 92.31 187 VAL B N 1
ATOM 3412 C CA . VAL B 1 187 ? 3.895 -12.289 4.969 1 92.31 187 VAL B CA 1
ATOM 3413 C C . VAL B 1 187 ? 5.301 -12.641 4.492 1 92.31 187 VAL B C 1
ATOM 3415 O O . VAL B 1 187 ? 6.293 -12.188 5.07 1 92.31 187 VAL B O 1
ATOM 3418 N N . GLY B 1 188 ? 5.383 -13.484 3.383 1 94.5 188 GLY B N 1
ATOM 3419 C CA . GLY B 1 188 ? 6.668 -13.82 2.795 1 94.5 188 GLY B CA 1
ATOM 3420 C C . GLY B 1 188 ? 7.238 -15.133 3.314 1 94.5 188 GLY B C 1
ATOM 3421 O O . GLY B 1 188 ? 8.109 -15.734 2.682 1 94.5 188 GLY B O 1
ATOM 3422 N N . ILE B 1 189 ? 6.793 -15.5 4.5 1 95.75 189 ILE B N 1
ATOM 3423 C CA . ILE B 1 189 ? 7.246 -16.781 5.043 1 95.75 189 ILE B CA 1
ATOM 3424 C C . ILE B 1 189 ? 6.664 -17.922 4.219 1 95.75 189 ILE B C 1
ATOM 3426 O O . ILE B 1 189 ? 5.484 -17.891 3.855 1 95.75 189 ILE B O 1
ATOM 3430 N N . HIS B 1 190 ? 7.52 -18.875 3.9 1 97.31 190 HIS B N 1
ATOM 3431 C CA . HIS B 1 190 ? 7.066 -20.031 3.131 1 97.31 190 HIS B CA 1
ATOM 3432 C C . HIS B 1 190 ? 7.66 -21.328 3.678 1 97.31 190 HIS B C 1
ATOM 3434 O O . HIS B 1 190 ? 8.68 -21.297 4.371 1 97.31 190 HIS B O 1
ATOM 3440 N N . GLY B 1 191 ? 7.012 -22.375 3.441 1 97.44 191 GLY B N 1
ATOM 3441 C CA . GLY B 1 191 ? 7.406 -23.688 3.938 1 97.44 191 GLY B CA 1
ATOM 3442 C C . GLY B 1 191 ? 6.309 -24.719 3.811 1 97.44 191 GLY B C 1
ATOM 3443 O O . GLY B 1 191 ? 5.445 -24.625 2.939 1 97.44 191 GLY B O 1
ATOM 3444 N N . VAL B 1 192 ? 6.453 -25.734 4.621 1 98.12 192 VAL B N 1
ATOM 3445 C CA . VAL B 1 192 ? 5.531 -26.859 4.562 1 98.12 192 VAL B CA 1
ATOM 3446 C C . VAL B 1 192 ? 4.414 -26.672 5.586 1 98.12 192 VAL B C 1
ATOM 3448 O O . VAL B 1 192 ? 4.676 -26.328 6.742 1 98.12 192 VAL B O 1
ATOM 3451 N N . VAL B 1 193 ? 3.193 -26.906 5.176 1 97.94 193 VAL B N 1
ATOM 3452 C CA . VAL B 1 193 ? 2.047 -26.812 6.074 1 97.94 193 VAL B CA 1
ATOM 3453 C C . VAL B 1 193 ? 2.074 -27.984 7.062 1 97.94 193 VAL B C 1
ATOM 3455 O O . VAL B 1 193 ? 2.02 -29.141 6.664 1 97.94 193 VAL B O 1
ATOM 3458 N N . LYS B 1 194 ? 2.119 -27.625 8.312 1 97.38 194 LYS B N 1
ATOM 3459 C CA . LYS B 1 194 ? 2.197 -28.656 9.352 1 97.38 194 LYS B CA 1
ATOM 3460 C C . LYS B 1 194 ? 0.818 -28.969 9.922 1 97.38 194 LYS B C 1
ATOM 3462 O O . LYS B 1 194 ? 0.509 -30.109 10.227 1 97.38 194 LYS B O 1
ATOM 3467 N N . ASN B 1 195 ? 0.101 -27.875 10.164 1 95 195 ASN B N 1
ATOM 3468 C CA . ASN B 1 195 ? -1.193 -28.047 10.82 1 95 195 ASN B CA 1
ATOM 3469 C C . ASN B 1 195 ? -2.211 -27.031 10.32 1 95 195 ASN B C 1
ATOM 3471 O O . ASN B 1 195 ? -1.86 -25.875 10.055 1 95 195 ASN B O 1
ATOM 3475 N N . ILE B 1 196 ? -3.412 -27.484 10.164 1 92.69 196 ILE B N 1
ATOM 3476 C CA . ILE B 1 196 ? -4.547 -26.641 9.82 1 92.69 196 ILE B CA 1
ATOM 3477 C C . ILE B 1 196 ? -5.594 -26.703 10.938 1 92.69 196 ILE B C 1
ATOM 3479 O O . ILE B 1 196 ? -6.207 -27.75 11.156 1 92.69 196 ILE B O 1
ATOM 3483 N N . ASN B 1 197 ? -5.73 -25.625 11.656 1 89.19 197 ASN B N 1
ATOM 3484 C CA . ASN B 1 197 ? -6.746 -25.562 12.703 1 89.19 197 ASN B CA 1
ATOM 3485 C C . ASN B 1 197 ? -8 -24.844 12.211 1 89.19 197 ASN B C 1
ATOM 3487 O O . ASN B 1 197 ? -8.039 -23.625 12.141 1 89.19 197 ASN B O 1
ATOM 3491 N N . LEU B 1 198 ? -8.977 -25.641 11.906 1 80.06 198 LEU B N 1
ATOM 3492 C CA . LEU B 1 198 ? -10.219 -25.094 11.367 1 80.06 198 LEU B CA 1
ATOM 3493 C C . LEU B 1 198 ? -11.172 -24.688 12.492 1 80.06 198 LEU B C 1
ATOM 3495 O O . LEU B 1 198 ? -11.328 -25.422 13.469 1 80.06 198 LEU B O 1
ATOM 3499 N N . SER B 1 199 ? -11.523 -23.422 12.445 1 72.38 199 SER B N 1
ATOM 3500 C CA . SER B 1 199 ? -12.523 -23.016 13.43 1 72.38 199 SER B CA 1
ATOM 3501 C C . SER B 1 199 ? -13.898 -23.578 13.094 1 72.38 199 SER B C 1
ATOM 3503 O O . SER B 1 199 ? -14.25 -23.703 11.922 1 72.38 199 SER B O 1
ATOM 3505 N N . LYS B 1 200 ? -14.633 -24.219 14.188 1 62.25 200 LYS B N 1
ATOM 3506 C CA . LYS B 1 200 ? -15.977 -24.781 14.047 1 62.25 200 LYS B CA 1
ATOM 3507 C C . LYS B 1 200 ? -16.969 -23.734 13.586 1 62.25 200 LYS B C 1
ATOM 3509 O O . LYS B 1 200 ? -17.969 -24.047 12.93 1 62.25 200 LYS B O 1
ATOM 3514 N N . PHE B 1 201 ? -16.766 -22.438 13.898 1 63.41 201 PHE B N 1
ATOM 3515 C CA . PHE B 1 201 ? -17.625 -21.328 13.531 1 63.41 201 PHE B CA 1
ATOM 3516 C C . PHE B 1 201 ? -16.875 -20.312 12.688 1 63.41 201 PHE B C 1
ATOM 3518 O O . PHE B 1 201 ? -15.703 -20.016 12.961 1 63.41 201 PHE B O 1
ATOM 3525 N N . LYS B 1 202 ? -17.422 -19.828 11.578 1 57.31 202 LYS B N 1
ATOM 3526 C CA . LYS B 1 202 ? -16.859 -18.859 10.633 1 57.31 202 LYS B CA 1
ATOM 3527 C C . LYS B 1 202 ? -15.461 -19.281 10.195 1 57.31 202 LYS B C 1
ATOM 3529 O O . LYS B 1 202 ? -14.5 -18.531 10.383 1 57.31 202 LYS B O 1
ATOM 3534 N N . SER B 1 203 ? -15.422 -20.562 9.781 1 54.03 203 SER B N 1
ATOM 3535 C CA . SER B 1 203 ? -14.203 -21.328 9.523 1 54.03 203 SER B CA 1
ATOM 3536 C C . SER B 1 203 ? -13.203 -20.516 8.719 1 54.03 203 SER B C 1
ATOM 3538 O O . SER B 1 203 ? -12 -20.516 9.016 1 54.03 203 SER B O 1
ATOM 3540 N N . ARG B 1 204 ? -13.586 -19.859 7.742 1 57.66 204 ARG B N 1
ATOM 3541 C CA . AR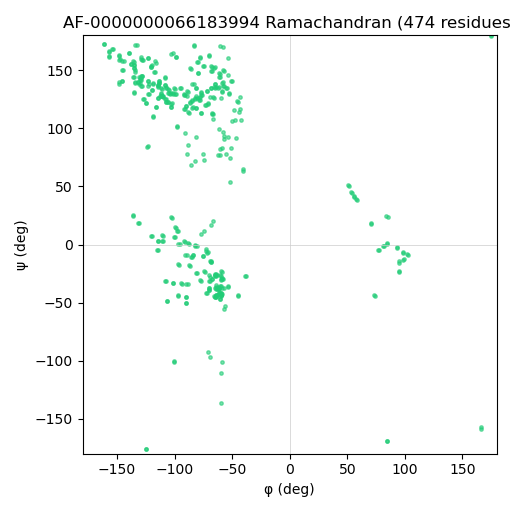G B 1 204 ? -12.656 -19.125 6.883 1 57.66 204 ARG B CA 1
ATOM 3542 C C . ARG B 1 204 ? -11.953 -18.016 7.656 1 57.66 204 ARG B C 1
ATOM 3544 O O . ARG B 1 204 ? -10.75 -17.797 7.48 1 57.66 204 ARG B O 1
ATOM 3551 N N . LYS B 1 205 ? -12.758 -17.453 8.477 1 59.66 205 LYS B N 1
ATOM 3552 C CA . LYS B 1 205 ? -12.242 -16.297 9.188 1 59.66 205 LYS B CA 1
ATOM 3553 C C . LYS B 1 205 ? -11.375 -16.703 10.367 1 59.66 205 LYS B C 1
ATOM 3555 O O . LYS B 1 205 ? -10.367 -16.062 10.656 1 59.66 205 LYS B O 1
ATOM 3560 N N . TYR B 1 206 ? -11.617 -17.891 10.844 1 68.38 206 TYR B N 1
ATOM 3561 C CA . TYR B 1 206 ? -10.969 -18.156 12.125 1 68.38 206 TYR B CA 1
ATOM 3562 C C . TYR B 1 206 ? -10.023 -19.344 12.016 1 68.38 206 TYR B C 1
ATOM 3564 O O . TYR B 1 206 ? -9.398 -19.734 13.008 1 68.38 206 TYR B O 1
ATOM 3572 N N . SER B 1 207 ? -9.82 -19.812 10.859 1 85.5 207 SER B N 1
ATOM 3573 C CA . SER B 1 207 ? -8.891 -20.922 10.688 1 85.5 207 SER B CA 1
ATOM 3574 C C . SER B 1 207 ? -7.445 -20.438 10.656 1 85.5 207 SER B C 1
ATOM 3576 O O . SER B 1 207 ? -7.145 -19.406 10.047 1 85.5 207 SER B O 1
ATOM 3578 N N . VAL B 1 208 ? -6.703 -21.156 11.375 1 92.5 208 VAL B N 1
ATOM 3579 C CA . VAL B 1 208 ? -5.293 -20.812 11.5 1 92.5 208 VAL B CA 1
ATOM 3580 C C . VAL B 1 208 ? -4.43 -21.891 10.867 1 92.5 208 VAL B C 1
ATOM 3582 O O . VAL B 1 208 ? -4.68 -23.094 11.062 1 92.5 208 VAL B O 1
ATOM 3585 N N . ILE B 1 209 ? -3.447 -21.516 10.133 1 95.38 209 ILE B N 1
ATOM 3586 C CA . ILE B 1 209 ? -2.506 -22.406 9.469 1 95.38 209 ILE B CA 1
ATOM 3587 C C . ILE B 1 209 ? -1.127 -22.266 10.109 1 95.38 209 ILE B C 1
ATOM 3589 O O . ILE B 1 209 ? -0.665 -21.156 10.375 1 95.38 209 ILE B O 1
ATOM 3593 N N . THR B 1 210 ? -0.553 -23.375 10.352 1 97.31 210 THR B N 1
ATOM 3594 C CA . THR B 1 210 ? 0.816 -23.406 10.852 1 97.31 210 THR B CA 1
ATOM 3595 C C . THR B 1 210 ? 1.774 -23.906 9.773 1 97.31 210 THR B C 1
ATOM 3597 O O . THR B 1 210 ? 1.58 -24.984 9.211 1 97.31 210 THR B O 1
ATOM 3600 N N . LEU B 1 211 ? 2.795 -23.109 9.5 1 97.31 211 LEU B N 1
ATOM 3601 C CA . LEU B 1 211 ? 3.814 -23.422 8.5 1 97.31 211 LEU B CA 1
ATOM 3602 C C . LEU B 1 211 ? 5.172 -23.641 9.164 1 97.31 211 LEU B C 1
ATOM 3604 O O . LEU B 1 211 ? 5.508 -22.953 10.133 1 97.31 211 LEU B O 1
ATOM 3608 N N . GLU B 1 212 ? 5.879 -24.609 8.641 1 97.75 212 GLU B N 1
ATOM 3609 C CA . GLU B 1 212 ? 7.273 -24.797 9.039 1 97.75 212 GLU B CA 1
ATOM 3610 C C . GLU B 1 212 ? 8.227 -24.375 7.918 1 97.75 212 GLU B C 1
ATOM 3612 O O . GLU B 1 212 ? 8.148 -24.906 6.809 1 97.75 212 GLU B O 1
ATOM 3617 N N . SER B 1 213 ? 9.094 -23.453 8.266 1 95.62 213 SER B N 1
ATOM 3618 C CA . SER B 1 213 ? 10.047 -22.953 7.277 1 95.62 213 SER B CA 1
ATOM 3619 C C . SER B 1 213 ? 11.258 -23.891 7.172 1 95.62 213 SER B C 1
ATOM 3621 O O . SER B 1 213 ? 11.375 -24.844 7.93 1 95.62 213 SER B O 1
ATOM 3623 N N . LYS B 1 214 ? 12.102 -23.609 6.156 1 91.44 214 LYS B N 1
ATOM 3624 C CA . LYS B 1 214 ? 13.289 -24.422 5.898 1 91.44 214 LYS B CA 1
ATOM 3625 C C . LYS B 1 214 ? 14.227 -24.438 7.102 1 91.44 214 LYS B C 1
ATOM 3627 O O . LYS B 1 214 ? 14.914 -25.422 7.352 1 91.44 214 LYS B O 1
ATOM 3632 N N . ASP B 1 215 ? 14.211 -23.344 7.852 1 90.69 215 ASP B N 1
ATOM 3633 C CA . ASP B 1 215 ? 15.094 -23.234 9 1 90.69 215 ASP B CA 1
ATOM 3634 C C . ASP B 1 215 ? 14.516 -23.938 10.219 1 90.69 215 ASP B C 1
ATOM 3636 O O . ASP B 1 215 ? 15.102 -23.906 11.305 1 90.69 215 ASP B O 1
ATOM 3640 N N . GLY B 1 216 ? 13.398 -24.516 10.148 1 93.06 216 GLY B N 1
ATOM 3641 C CA . GLY B 1 216 ? 12.805 -25.297 11.219 1 93.06 216 GLY B CA 1
ATOM 3642 C C . GLY B 1 216 ? 11.875 -24.484 12.102 1 93.06 216 GLY B C 1
ATOM 3643 O O . GLY B 1 216 ? 11.266 -25.016 13.031 1 93.06 216 GLY B O 1
ATOM 3644 N N . ASN B 1 217 ? 11.742 -23.156 11.836 1 96 217 ASN B N 1
ATOM 3645 C CA . ASN B 1 217 ? 10.844 -22.312 12.609 1 96 217 ASN B CA 1
ATOM 3646 C C . ASN B 1 217 ? 9.398 -22.469 12.148 1 96 217 ASN B C 1
ATOM 3648 O O . ASN B 1 217 ? 9.141 -22.75 10.969 1 96 217 ASN B O 1
ATOM 3652 N N . THR B 1 218 ? 8.523 -22.312 13.148 1 97.25 218 THR B N 1
ATOM 3653 C CA . THR B 1 218 ? 7.102 -22.391 12.82 1 97.25 218 THR B CA 1
ATOM 3654 C C . THR B 1 218 ? 6.441 -21.016 12.891 1 97.25 218 THR B C 1
ATOM 3656 O O . THR B 1 218 ? 6.785 -20.203 13.75 1 97.25 218 THR B O 1
ATOM 3659 N N . TYR B 1 219 ? 5.52 -20.812 11.992 1 97 219 TYR B N 1
ATOM 3660 C CA . TYR B 1 219 ? 4.77 -19.562 11.898 1 97 219 TYR B CA 1
ATOM 3661 C C . TYR B 1 219 ? 3.283 -19.828 11.703 1 97 219 TYR B C 1
ATOM 3663 O O . TYR B 1 219 ? 2.902 -20.859 11.133 1 97 219 TYR B O 1
ATOM 3671 N N . GLN B 1 220 ? 2.539 -18.891 12.18 1 96.31 220 GLN B N 1
ATOM 3672 C CA . GLN B 1 220 ? 1.097 -19.062 12.055 1 96.31 220 GLN B CA 1
ATOM 3673 C C . GLN B 1 220 ? 0.445 -17.828 11.438 1 96.31 220 GLN B C 1
ATOM 3675 O O . GLN B 1 220 ? 0.936 -16.703 11.602 1 96.31 220 GLN B O 1
ATOM 3680 N N . THR B 1 221 ? -0.565 -18.094 10.672 1 94.81 221 THR B N 1
ATOM 3681 C CA . THR B 1 221 ? -1.383 -17.016 10.125 1 94.81 221 THR B CA 1
ATOM 3682 C C . THR B 1 221 ? -2.797 -17.516 9.828 1 94.81 221 THR B C 1
ATOM 3684 O O . THR B 1 221 ? -3.084 -18.703 9.945 1 94.81 221 THR B O 1
ATOM 3687 N N . ASN B 1 222 ? -3.648 -16.562 9.562 1 92.56 222 ASN B N 1
ATOM 3688 C CA . ASN B 1 222 ? -5.004 -16.906 9.148 1 92.56 222 ASN B CA 1
ATOM 3689 C C . ASN B 1 222 ? -5.02 -17.562 7.77 1 92.56 222 ASN B C 1
ATOM 3691 O O . ASN B 1 222 ? -4.207 -17.219 6.906 1 92.56 222 ASN B O 1
ATOM 3695 N N . LEU B 1 223 ? -5.98 -18.422 7.586 1 93.25 223 LEU B N 1
ATOM 3696 C CA . LEU B 1 223 ? -6.133 -19.188 6.352 1 93.25 223 LEU B CA 1
ATOM 3697 C C . LEU B 1 223 ? -6.172 -18.266 5.141 1 93.25 223 LEU B C 1
ATOM 3699 O O . LEU B 1 223 ? -5.598 -18.578 4.098 1 93.25 223 LEU B O 1
ATOM 3703 N N . MET B 1 224 ? -6.762 -17.109 5.277 1 92.19 224 MET B N 1
ATOM 3704 C CA . MET B 1 224 ? -6.938 -16.188 4.168 1 92.19 224 MET B CA 1
ATOM 3705 C C . MET B 1 224 ? -5.598 -15.609 3.723 1 92.19 224 MET B C 1
ATOM 3707 O O . MET B 1 224 ? -5.477 -15.086 2.613 1 92.19 224 MET B O 1
ATOM 3711 N N . ASN B 1 225 ? -4.602 -15.773 4.52 1 94.88 225 ASN B N 1
ATOM 3712 C CA . ASN B 1 225 ? -3.289 -15.203 4.23 1 94.88 225 ASN B CA 1
ATOM 3713 C C . ASN B 1 225 ? -2.344 -16.25 3.643 1 94.88 225 ASN B C 1
ATOM 3715 O O . ASN B 1 225 ? -1.139 -16.016 3.535 1 94.88 225 ASN B O 1
ATOM 3719 N N . VAL B 1 226 ? -2.91 -17.328 3.229 1 96.75 226 VAL B N 1
ATOM 3720 C CA . VAL B 1 226 ? -2.051 -18.422 2.797 1 96.75 226 VAL B CA 1
ATOM 3721 C C . VAL B 1 226 ? -2.311 -18.734 1.326 1 96.75 226 VAL B C 1
ATOM 3723 O O . VAL B 1 226 ? -3.463 -18.766 0.885 1 96.75 226 VAL B O 1
ATOM 3726 N N . MET B 1 227 ? -1.272 -18.969 0.632 1 97.88 227 MET B N 1
ATOM 3727 C CA . MET B 1 227 ? -1.331 -19.453 -0.748 1 97.88 227 MET B CA 1
ATOM 3728 C C . MET B 1 227 ? -0.539 -20.75 -0.912 1 97.88 227 MET B C 1
ATOM 3730 O O . MET B 1 227 ? 0.651 -20.797 -0.596 1 97.88 227 MET B O 1
ATOM 3734 N N . SER B 1 228 ? -1.248 -21.75 -1.356 1 98.06 228 SER B N 1
ATOM 3735 C CA . SER B 1 228 ? -0.544 -22.984 -1.657 1 98.06 228 SER B CA 1
ATOM 3736 C C . SER B 1 228 ? 0.213 -22.891 -2.979 1 98.06 228 SER B C 1
ATOM 3738 O O . SER B 1 228 ? -0.363 -22.516 -4.004 1 98.06 228 SER B O 1
ATOM 3740 N N . ILE B 1 229 ? 1.495 -23.281 -2.967 1 98.25 229 ILE B N 1
ATOM 3741 C CA . ILE B 1 229 ? 2.277 -23.094 -4.184 1 98.25 229 ILE B CA 1
ATOM 3742 C C . ILE B 1 229 ? 3.031 -24.375 -4.516 1 98.25 229 ILE B C 1
ATOM 3744 O O . ILE B 1 229 ? 4.051 -24.344 -5.207 1 98.25 229 ILE B O 1
ATOM 3748 N N . GLY B 1 230 ? 2.637 -25.406 -3.994 1 98.06 230 GLY B N 1
ATOM 3749 C CA . GLY B 1 230 ? 3.285 -26.688 -4.262 1 98.06 230 GLY B CA 1
ATOM 3750 C C . GLY B 1 230 ? 2.73 -27.828 -3.432 1 98.06 230 GLY B C 1
ATOM 3751 O O . GLY B 1 230 ? 1.767 -27.641 -2.684 1 98.06 230 GLY B O 1
ATOM 3752 N N . ARG B 1 231 ? 3.295 -29 -3.656 1 97.06 231 ARG B N 1
ATOM 3753 C CA . ARG B 1 231 ? 2.986 -30.172 -2.85 1 97.06 231 ARG B CA 1
ATOM 3754 C C . ARG B 1 231 ? 4.07 -30.422 -1.811 1 97.06 231 ARG B C 1
ATOM 3756 O O . ARG B 1 231 ? 4.262 -29.625 -0.895 1 97.06 231 ARG B O 1
ATOM 3763 N N . GLU B 1 232 ? 4.926 -31.297 -2.016 1 93.94 232 GLU B N 1
ATOM 3764 C CA . GLU B 1 232 ? 6 -31.5 -1.05 1 93.94 232 GLU B CA 1
ATOM 3765 C C . GLU B 1 232 ? 7.07 -30.422 -1.173 1 93.94 232 GLU B C 1
ATOM 3767 O O . GLU B 1 232 ? 7.715 -30.062 -0.186 1 93.94 232 GLU B O 1
ATOM 3772 N N . LYS B 1 233 ? 7.223 -29.969 -2.355 1 95.69 233 LYS B N 1
ATOM 3773 C CA . LYS B 1 233 ? 8.148 -28.875 -2.654 1 95.69 233 LYS B CA 1
ATOM 3774 C C . LYS B 1 233 ? 7.453 -27.75 -3.414 1 95.69 233 LYS B C 1
ATOM 3776 O O . LYS B 1 233 ? 6.395 -27.969 -4.016 1 95.69 233 LYS B O 1
ATOM 3781 N N . SER B 1 234 ? 8.031 -26.641 -3.334 1 97.06 234 SER B N 1
ATOM 3782 C CA . SER B 1 234 ? 7.461 -25.5 -4.035 1 97.06 234 SER B CA 1
ATOM 3783 C C . SER B 1 234 ? 7.492 -25.703 -5.547 1 97.06 234 SER B C 1
ATOM 3785 O O . SER B 1 234 ? 8.469 -26.219 -6.09 1 97.06 234 SER B O 1
ATOM 3787 N N . ASP B 1 235 ? 6.43 -25.344 -6.223 1 96.94 235 ASP B N 1
ATOM 3788 C CA . ASP B 1 235 ? 6.34 -25.406 -7.676 1 96.94 235 ASP B CA 1
ATOM 3789 C C . ASP B 1 235 ? 6.93 -24.156 -8.32 1 96.94 235 ASP B C 1
ATOM 3791 O O . ASP B 1 235 ? 7.113 -24.109 -9.539 1 96.94 235 ASP B O 1
ATOM 3795 N N . MET B 1 236 ? 7.227 -23.125 -7.5 1 92.44 236 MET B N 1
ATOM 3796 C CA . MET B 1 236 ? 7.816 -21.906 -8.016 1 92.44 236 MET B CA 1
ATOM 3797 C C . MET B 1 236 ? 9.055 -21.516 -7.215 1 92.44 236 MET B C 1
ATOM 3799 O O . MET B 1 236 ? 9.227 -21.953 -6.078 1 92.44 236 MET B O 1
ATOM 3803 N N . ARG B 1 237 ? 9.844 -20.688 -7.828 1 88.69 237 ARG B N 1
ATOM 3804 C CA . ARG B 1 237 ? 11.023 -20.188 -7.129 1 88.69 237 ARG B CA 1
ATOM 3805 C C . ARG B 1 237 ? 10.633 -19.172 -6.059 1 88.69 237 ARG B C 1
ATOM 3807 O O . ARG B 1 237 ? 9.906 -18.219 -6.336 1 88.69 237 ARG B O 1
ATOM 3814 N N . VAL B 1 238 ? 10.961 -19.469 -4.812 1 85.5 238 VAL B N 1
ATOM 3815 C CA . VAL B 1 238 ? 10.578 -18.578 -3.717 1 85.5 238 VAL B CA 1
ATOM 3816 C C . VAL B 1 238 ? 11.828 -17.984 -3.084 1 85.5 238 VAL B C 1
ATOM 3818 O O . VAL B 1 238 ? 11.734 -17.156 -2.164 1 85.5 238 VAL B O 1
ATOM 3821 N N . ASP B 1 239 ? 13.023 -18.25 -3.586 1 74.12 239 ASP B N 1
ATOM 3822 C CA . ASP B 1 239 ? 14.266 -17.719 -3.027 1 74.12 239 ASP B CA 1
ATOM 3823 C C . ASP B 1 239 ? 14.719 -16.469 -3.783 1 74.12 239 ASP B C 1
ATOM 3825 O O . ASP B 1 239 ? 14.383 -16.297 -4.957 1 74.12 239 ASP B O 1
#

Solvent-accessible surface area (backbone atoms only — not comparable to full-atom values): 25458 Å² total; per-residue (Å²): 135,85,79,80,78,81,77,83,72,83,83,80,83,76,76,80,86,73,89,78,74,86,83,62,67,47,60,86,53,55,51,64,68,20,58,28,41,28,39,31,50,44,37,23,72,69,65,56,76,25,92,40,70,68,51,20,37,49,47,20,56,70,50,50,32,22,52,56,77,36,72,39,56,54,43,47,34,63,44,38,74,41,39,31,45,31,28,68,95,72,74,40,32,29,35,26,37,49,21,59,76,18,53,38,44,75,36,81,50,50,75,74,59,57,34,49,36,62,44,34,28,66,41,78,44,80,41,92,91,61,33,29,32,39,32,31,63,60,59,50,71,46,80,38,50,55,75,64,44,70,79,58,55,71,53,22,17,34,33,23,34,51,72,82,59,46,78,77,48,74,23,53,80,43,72,53,15,12,32,32,22,74,35,74,50,54,14,35,45,47,29,35,27,68,41,75,48,72,32,95,63,66,36,68,76,54,11,37,34,32,31,33,30,92,86,69,50,75,48,71,45,46,46,80,24,50,41,24,46,19,45,85,50,63,74,59,90,86,119,133,82,77,81,72,82,35,16,35,45,36,77,18,73,63,54,88,73,68,80,73,84,78,45,58,47,60,86,55,53,50,45,48,22,57,16,30,26,40,31,28,43,36,23,55,72,65,56,77,26,85,33,45,49,49,20,36,49,47,21,57,70,51,48,31,23,53,55,78,37,72,38,56,52,40,29,32,64,44,39,73,40,38,30,46,31,27,66,94,72,74,41,33,28,35,24,38,50,21,61,76,73,54,51,44,76,35,80,49,51,74,74,58,58,34,50,38,62,44,35,27,66,40,77,43,81,42,92,94,61,35,29,32,40,32,32,62,61,58,50,71,46,81,35,50,56,75,63,45,69,78,57,55,72,53,22,17,35,32,23,34,50,72,82,59,47,78,76,48,73,25,54,80,42,72,52,15,11,32,34,22,71,36,75,55,55,13,35,47,47,29,35,26,68,44,75,47,72,32,96,64,64,35,67,76,52,12,37,33,32,31,34,31,92,88,69,50,74,47,70,45,45,45,82,24,49,39,22,47,19,44,84,51,64,74,58,89,83,121

Radius of gyration: 23.85 Å; Cα contacts (8 Å, |Δi|>4): 1154; chains: 2; bounding box: 72×63×55 Å

Nearest PDB structures (foldseek):
  6th6-assembly1_Af  TM=8.977E-01  e=4.919E-27  Thermococcus kodakarensis KOD1
  9e7f-assembly1_BE  TM=9.185E-01  e=2.461E-25  Pyrobaculum calidifontis JCM 11548
  7zai-assembly1_E  TM=8.925E-01  e=6.085E-26  Pyrococcus abyssi GE5
  6tmf-assembly1_F  TM=8.944E-01  e=1.664E-25  Thermococcus celer Vu 13 = JCM 8558
  6zu5-assembly1_SE0  TM=8.965E-01  e=1.782E-21  Paranosema locustae

InterPro domains:
  IPR000876 Small ribosomal subunit protein eS4 [MF_00485] (2-238)
  IPR000876 Small ribosomal subunit protein eS4 [PIRSF002116] (1-236)
  IPR000876 Small ribosomal subunit protein eS4 [PTHR11581] (3-233)
  IPR002942 RNA-binding S4 domain [PF01479] (39-85)
  IPR002942 RNA-binding S4 domain [SM00363] (37-102)
  IPR013843 Small ribosomal subunit protein eS4, N-terminal [PF08071] (3-34)
  IPR013845 Small ribosomal subunit protein eS4, central region [PF00900] (91-167)
  IPR014722 Large ribosomal subunit protein uL2, domain 2 [G3DSA:2.30.30.30] (173-239)
  IPR036986 RNA-binding S4 domain superfamily [G3DSA:3.10.290.10] (1-111)
  IPR038237 Small ribosomal subunit protein eS4, central domain superfamily [G3DSA:2.40.50.740] (117-171)
  IPR041982 Small ribosomal subunit protein eS4, KOW domain [cd06087] (175-230)

Organism: Saccharolobus islandicus (strain Y.N.15.51 / Yellowstone #2) (NCBI:txid419942)

Secondary structure (DSSP, 8-state):
----------------S------------SS-GGGEEEHHHIIIIIS---SSHHHHHHHHHTT--EETTEE---TT-EEETT-EEEEGGGTEEEEEEEETTTEEEEEE--TTGGGEEEEEEEEEEEPTTS-EEEEETTS-EEEE-HHHHTT--TTPEEEEETTT--EEEEE---TT-EEEE-SSTTTT-EEEEEEEE--SSSHHHH-EEEEE-TTS-EEEEEGGGEEEEESSSBSS---/----------------SS-----------SS-GGGEEEHHHIIIIIS---SSHHHHHHHHHTT--EETTEE---TT-EEETT-EEEEGGGTEEEEEEEETTTEEEEEE--TTGGGEEEEEEEEEEEPTTS-EEEEETTS-EEEE-HHHHTT--TTPEEEEETTT--EEEEE---TT-EEEE-SSTTTT-EEEEEEEE--SSSHHHH-EEEEE-TTS-EEEEEGGGEEEEESSSBSS---